Protein AF-0000000080883601 (afdb_homodimer)

Organism: NCBI:txid3140254

Secondary structure (DSSP, 8-state):
---GGGS----SSSSEEEEEETTTTEEEEEESSPP-HHHHHHTT--TT-SEEEEEEEE--SEETTEEEEEEEEEE-HHHHHHHHHHHHHHHHHHTTTTEEEEEEEEE-EEEETT-EEEEEEEEESSHHHHHHHHHHHHHHHHHHS-EEEEEEETTS-EEEEEETTS--B---SS-------------GGGG--/---GGGS----SSSSEEEEEETTTTEEEEEESSPP-HHHHHHTT--TT-SEEEEEEEE--SEETTEEEEEEEEEE-HHHHHHHHHHHHHHHHHHTTTTEEEEEEEEE-EEEETT-EEEEEEEEESSHHHHHHHHHHHHHHHHHHS-EEEEEEETTS-EEEEEETTS--B---SS-------------GGGG--

pLDDT: mean 83.23, std 23.27, range [25.58, 98.94]

Structure (mmCIF, N/CA/C/O backbone):
data_AF-0000000080883601-model_v1
#
loop_
_entity.id
_entity.type
_entity.pdbx_description
1 polymer 'Molybdopterin synthase catalytic subunit'
#
loop_
_atom_site.group_PDB
_atom_site.id
_atom_site.type_symbol
_atom_site.label_atom_id
_atom_site.label_alt_id
_atom_site.label_comp_id
_atom_site.label_asym_id
_atom_site.label_entity_id
_atom_site.label_seq_id
_atom_site.pdbx_PDB_ins_code
_atom_site.Cartn_x
_atom_site.Cartn_y
_atom_site.Cartn_z
_atom_site.occupancy
_atom_site.B_iso_or_equiv
_atom_site.auth_seq_id
_atom_site.auth_comp_id
_atom_site.auth_asym_id
_atom_site.auth_atom_id
_atom_site.pdbx_PDB_model_num
ATOM 1 N N . MET A 1 1 ? -7.945 -42.312 -8.359 1 25.77 1 MET A N 1
ATOM 2 C CA . MET A 1 1 ? -6.73 -42.125 -7.57 1 25.77 1 MET A CA 1
ATOM 3 C C . MET A 1 1 ? -5.91 -40.969 -8.094 1 25.77 1 MET A C 1
ATOM 5 O O . MET A 1 1 ? -5.504 -40.938 -9.25 1 25.77 1 MET A O 1
ATOM 9 N N . ALA A 1 2 ? -6.188 -39.719 -7.617 1 37.91 2 ALA A N 1
ATOM 10 C CA . ALA A 1 2 ? -5.414 -38.531 -7.996 1 37.91 2 ALA A CA 1
ATOM 11 C C . ALA A 1 2 ? -3.918 -38.812 -7.992 1 37.91 2 ALA A C 1
ATOM 13 O O . ALA A 1 2 ? -3.398 -39.406 -7.039 1 37.91 2 ALA A O 1
ATOM 14 N N . ASP A 1 3 ? -3.354 -39.062 -9.062 1 39.03 3 ASP A N 1
ATOM 15 C CA . ASP A 1 3 ? -1.935 -39.406 -9.086 1 39.03 3 ASP A CA 1
ATOM 16 C C . ASP A 1 3 ? -1.154 -38.594 -8.062 1 39.03 3 ASP A C 1
ATOM 18 O O . ASP A 1 3 ? -1.438 -37.406 -7.859 1 39.03 3 ASP A O 1
ATOM 22 N N . ALA A 1 4 ? -0.446 -39.156 -7.141 1 43 4 ALA A N 1
ATOM 23 C CA . ALA A 1 4 ? 0.54 -38.719 -6.148 1 43 4 ALA A CA 1
ATOM 24 C C . ALA A 1 4 ? 1.371 -37.562 -6.66 1 43 4 ALA A C 1
ATOM 26 O O . ALA A 1 4 ? 2.057 -36.906 -5.887 1 43 4 ALA A O 1
ATOM 27 N N . ALA A 1 5 ? 1.604 -37.5 -7.914 1 44.91 5 ALA A N 1
ATOM 28 C CA . ALA A 1 5 ? 2.504 -36.5 -8.523 1 44.91 5 ALA A CA 1
ATOM 29 C C . ALA A 1 5 ? 2 -35.094 -8.305 1 44.91 5 ALA A C 1
ATOM 31 O O . ALA A 1 5 ? 2.691 -34.125 -8.633 1 44.91 5 ALA A O 1
ATOM 32 N N . ASP A 1 6 ? 0.696 -34.844 -7.891 1 48.75 6 ASP A N 1
ATOM 33 C CA . ASP A 1 6 ? -0.017 -33.594 -7.895 1 48.75 6 ASP A CA 1
ATOM 34 C C . ASP A 1 6 ? 0.062 -32.906 -6.527 1 48.75 6 ASP A C 1
ATOM 36 O O . ASP A 1 6 ? -0.731 -32 -6.227 1 48.75 6 ASP A O 1
ATOM 40 N N . ALA A 1 7 ? 0.69 -33.625 -5.641 1 51.91 7 ALA A N 1
ATOM 41 C CA . ALA A 1 7 ? 0.672 -33.031 -4.297 1 51.91 7 ALA A CA 1
ATOM 42 C C . ALA A 1 7 ? 1.45 -31.719 -4.258 1 51.91 7 ALA A C 1
ATOM 44 O O . ALA A 1 7 ? 2.43 -31.547 -4.984 1 51.91 7 ALA A O 1
ATOM 45 N N . PRO A 1 8 ? 0.91 -30.781 -3.609 1 58.47 8 PRO A N 1
ATOM 46 C CA . PRO A 1 8 ? 1.667 -29.531 -3.424 1 58.47 8 PRO A CA 1
ATOM 47 C C . PRO A 1 8 ? 3.117 -29.781 -3.014 1 58.47 8 PRO A C 1
ATOM 49 O O . PRO A 1 8 ? 3.395 -30.719 -2.25 1 58.47 8 PRO A O 1
ATOM 52 N N . SER A 1 9 ? 4.09 -29.375 -3.883 1 63.19 9 SER A N 1
ATOM 53 C CA . SER A 1 9 ? 5.523 -29.609 -3.746 1 63.19 9 SER A CA 1
ATOM 54 C C . SER A 1 9 ? 6.039 -29.125 -2.396 1 63.19 9 SER A C 1
ATOM 56 O O . SER A 1 9 ? 5.559 -28.109 -1.867 1 63.19 9 SER A O 1
ATOM 58 N N . ASN A 1 10 ? 6.719 -29.859 -1.595 1 78.19 10 ASN A N 1
ATOM 59 C CA . ASN A 1 10 ? 7.512 -29.516 -0.42 1 78.19 10 ASN A CA 1
ATOM 60 C C . ASN A 1 10 ? 8.391 -28.297 -0.677 1 78.19 10 ASN A C 1
ATOM 62 O O . ASN A 1 10 ? 8.914 -28.125 -1.782 1 78.19 10 ASN A O 1
ATOM 66 N N . PRO A 1 11 ? 8.398 -27.484 0.337 1 86.94 11 PRO A N 1
ATOM 67 C CA . PRO A 1 11 ? 9.281 -26.328 0.17 1 86.94 11 PRO A CA 1
ATOM 68 C C . PRO A 1 11 ? 10.703 -26.719 -0.205 1 86.94 11 PRO A C 1
ATOM 70 O O . PRO A 1 11 ? 11.273 -27.641 0.379 1 86.94 11 PRO A O 1
ATOM 73 N N . ALA A 1 12 ? 11.234 -26.125 -1.218 1 90.62 12 ALA A N 1
ATOM 74 C CA . ALA A 1 12 ? 12.586 -26.375 -1.699 1 90.62 12 ALA A CA 1
ATOM 75 C C . ALA A 1 12 ? 13.625 -25.797 -0.741 1 90.62 12 ALA A C 1
ATOM 77 O O . ALA A 1 12 ? 14.797 -26.188 -0.775 1 90.62 12 ALA A O 1
ATOM 78 N N . PHE A 1 13 ? 13.336 -24.859 0.097 1 94.12 13 PHE A N 1
ATOM 79 C CA . PHE A 1 13 ? 14.195 -24.234 1.099 1 94.12 13 PHE A CA 1
ATOM 80 C C . PHE A 1 13 ? 13.375 -23.719 2.273 1 94.12 13 PHE A C 1
ATOM 82 O O . PHE A 1 13 ? 12.148 -23.641 2.195 1 94.12 13 PHE A O 1
ATOM 89 N N . GLU A 1 14 ? 14.062 -23.453 3.357 1 94.12 14 GLU A N 1
ATOM 90 C CA . GLU A 1 14 ? 13.422 -22.875 4.531 1 94.12 14 GLU A CA 1
ATOM 91 C C . GLU A 1 14 ? 13.742 -21.391 4.66 1 94.12 14 GLU A C 1
ATOM 93 O O . GLU A 1 14 ? 14.812 -20.938 4.25 1 94.12 14 GLU A O 1
ATOM 98 N N . GLY A 1 15 ? 12.734 -20.672 5.234 1 96.5 15 GLY A N 1
ATOM 99 C CA . GLY A 1 15 ? 12.961 -19.25 5.441 1 96.5 15 GLY A CA 1
ATOM 100 C C . GLY A 1 15 ? 12.844 -18.438 4.168 1 96.5 15 GLY A C 1
ATOM 101 O O . GLY A 1 15 ? 12 -18.719 3.316 1 96.5 15 GLY A O 1
ATOM 102 N N . ILE A 1 16 ? 13.602 -17.312 4.141 1 97.69 16 ILE A N 1
ATOM 103 C CA . ILE A 1 16 ? 13.539 -16.422 2.984 1 97.69 16 ILE A CA 1
ATOM 104 C C . ILE A 1 16 ? 14.883 -16.438 2.258 1 97.69 16 ILE A C 1
ATOM 106 O O . ILE A 1 16 ? 15.938 -16.328 2.889 1 97.69 16 ILE A O 1
ATOM 110 N N . ARG A 1 17 ? 14.867 -16.672 0.957 1 97.88 17 ARG A N 1
ATOM 111 C CA . ARG A 1 17 ? 16 -16.391 0.079 1 97.88 17 ARG A CA 1
ATOM 112 C C . ARG A 1 17 ? 15.906 -14.992 -0.507 1 97.88 17 ARG A C 1
ATOM 114 O O . ARG A 1 17 ? 14.875 -14.609 -1.067 1 97.88 17 ARG A O 1
ATOM 121 N N . SER A 1 18 ? 16.969 -14.242 -0.311 1 98.06 18 SER A N 1
ATOM 122 C CA . SER A 1 18 ? 16.828 -12.836 -0.68 1 98.06 18 SER A CA 1
ATOM 123 C C . SER A 1 18 ? 18.125 -12.297 -1.276 1 98.06 18 SER A C 1
ATOM 125 O O . SER A 1 18 ? 19.172 -12.922 -1.159 1 98.06 18 SER A O 1
ATOM 127 N N . VAL A 1 19 ? 17.984 -11.328 -2.018 1 97.12 19 VAL A N 1
ATOM 128 C CA . VAL A 1 19 ? 19.094 -10.508 -2.51 1 97.12 19 VAL A CA 1
ATOM 129 C C . VAL A 1 19 ? 18.906 -9.062 -2.033 1 97.12 19 VAL A C 1
ATOM 131 O O . VAL A 1 19 ? 17.844 -8.477 -2.211 1 97.12 19 VAL A O 1
ATOM 134 N N . GLU A 1 20 ? 19.859 -8.625 -1.374 1 95 20 GLU A N 1
ATOM 135 C CA . GLU A 1 20 ? 19.922 -7.234 -0.922 1 95 20 GLU A CA 1
ATOM 136 C C . GLU A 1 20 ? 21.312 -6.637 -1.126 1 95 20 GLU A C 1
ATOM 138 O O . GLU A 1 20 ? 22.312 -7.219 -0.696 1 95 20 GLU A O 1
ATOM 143 N N . LEU A 1 21 ? 21.359 -5.602 -1.902 1 86.06 21 LEU A N 1
ATOM 144 C CA . LEU A 1 21 ? 22.625 -4.875 -1.996 1 86.06 21 LEU A CA 1
ATOM 145 C C . LEU A 1 21 ? 22.688 -3.762 -0.957 1 86.06 21 LEU A C 1
ATOM 147 O O . LEU A 1 21 ? 21.891 -2.82 -0.998 1 86.06 21 LEU A O 1
ATOM 151 N N . PRO A 1 22 ? 23.531 -3.918 -0.043 1 87 22 PRO A N 1
ATOM 152 C CA . PRO A 1 22 ? 23.625 -2.908 1.015 1 87 22 PRO A CA 1
ATOM 153 C C . PRO A 1 22 ? 23.703 -1.485 0.466 1 87 22 PRO A C 1
ATOM 155 O O . PRO A 1 22 ? 24.484 -1.219 -0.459 1 87 22 PRO A O 1
ATOM 158 N N . GLY A 1 23 ? 22.891 -0.624 0.98 1 87.88 23 GLY A N 1
ATOM 159 C CA . GLY A 1 23 ? 22.922 0.783 0.612 1 87.88 23 GLY A CA 1
ATOM 160 C C . GLY A 1 23 ? 22.172 1.08 -0.672 1 87.88 23 GLY A C 1
ATOM 161 O O . GLY A 1 23 ? 22.016 2.242 -1.056 1 87.88 23 GLY A O 1
ATOM 162 N N . SER A 1 24 ? 21.656 0.055 -1.35 1 89.06 24 SER A N 1
ATOM 163 C CA . SER A 1 24 ? 21.016 0.251 -2.643 1 89.06 24 SER A CA 1
ATOM 164 C C . SER A 1 24 ? 19.547 0.642 -2.479 1 89.06 24 SER A C 1
ATOM 166 O O . SER A 1 24 ? 18.922 1.164 -3.408 1 89.06 24 SER A O 1
ATOM 168 N N . GLY A 1 25 ? 18.969 0.322 -1.321 1 96.38 25 GLY A N 1
ATOM 169 C CA . GLY A 1 25 ? 17.547 0.546 -1.123 1 96.38 25 GLY A CA 1
ATOM 170 C C . GLY A 1 25 ? 16.672 -0.48 -1.824 1 96.38 25 GLY A C 1
ATOM 171 O O . GLY A 1 25 ? 15.508 -0.218 -2.109 1 96.38 25 GLY A O 1
ATOM 172 N N . THR A 1 26 ? 17.344 -1.608 -2.23 1 98.44 26 THR A N 1
ATOM 173 C CA . THR A 1 26 ? 16.562 -2.629 -2.926 1 98.44 26 THR A CA 1
ATOM 174 C C . THR A 1 26 ? 16.578 -3.941 -2.146 1 98.44 26 THR A C 1
ATOM 176 O O . THR A 1 26 ? 17.594 -4.305 -1.548 1 98.44 26 THR A O 1
ATOM 179 N N . PHE A 1 27 ? 15.477 -4.586 -2.125 1 98.75 27 PHE A N 1
ATOM 180 C CA . PHE A 1 27 ? 15.336 -5.891 -1.493 1 98.75 27 PHE A CA 1
ATOM 181 C C . PHE A 1 27 ? 14.367 -6.77 -2.279 1 98.75 27 PHE A C 1
ATOM 183 O O . PHE A 1 27 ? 13.281 -6.324 -2.656 1 98.75 27 PHE A O 1
ATOM 190 N N . VAL A 1 28 ? 14.781 -8.016 -2.518 1 98.81 28 VAL A N 1
ATOM 191 C CA . VAL A 1 28 ? 13.867 -8.984 -3.104 1 98.81 28 VAL A CA 1
ATOM 192 C C . VAL A 1 28 ? 13.945 -10.305 -2.334 1 98.81 28 VAL A C 1
ATOM 194 O O . VAL A 1 28 ? 15 -10.656 -1.803 1 98.81 28 VAL A O 1
ATOM 197 N N . GLY A 1 29 ? 12.836 -10.977 -2.24 1 98.69 29 GLY A N 1
ATOM 198 C CA . GLY A 1 29 ? 12.828 -12.219 -1.49 1 98.69 29 GLY A CA 1
ATOM 199 C C . GLY A 1 29 ? 11.805 -13.211 -1.995 1 98.69 29 GLY A C 1
ATOM 200 O O . GLY A 1 29 ? 10.766 -12.82 -2.535 1 98.69 29 GLY A O 1
ATOM 201 N N . LEU A 1 30 ? 12.094 -14.461 -1.814 1 98.62 30 LEU A N 1
ATOM 202 C CA . LEU A 1 30 ? 11.203 -15.594 -2.025 1 98.62 30 LEU A CA 1
ATOM 203 C C . LEU A 1 30 ? 11.055 -16.422 -0.749 1 98.62 30 LEU A C 1
ATOM 205 O O . LEU A 1 30 ? 12.031 -16.625 -0.029 1 98.62 30 LEU A O 1
ATOM 209 N N . THR A 1 31 ? 9.891 -16.875 -0.483 1 98.56 31 THR A N 1
ATOM 210 C CA . THR A 1 31 ? 9.672 -17.672 0.719 1 98.56 31 THR A CA 1
ATOM 211 C C . THR A 1 31 ? 8.461 -18.578 0.547 1 98.56 31 THR A C 1
ATOM 213 O O . THR A 1 31 ? 7.574 -18.297 -0.267 1 98.56 31 THR A O 1
ATOM 216 N N . TYR A 1 32 ? 8.391 -19.656 1.283 1 98.06 32 TYR A N 1
ATOM 217 C CA . TYR A 1 32 ? 7.211 -20.5 1.353 1 98.06 32 TYR A CA 1
ATOM 218 C C . TYR A 1 32 ? 6.332 -20.125 2.539 1 98.06 32 TYR A C 1
ATOM 220 O O . TYR A 1 32 ? 5.207 -20.609 2.668 1 98.06 32 TYR A O 1
ATOM 228 N N . ASP A 1 33 ? 6.84 -19.219 3.312 1 98.19 33 ASP A N 1
ATOM 229 C CA . ASP A 1 33 ? 6.125 -18.797 4.516 1 98.19 33 ASP A CA 1
ATOM 230 C C . ASP A 1 33 ? 5.137 -17.672 4.211 1 98.19 33 ASP A C 1
ATOM 232 O O . ASP A 1 33 ? 5.191 -17.062 3.139 1 98.19 33 ASP A O 1
ATOM 236 N N . LYS A 1 34 ? 4.262 -17.484 5.18 1 98.44 34 LYS A N 1
ATOM 237 C CA . LYS A 1 34 ? 3.379 -16.312 5.074 1 98.44 34 LYS A CA 1
ATOM 238 C C . LYS A 1 34 ? 4.18 -15.023 4.973 1 98.44 34 LYS A C 1
ATOM 240 O O . LYS A 1 34 ? 5.191 -14.859 5.66 1 98.44 34 LYS A O 1
ATOM 245 N N . LEU A 1 35 ? 3.697 -14.164 4.176 1 98.69 35 LEU A N 1
ATOM 246 C CA . LEU A 1 35 ? 4.418 -12.914 3.971 1 98.69 35 LEU A CA 1
ATOM 247 C C . LEU A 1 35 ? 4.23 -11.977 5.16 1 98.69 35 LEU A C 1
ATOM 249 O O . LEU A 1 35 ? 3.145 -11.906 5.738 1 98.69 35 LEU A O 1
ATOM 253 N N . ASP A 1 36 ? 5.301 -11.312 5.457 1 98.38 36 ASP A N 1
ATOM 254 C CA . ASP A 1 36 ? 5.293 -10.328 6.535 1 98.38 36 ASP A CA 1
ATOM 255 C C . ASP A 1 36 ? 5.199 -8.914 5.98 1 98.38 36 ASP A C 1
ATOM 257 O O . ASP A 1 36 ? 6.215 -8.312 5.625 1 98.38 36 ASP A O 1
ATOM 261 N N . ILE A 1 37 ? 4.027 -8.352 6.055 1 98.56 37 ILE A N 1
ATOM 262 C CA . ILE A 1 37 ? 3.746 -7.051 5.449 1 98.56 37 ILE A CA 1
ATOM 263 C C . ILE A 1 37 ? 4.531 -5.965 6.18 1 98.56 37 ILE A C 1
ATOM 265 O O . ILE A 1 37 ? 5.176 -5.125 5.543 1 98.56 37 ILE A O 1
ATOM 269 N N . THR A 1 38 ? 4.52 -6.02 7.457 1 98.12 38 THR A N 1
ATOM 270 C CA . THR A 1 38 ? 5.188 -5.008 8.273 1 98.12 38 THR A CA 1
ATOM 271 C C . THR A 1 38 ? 6.691 -5.016 8.016 1 98.12 38 THR A C 1
ATOM 273 O O . THR A 1 38 ? 7.297 -3.959 7.82 1 98.12 38 THR A O 1
ATOM 276 N N . ALA A 1 39 ? 7.227 -6.184 7.977 1 98.06 39 ALA A N 1
ATOM 277 C CA . ALA A 1 39 ? 8.664 -6.297 7.727 1 98.06 39 ALA A CA 1
ATOM 278 C C . ALA A 1 39 ? 9.023 -5.734 6.355 1 98.06 39 ALA A C 1
ATOM 280 O O . ALA A 1 39 ? 10.062 -5.09 6.195 1 98.06 39 ALA A O 1
ATOM 281 N N . THR A 1 40 ? 8.188 -5.984 5.395 1 98.62 40 THR A N 1
ATOM 282 C CA . THR A 1 40 ? 8.445 -5.508 4.043 1 98.62 40 THR A CA 1
ATOM 283 C C . THR A 1 40 ? 8.352 -3.984 3.979 1 98.62 40 THR A C 1
ATOM 285 O O . THR A 1 40 ? 9.203 -3.332 3.363 1 98.62 40 THR A O 1
ATOM 288 N N . ILE A 1 41 ? 7.379 -3.404 4.629 1 98.75 41 ILE A N 1
ATOM 289 C CA . ILE A 1 41 ? 7.191 -1.958 4.66 1 98.75 41 ILE A CA 1
ATOM 290 C C . ILE A 1 41 ? 8.367 -1.302 5.387 1 98.75 41 ILE A C 1
ATOM 292 O O . ILE A 1 41 ? 8.891 -0.281 4.938 1 98.75 41 ILE A O 1
ATOM 296 N N . ASP A 1 42 ? 8.82 -1.896 6.465 1 97.94 42 ASP A N 1
ATOM 297 C CA . ASP A 1 42 ? 9.914 -1.336 7.262 1 97.94 42 ASP A CA 1
ATOM 298 C C . ASP A 1 42 ? 11.203 -1.262 6.449 1 97.94 42 ASP A C 1
ATOM 300 O O . ASP A 1 42 ? 12.031 -0.373 6.668 1 97.94 42 ASP A O 1
ATOM 304 N N . ARG A 1 43 ? 11.352 -2.123 5.48 1 97.5 43 ARG A N 1
ATOM 305 C CA . ARG A 1 43 ? 12.562 -2.168 4.664 1 97.5 43 ARG A CA 1
ATOM 306 C C . ARG A 1 43 ? 12.672 -0.928 3.783 1 97.5 43 ARG A C 1
ATOM 308 O O . ARG A 1 43 ? 13.766 -0.578 3.334 1 97.5 43 ARG A O 1
ATOM 315 N N . VAL A 1 44 ? 11.539 -0.257 3.592 1 98.62 44 VAL A N 1
ATOM 316 C CA . VAL A 1 44 ? 11.609 0.789 2.578 1 98.62 44 VAL A CA 1
ATOM 317 C C . VAL A 1 44 ? 11.461 2.158 3.236 1 98.62 44 VAL A C 1
ATOM 319 O O . VAL A 1 44 ? 11.406 3.182 2.549 1 98.62 44 VAL A O 1
ATOM 322 N N . ARG A 1 45 ? 11.398 2.203 4.484 1 98.19 45 ARG A N 1
ATOM 323 C CA . ARG A 1 45 ? 11.266 3.477 5.188 1 98.19 45 ARG A CA 1
ATOM 324 C C . ARG A 1 45 ? 12.484 4.359 4.953 1 98.19 45 ARG A C 1
ATOM 326 O O . ARG A 1 45 ? 13.609 3.861 4.852 1 98.19 45 ARG A O 1
ATOM 333 N N . SER A 1 46 ? 12.258 5.613 4.859 1 97.75 46 SER A N 1
ATOM 334 C CA . SER A 1 46 ? 13.289 6.629 4.684 1 97.75 46 SER A CA 1
ATOM 335 C C . SER A 1 46 ? 12.844 7.977 5.246 1 97.75 46 SER A C 1
ATOM 337 O O . SER A 1 46 ? 11.695 8.383 5.062 1 97.75 46 SER A O 1
ATOM 339 N N . PRO A 1 47 ? 13.703 8.672 5.891 1 96.94 47 PRO A N 1
ATOM 340 C CA . PRO A 1 47 ? 13.344 10.016 6.352 1 96.94 47 PRO A CA 1
ATOM 341 C C . PRO A 1 47 ? 13.07 10.977 5.199 1 96.94 47 PRO A C 1
ATOM 343 O O . PRO A 1 47 ? 12.492 12.047 5.414 1 96.94 47 PRO A O 1
ATOM 346 N N . LYS A 1 48 ? 13.477 10.602 4.027 1 96.75 48 LYS A N 1
ATOM 347 C CA . LYS A 1 48 ? 13.281 11.469 2.867 1 96.75 48 LYS A CA 1
ATOM 348 C C . LYS A 1 48 ? 11.938 11.203 2.205 1 96.75 48 LYS A C 1
ATOM 350 O O . LYS A 1 48 ? 11.516 11.953 1.321 1 96.75 48 LYS A O 1
ATOM 355 N N . ALA A 1 49 ? 11.297 10.156 2.639 1 97.94 49 ALA A N 1
ATOM 356 C CA . ALA A 1 49 ? 10.086 9.703 1.949 1 97.94 49 ALA A CA 1
ATOM 357 C C . ALA A 1 49 ? 8.844 10.391 2.512 1 97.94 49 ALA A C 1
ATOM 359 O O . ALA A 1 49 ? 8.648 10.43 3.729 1 97.94 49 ALA A O 1
ATOM 360 N N . GLY A 1 50 ? 8.031 10.883 1.608 1 97.69 50 GLY A N 1
ATOM 361 C CA . GLY A 1 50 ? 6.723 11.383 1.982 1 97.69 50 GLY A CA 1
ATOM 362 C C . GLY A 1 50 ? 5.598 10.406 1.689 1 97.69 50 GLY A C 1
ATOM 363 O O . GLY A 1 50 ? 4.449 10.641 2.078 1 97.69 50 GLY A O 1
ATOM 364 N N . ALA A 1 51 ? 6.012 9.328 0.991 1 98.69 51 ALA A N 1
ATOM 365 C CA . ALA A 1 51 ? 5.012 8.344 0.575 1 98.69 51 ALA A CA 1
ATOM 366 C C . ALA A 1 51 ? 5.59 6.93 0.6 1 98.69 51 ALA A C 1
ATOM 368 O O . ALA A 1 51 ? 6.734 6.715 0.198 1 98.69 51 ALA A O 1
ATOM 369 N N . VAL A 1 52 ? 4.836 6.031 1.107 1 98.94 52 VAL A N 1
ATOM 370 C CA . VAL A 1 52 ? 5.035 4.598 0.922 1 98.94 52 VAL A CA 1
ATOM 371 C C . VAL A 1 52 ? 3.83 3.998 0.204 1 98.94 52 VAL A C 1
ATOM 373 O O . VAL A 1 52 ? 2.686 4.211 0.615 1 98.94 52 VAL A O 1
ATOM 376 N N . VAL A 1 53 ? 4.078 3.318 -0.882 1 98.94 53 VAL A N 1
ATOM 377 C CA . VAL A 1 53 ? 3.037 2.623 -1.632 1 98.94 53 VAL A CA 1
ATOM 378 C C . VAL A 1 53 ? 3.26 1.114 -1.545 1 98.94 53 VAL A C 1
ATOM 380 O O . VAL A 1 53 ? 4.383 0.636 -1.713 1 98.94 53 VAL A O 1
ATOM 383 N N . VAL A 1 54 ? 2.148 0.408 -1.233 1 98.94 54 VAL A N 1
ATOM 384 C CA . VAL A 1 54 ? 2.227 -1.036 -1.045 1 98.94 54 VAL A CA 1
ATOM 385 C C . VAL A 1 54 ? 1.16 -1.727 -1.894 1 98.94 54 VAL A C 1
ATOM 387 O O . VAL A 1 54 ? 0.001 -1.306 -1.909 1 98.94 54 VAL A O 1
ATOM 390 N N . PHE A 1 55 ? 1.581 -2.676 -2.607 1 98.94 55 PHE A N 1
ATOM 391 C CA . PHE A 1 55 ? 0.676 -3.596 -3.287 1 98.94 55 PHE A CA 1
ATOM 392 C C . PHE A 1 55 ? 0.765 -4.988 -2.68 1 98.94 55 PHE A C 1
ATOM 394 O O . PHE A 1 55 ? 1.861 -5.504 -2.445 1 98.94 55 PHE A O 1
ATOM 401 N N . ILE A 1 56 ? -0.368 -5.582 -2.486 1 98.94 56 ILE A N 1
ATOM 402 C CA . ILE A 1 56 ? -0.462 -6.941 -1.972 1 98.94 56 ILE A CA 1
ATOM 403 C C . ILE A 1 56 ? -1.365 -7.777 -2.879 1 98.94 56 ILE A C 1
ATOM 405 O O . ILE A 1 56 ? -2.561 -7.496 -2.998 1 98.94 56 ILE A O 1
ATOM 409 N N . GLY A 1 57 ? -0.773 -8.766 -3.518 1 98.44 57 GLY A N 1
ATOM 410 C CA . GLY A 1 57 ? -1.579 -9.75 -4.223 1 98.44 57 GLY A CA 1
ATOM 411 C C . GLY A 1 57 ? -2.166 -10.805 -3.311 1 98.44 57 GLY A C 1
ATOM 412 O O . GLY A 1 57 ? -1.454 -11.391 -2.488 1 98.44 57 GLY A O 1
ATOM 413 N N . THR A 1 58 ? -3.441 -11.078 -3.477 1 98 58 THR A N 1
ATOM 414 C CA . THR A 1 58 ? -4.125 -12.023 -2.605 1 98 58 THR A CA 1
ATOM 415 C C . THR A 1 58 ? -4.867 -13.078 -3.426 1 98 58 THR A C 1
ATOM 417 O O . THR A 1 58 ? -5.289 -12.805 -4.551 1 98 58 THR A O 1
ATOM 420 N N . THR A 1 59 ? -4.992 -14.258 -2.906 1 96.94 59 THR A N 1
ATOM 421 C CA . THR A 1 59 ? -5.711 -15.328 -3.582 1 96.94 59 THR A CA 1
ATOM 422 C C . THR A 1 59 ? -7.219 -15.133 -3.461 1 96.94 59 THR A C 1
ATOM 424 O O . THR A 1 59 ? -7.762 -15.102 -2.354 1 96.94 59 THR A O 1
ATOM 427 N N . ARG A 1 60 ? -7.867 -15.086 -4.555 1 96.25 60 ARG A N 1
ATOM 428 C CA . ARG A 1 60 ? -9.32 -14.953 -4.59 1 96.25 60 ARG A CA 1
ATOM 429 C C . ARG A 1 60 ? -10 -16.312 -4.453 1 96.25 60 ARG A C 1
ATOM 431 O O . ARG A 1 60 ? -9.367 -17.344 -4.652 1 96.25 60 ARG A O 1
ATOM 438 N N . ASP A 1 61 ? -11.328 -16.156 -4.305 1 95.06 61 ASP A N 1
ATOM 439 C CA . ASP A 1 61 ? -12.07 -17.406 -4.109 1 95.06 61 ASP A CA 1
ATOM 440 C C . ASP A 1 61 ? -12.648 -17.906 -5.43 1 95.06 61 ASP A C 1
ATOM 442 O O . ASP A 1 61 ? -13.398 -18.891 -5.445 1 95.06 61 ASP A O 1
ATOM 446 N N . ASN A 1 62 ? -12.32 -17.188 -6.441 1 89.25 62 ASN A N 1
ATOM 447 C CA . ASN A 1 62 ? -12.82 -17.625 -7.742 1 89.25 62 ASN A CA 1
ATOM 448 C C . ASN A 1 62 ? -11.898 -17.188 -8.875 1 89.25 62 ASN A C 1
ATOM 450 O O . ASN A 1 62 ? -11.055 -16.312 -8.695 1 89.25 62 ASN A O 1
ATOM 454 N N . PHE A 1 63 ? -11.961 -17.859 -9.922 1 82.88 63 PHE A N 1
ATOM 455 C CA . PHE A 1 63 ? -11.312 -17.516 -11.18 1 82.88 63 PHE A CA 1
ATOM 456 C C . PHE A 1 63 ? -12.273 -17.688 -12.344 1 82.88 63 PHE A C 1
ATOM 458 O O . PHE A 1 63 ? -12.727 -18.797 -12.641 1 82.88 63 PHE A O 1
ATOM 465 N N . GLU A 1 64 ? -12.555 -16.5 -12.961 1 80.81 64 GLU A N 1
ATOM 466 C CA . GLU A 1 64 ? -13.492 -16.484 -14.078 1 80.81 64 GLU A CA 1
ATOM 467 C C . GLU A 1 64 ? -14.82 -17.141 -13.703 1 80.81 64 GLU A C 1
ATOM 469 O O . GLU A 1 64 ? -15.328 -18 -14.43 1 80.81 64 GLU A O 1
ATOM 474 N N . GLY A 1 65 ? -15.18 -16.797 -12.523 1 84.12 65 GLY A N 1
ATOM 475 C CA . GLY A 1 65 ? -16.5 -17.219 -12.094 1 84.12 65 GLY A CA 1
ATOM 476 C C . GLY A 1 65 ? -16.531 -18.625 -11.508 1 84.12 65 GLY A C 1
ATOM 477 O O . GLY A 1 65 ? -17.562 -19.078 -11.008 1 84.12 65 GLY A O 1
ATOM 478 N N . LYS A 1 66 ? -15.414 -19.312 -11.578 1 86.69 66 LYS A N 1
ATOM 479 C CA . LYS A 1 66 ? -15.32 -20.656 -11.016 1 86.69 66 LYS A CA 1
ATOM 480 C C . LYS A 1 66 ? -14.648 -20.641 -9.648 1 86.69 66 LYS A C 1
ATOM 482 O O . LYS A 1 66 ? -13.609 -20 -9.469 1 86.69 66 LYS A O 1
ATOM 487 N N . PRO A 1 67 ? -15.266 -21.344 -8.789 1 90.44 67 PRO A N 1
ATOM 488 C CA . PRO A 1 67 ? -14.672 -21.359 -7.453 1 90.44 67 PRO A CA 1
ATOM 489 C C . PRO A 1 67 ? -13.297 -22.031 -7.418 1 90.44 67 PRO A C 1
ATOM 491 O O . PRO A 1 67 ? -13.094 -23.062 -8.062 1 90.44 67 PRO A O 1
ATOM 494 N N . ILE A 1 68 ? -12.391 -21.391 -6.773 1 88.88 68 ILE A N 1
ATOM 495 C CA . ILE A 1 68 ? -11.031 -21.891 -6.613 1 88.88 68 ILE A CA 1
ATOM 496 C C . ILE A 1 68 ? -10.82 -22.344 -5.168 1 88.88 68 ILE A C 1
ATOM 498 O O . ILE A 1 68 ? -11.469 -21.828 -4.254 1 88.88 68 ILE A O 1
ATOM 502 N N . THR A 1 69 ? -9.969 -23.359 -5.039 1 88.12 69 THR A N 1
ATOM 503 C CA . THR A 1 69 ? -9.617 -23.781 -3.688 1 88.12 69 THR A CA 1
ATOM 504 C C . THR A 1 69 ? -8.328 -23.109 -3.227 1 88.12 69 THR A C 1
ATOM 506 O O . THR A 1 69 ? -8.203 -22.734 -2.059 1 88.12 69 THR A O 1
ATOM 509 N N . THR A 1 70 ? -7.395 -23.062 -4.141 1 90.94 70 THR A N 1
ATOM 510 C CA . THR A 1 70 ? -6.117 -22.438 -3.803 1 90.94 70 THR A CA 1
ATOM 511 C C . THR A 1 70 ? -5.324 -22.109 -5.062 1 90.94 70 THR A C 1
ATOM 513 O O . THR A 1 70 ? -5.68 -22.562 -6.156 1 90.94 70 THR A O 1
ATOM 516 N N . LEU A 1 71 ? -4.285 -21.281 -4.828 1 93 71 LEU A N 1
ATOM 517 C CA . LEU A 1 71 ? -3.242 -21.047 -5.824 1 93 71 LEU A CA 1
ATOM 518 C C . LEU A 1 71 ? -1.934 -21.703 -5.402 1 93 71 LEU A C 1
ATOM 520 O O . LEU A 1 71 ? -1.663 -21.844 -4.207 1 93 71 LEU A O 1
ATOM 524 N N . GLU A 1 72 ? -1.218 -22.109 -6.398 1 93.12 72 GLU A N 1
ATOM 525 C CA . GLU A 1 72 ? 0.138 -22.594 -6.164 1 93.12 72 GLU A CA 1
ATOM 526 C C . GLU A 1 72 ? 1.145 -21.875 -7.059 1 93.12 72 GLU A C 1
ATOM 528 O O . GLU A 1 72 ? 0.924 -21.734 -8.266 1 93.12 72 GLU A O 1
ATOM 533 N N . TYR A 1 73 ? 2.273 -21.5 -6.363 1 95.06 73 TYR A N 1
ATOM 534 C CA . TYR A 1 73 ? 3.33 -20.828 -7.117 1 95.06 73 TYR A CA 1
ATOM 535 C C . TYR A 1 73 ? 4.602 -21.672 -7.137 1 95.06 73 TYR A C 1
ATOM 537 O O . TYR A 1 73 ? 5.059 -22.141 -6.094 1 95.06 73 TYR A O 1
ATOM 545 N N . THR A 1 74 ? 5.164 -21.828 -8.352 1 93.19 74 THR A N 1
ATOM 546 C CA . THR A 1 74 ? 6.434 -22.51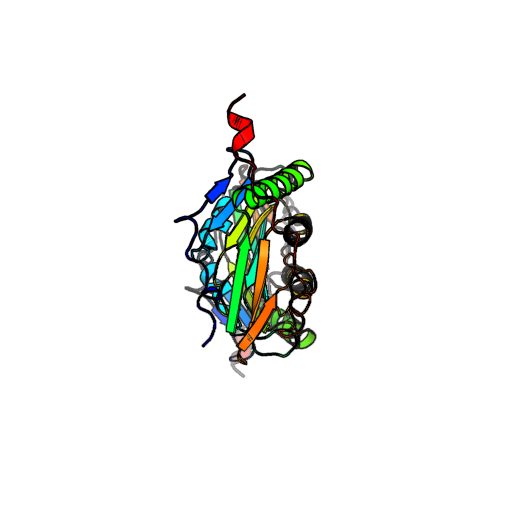6 -8.539 1 93.19 74 THR A CA 1
ATOM 547 C C . THR A 1 74 ? 7.422 -21.641 -9.297 1 93.19 74 THR A C 1
ATOM 549 O O . THR A 1 74 ? 7.035 -20.641 -9.898 1 93.19 74 THR A O 1
ATOM 552 N N . THR A 1 75 ? 8.711 -21.969 -9.07 1 93.56 75 THR A N 1
ATOM 553 C CA . THR A 1 75 ? 9.711 -21.125 -9.719 1 93.56 75 THR A CA 1
ATOM 554 C C . THR A 1 75 ? 11.047 -21.859 -9.82 1 93.56 75 THR A C 1
ATOM 556 O O . THR A 1 75 ? 11.195 -22.969 -9.297 1 93.56 75 THR A O 1
ATOM 559 N N . TYR A 1 76 ? 11.914 -21.281 -10.656 1 92.69 76 TYR A N 1
ATOM 560 C CA . TYR A 1 76 ? 13.352 -21.453 -10.523 1 92.69 76 TYR A CA 1
ATOM 561 C C . TYR A 1 76 ? 13.953 -20.375 -9.641 1 92.69 76 TYR A C 1
ATOM 563 O O . TYR A 1 76 ? 14.195 -19.25 -10.094 1 92.69 76 TYR A O 1
ATOM 571 N N . ASP A 1 77 ? 14.18 -20.719 -8.383 1 93.5 77 ASP A N 1
ATOM 572 C CA . ASP A 1 77 ? 14.383 -19.703 -7.352 1 93.5 77 ASP A CA 1
ATOM 573 C C . ASP A 1 77 ? 15.539 -18.766 -7.703 1 93.5 77 ASP A C 1
ATOM 575 O O . ASP A 1 77 ? 15.406 -17.547 -7.625 1 93.5 77 ASP A O 1
ATOM 579 N N . SER A 1 78 ? 16.703 -19.359 -8.141 1 95.62 78 SER A N 1
ATOM 580 C CA . SER A 1 78 ? 17.875 -18.531 -8.445 1 95.62 78 SER A CA 1
ATOM 581 C C . SER A 1 78 ? 17.594 -17.578 -9.602 1 95.62 78 SER A C 1
ATOM 583 O O . SER A 1 78 ? 17.953 -16.406 -9.555 1 95.62 78 SER A O 1
ATOM 585 N N . LEU A 1 79 ? 16.938 -18.094 -10.602 1 96.5 79 LEU A N 1
ATOM 586 C CA . LEU A 1 79 ? 16.625 -17.281 -11.773 1 96.5 79 LEU A CA 1
ATOM 587 C C . LEU A 1 79 ? 15.602 -16.219 -11.438 1 96.5 79 LEU A C 1
ATOM 589 O O . LEU A 1 79 ? 15.742 -15.062 -11.852 1 96.5 79 LEU A O 1
ATOM 593 N N . ALA A 1 80 ? 14.57 -16.562 -10.68 1 97.56 80 ALA A N 1
ATOM 594 C CA . ALA A 1 80 ? 13.539 -15.609 -10.281 1 97.56 80 ALA A CA 1
ATOM 595 C C . ALA A 1 80 ? 14.117 -14.484 -9.438 1 97.56 80 ALA A C 1
ATOM 597 O O . ALA A 1 80 ? 13.773 -13.312 -9.625 1 97.56 80 ALA A O 1
ATOM 598 N N . LEU A 1 81 ? 15.023 -14.844 -8.562 1 98.06 81 LEU A N 1
ATOM 599 C CA . LEU A 1 81 ? 15.648 -13.844 -7.703 1 98.06 81 LEU A CA 1
ATOM 600 C C . LEU A 1 81 ? 16.5 -12.883 -8.516 1 98.06 81 LEU A C 1
ATOM 602 O O . LEU A 1 81 ? 16.516 -11.68 -8.25 1 98.06 81 LEU A O 1
ATOM 606 N N . ARG A 1 82 ? 17.203 -13.453 -9.43 1 97.88 82 ARG A N 1
ATOM 607 C CA . ARG A 1 82 ? 18 -12.609 -10.305 1 97.88 82 ARG A CA 1
ATOM 608 C C . ARG A 1 82 ? 17.125 -11.648 -11.102 1 97.88 82 ARG A C 1
ATOM 610 O O . ARG A 1 82 ? 17.438 -10.461 -11.211 1 97.88 82 ARG A O 1
ATOM 617 N N . SER A 1 83 ? 16.016 -12.141 -11.648 1 98.31 83 SER A N 1
ATOM 618 C CA . SER A 1 83 ? 15.078 -11.312 -12.406 1 98.31 83 SER A CA 1
ATOM 619 C C . SER A 1 83 ? 14.461 -10.227 -11.523 1 98.31 83 SER A C 1
ATOM 621 O O . SER A 1 83 ? 14.391 -9.062 -11.922 1 98.31 83 SER A O 1
ATOM 623 N N . LEU A 1 84 ? 14.086 -10.586 -10.352 1 98.69 84 LEU A N 1
ATOM 624 C CA . LEU A 1 84 ? 13.547 -9.617 -9.406 1 98.69 84 LEU A CA 1
ATOM 625 C C . LEU A 1 84 ? 14.57 -8.539 -9.086 1 98.69 84 LEU A C 1
ATOM 627 O O . LEU A 1 84 ? 14.242 -7.348 -9.078 1 98.69 84 LEU A O 1
ATOM 631 N N . SER A 1 85 ? 15.773 -9 -8.859 1 98.44 85 SER A N 1
ATOM 632 C CA . SER A 1 85 ? 16.844 -8.062 -8.539 1 98.44 85 SER A CA 1
ATOM 633 C C . SER A 1 85 ? 17.094 -7.082 -9.68 1 98.44 85 SER A C 1
ATOM 635 O O . SER A 1 85 ? 17.25 -5.883 -9.445 1 98.44 85 SER A O 1
ATOM 637 N N . ASN A 1 86 ? 17.078 -7.602 -10.859 1 98.38 86 ASN A N 1
ATOM 638 C CA . ASN A 1 86 ? 17.266 -6.746 -12.023 1 98.38 86 ASN A CA 1
ATOM 639 C C . ASN A 1 86 ? 16.156 -5.707 -12.148 1 98.38 86 ASN A C 1
ATOM 641 O O . ASN A 1 86 ? 16.422 -4.547 -12.461 1 98.38 86 ASN A O 1
ATOM 645 N N . ILE A 1 87 ? 14.992 -6.078 -11.852 1 98.69 87 ILE A N 1
ATOM 646 C CA . ILE A 1 87 ? 13.836 -5.195 -11.969 1 98.69 87 ILE A CA 1
ATOM 647 C C . ILE A 1 87 ? 13.953 -4.062 -10.953 1 98.69 87 ILE A C 1
ATOM 649 O O . ILE A 1 87 ? 13.883 -2.885 -11.32 1 98.69 87 ILE A O 1
ATOM 653 N N . VAL A 1 88 ? 14.227 -4.398 -9.695 1 98.75 88 VAL A N 1
ATOM 654 C CA . VAL A 1 88 ? 14.188 -3.371 -8.664 1 98.75 88 VAL A CA 1
ATOM 655 C C . VAL A 1 88 ? 15.422 -2.473 -8.781 1 98.75 88 VAL A C 1
ATOM 657 O O . VAL A 1 88 ? 15.344 -1.27 -8.523 1 98.75 88 VAL A O 1
ATOM 660 N N . THR A 1 89 ? 16.531 -3.037 -9.234 1 98.19 89 THR A N 1
ATOM 661 C CA . THR A 1 89 ? 17.734 -2.234 -9.453 1 98.19 89 THR A CA 1
ATOM 662 C C . THR A 1 89 ? 17.516 -1.267 -10.617 1 98.19 89 THR A C 1
ATOM 664 O O . THR A 1 89 ? 17.938 -0.109 -10.547 1 98.19 89 THR A O 1
ATOM 667 N N . GLY A 1 90 ? 16.906 -1.772 -11.648 1 98.38 90 GLY A N 1
ATOM 668 C CA . GLY A 1 90 ? 16.594 -0.913 -12.773 1 98.38 90 GLY A CA 1
ATOM 669 C C . GLY A 1 90 ? 15.664 0.231 -12.414 1 98.38 90 GLY A C 1
ATOM 670 O O . GLY A 1 90 ? 15.906 1.378 -12.797 1 98.38 90 GLY A O 1
ATOM 671 N N . LEU A 1 91 ? 14.633 -0.054 -11.648 1 98.62 91 LEU A N 1
ATOM 672 C CA . LEU A 1 91 ? 13.688 0.967 -11.227 1 98.62 91 LEU A CA 1
ATOM 673 C C . LEU A 1 91 ? 14.352 1.99 -10.312 1 98.62 91 LEU A C 1
ATOM 675 O O . LEU A 1 91 ? 14.117 3.193 -10.445 1 98.62 91 LEU A O 1
ATOM 679 N N . ARG A 1 92 ? 15.188 1.489 -9.445 1 98.19 92 ARG A N 1
ATOM 680 C CA . ARG A 1 92 ? 15.906 2.385 -8.555 1 98.19 92 ARG A CA 1
ATOM 681 C C . ARG A 1 92 ? 16.828 3.322 -9.336 1 98.19 92 ARG A C 1
ATOM 683 O O . ARG A 1 92 ? 16.875 4.52 -9.055 1 98.19 92 ARG A O 1
ATOM 690 N N . SER A 1 93 ? 17.516 2.783 -10.281 1 97.44 93 SER A N 1
ATOM 691 C CA . SER A 1 93 ? 18.453 3.57 -11.086 1 97.44 93 SER A CA 1
ATOM 692 C C . SER A 1 93 ? 17.719 4.605 -11.93 1 97.44 93 SER A C 1
ATOM 694 O O . SER A 1 93 ? 18.141 5.758 -12.023 1 97.44 93 SER A O 1
ATOM 696 N N . ALA A 1 94 ? 16.594 4.254 -12.477 1 98.06 94 ALA A N 1
ATOM 697 C CA . ALA A 1 94 ? 15.828 5.117 -13.383 1 98.06 94 ALA A CA 1
ATOM 698 C C . ALA A 1 94 ? 15.109 6.219 -12.617 1 98.06 94 ALA A C 1
ATOM 700 O O . ALA A 1 94 ? 14.688 7.219 -13.203 1 98.06 94 ALA A O 1
ATOM 701 N N . ASN A 1 95 ? 14.953 5.984 -11.273 1 98.12 95 ASN A N 1
ATOM 702 C CA . ASN A 1 95 ? 14.195 6.926 -10.453 1 98.12 95 ASN A CA 1
ATOM 703 C C . ASN A 1 95 ? 14.977 7.348 -9.211 1 98.12 95 ASN A C 1
ATOM 705 O O . ASN A 1 95 ? 14.398 7.516 -8.141 1 98.12 95 ASN A O 1
ATOM 709 N N . ASN A 1 96 ? 16.219 7.516 -9.281 1 94.5 96 ASN A N 1
ATOM 710 C CA . ASN A 1 96 ? 17.125 7.641 -8.148 1 94.5 96 ASN A CA 1
ATOM 711 C C . ASN A 1 96 ? 16.875 8.93 -7.367 1 94.5 96 ASN A C 1
ATOM 713 O O . ASN A 1 96 ? 17.219 9.023 -6.191 1 94.5 96 ASN A O 1
ATOM 717 N N . THR A 1 97 ? 16.219 9.906 -7.914 1 94.56 97 THR A N 1
ATOM 718 C CA . THR A 1 97 ? 15.984 11.172 -7.223 1 94.56 97 THR A CA 1
ATOM 719 C C . THR A 1 97 ? 14.688 11.109 -6.41 1 94.56 97 THR A C 1
ATOM 721 O O . THR A 1 97 ? 14.5 11.898 -5.48 1 94.56 97 THR A O 1
ATOM 724 N N . SER A 1 98 ? 13.875 10.156 -6.77 1 96.56 98 SER A N 1
ATOM 725 C CA . SER A 1 98 ? 12.555 10.188 -6.141 1 96.56 98 SER A CA 1
ATOM 726 C C . SER A 1 98 ? 12.258 8.875 -5.418 1 96.56 98 SER A C 1
ATOM 728 O O . SER A 1 98 ? 11.484 8.852 -4.461 1 96.56 98 SER A O 1
ATOM 730 N N . LEU A 1 99 ? 12.836 7.773 -5.887 1 98.69 99 LEU A N 1
ATOM 731 C CA . LEU A 1 99 ? 12.641 6.461 -5.285 1 98.69 99 LEU A CA 1
ATOM 732 C C . LEU A 1 99 ? 13.742 6.156 -4.273 1 98.69 99 LEU A C 1
ATOM 734 O O . LEU A 1 99 ? 14.906 6.02 -4.641 1 98.69 99 LEU A O 1
ATOM 738 N N . HIS A 1 100 ? 13.383 6.023 -3.051 1 98.44 100 HIS A N 1
ATOM 739 C CA . HIS A 1 100 ? 14.383 5.883 -1.996 1 98.44 100 HIS A CA 1
ATOM 740 C C . HIS A 1 100 ? 14.656 4.418 -1.691 1 98.44 100 HIS A C 1
ATOM 742 O O . HIS A 1 100 ? 15.805 4.043 -1.415 1 98.44 100 HIS A O 1
ATOM 748 N N . ALA A 1 101 ? 13.625 3.621 -1.721 1 98.69 101 ALA A N 1
ATOM 749 C CA . ALA A 1 101 ? 13.773 2.188 -1.483 1 98.69 101 ALA A CA 1
ATOM 750 C C . ALA A 1 101 ? 12.609 1.406 -2.096 1 98.69 101 ALA A C 1
ATOM 752 O O . ALA A 1 101 ? 11.523 1.952 -2.291 1 98.69 101 ALA A O 1
ATOM 753 N N . ILE A 1 102 ? 12.852 0.143 -2.395 1 98.88 102 ILE A N 1
ATOM 754 C CA . ILE A 1 102 ? 11.852 -0.739 -2.984 1 98.88 102 ILE A CA 1
ATOM 755 C C . ILE A 1 102 ? 12.109 -2.18 -2.555 1 98.88 102 ILE A C 1
ATOM 757 O O . ILE A 1 102 ? 13.266 -2.619 -2.51 1 98.88 102 ILE A O 1
ATOM 761 N N . ALA A 1 103 ? 11.07 -2.875 -2.215 1 98.94 103 ALA A N 1
ATOM 762 C CA . ALA A 1 103 ? 11.133 -4.273 -1.794 1 98.94 103 ALA A CA 1
ATOM 763 C C . ALA A 1 103 ? 10.039 -5.098 -2.471 1 98.94 103 ALA A C 1
ATOM 765 O O . ALA A 1 103 ? 8.906 -4.637 -2.605 1 98.94 103 ALA A O 1
ATOM 766 N N . VAL A 1 104 ? 10.398 -6.262 -2.912 1 98.88 104 VAL A N 1
ATOM 767 C CA . VAL A 1 104 ? 9.461 -7.23 -3.471 1 98.88 104 VAL A CA 1
ATOM 768 C C . VAL A 1 104 ? 9.664 -8.594 -2.809 1 98.88 104 VAL A C 1
ATOM 770 O O . VAL A 1 104 ? 10.781 -9.125 -2.801 1 98.88 104 VAL A O 1
ATOM 773 N N . VAL A 1 105 ? 8.609 -9.141 -2.295 1 98.88 105 VAL A N 1
ATOM 774 C CA . VAL A 1 105 ? 8.648 -10.484 -1.73 1 98.88 105 VAL A CA 1
ATOM 775 C C . VAL A 1 105 ? 7.516 -11.32 -2.314 1 98.88 105 VAL A C 1
ATOM 777 O O . VAL A 1 105 ? 6.363 -10.883 -2.354 1 98.88 105 VAL A O 1
ATOM 780 N N . HIS A 1 106 ? 7.824 -12.453 -2.73 1 98.69 106 HIS A N 1
ATOM 781 C CA . HIS A 1 106 ? 6.848 -13.367 -3.32 1 98.69 106 HIS A CA 1
ATOM 782 C C . HIS A 1 106 ? 6.812 -14.695 -2.574 1 98.69 106 HIS A C 1
ATOM 784 O O . HIS A 1 106 ? 7.863 -15.273 -2.275 1 98.69 106 HIS A O 1
ATOM 790 N N . ARG A 1 107 ? 5.641 -15.094 -2.311 1 98.38 107 ARG A N 1
ATOM 791 C CA . ARG A 1 107 ? 5.41 -16.375 -1.653 1 98.38 107 ARG A CA 1
ATOM 792 C C . ARG A 1 107 ? 5.332 -17.516 -2.674 1 98.38 107 ARG A C 1
ATOM 794 O O . ARG A 1 107 ? 4.75 -17.344 -3.748 1 98.38 107 ARG A O 1
ATOM 801 N N . LEU A 1 108 ? 5.934 -18.641 -2.387 1 97.44 108 LEU A N 1
ATOM 802 C CA . LEU A 1 108 ? 5.914 -19.844 -3.221 1 97.44 108 LEU A CA 1
ATOM 803 C C . LEU A 1 108 ? 5.059 -20.938 -2.586 1 97.44 108 LEU A C 1
ATOM 805 O O . LEU A 1 108 ? 4.652 -20.812 -1.427 1 97.44 108 LEU A O 1
ATOM 809 N N . GLY A 1 109 ? 4.766 -21.953 -3.363 1 96.38 109 GLY A N 1
ATOM 810 C CA . GLY A 1 109 ? 3.93 -23.047 -2.881 1 96.38 109 GLY A CA 1
ATOM 811 C C . GLY A 1 109 ? 2.455 -22.688 -2.842 1 96.38 109 GLY A C 1
ATOM 812 O O . GLY A 1 109 ? 1.977 -21.906 -3.67 1 96.38 109 GLY A O 1
ATOM 813 N N . ILE A 1 110 ? 1.776 -23.328 -1.897 1 95.69 110 ILE A N 1
ATOM 814 C CA . ILE A 1 110 ? 0.333 -23.156 -1.771 1 95.69 110 ILE A CA 1
ATOM 815 C C . ILE A 1 110 ? 0.027 -21.859 -1.039 1 95.69 110 ILE A C 1
ATOM 817 O O . ILE A 1 110 ? 0.57 -21.609 0.038 1 95.69 110 ILE A O 1
ATOM 821 N N . VAL A 1 111 ? -0.835 -21.094 -1.668 1 97.06 111 VAL A N 1
ATOM 822 C CA . VAL A 1 111 ? -1.329 -19.859 -1.059 1 97.06 111 VAL A CA 1
ATOM 823 C C . VAL A 1 111 ? -2.854 -19.906 -0.978 1 97.06 111 VAL A C 1
ATOM 825 O O . VAL A 1 111 ? -3.541 -19.656 -1.971 1 97.06 111 VAL A O 1
ATOM 828 N N . PRO A 1 112 ? -3.371 -20.156 0.166 1 96.75 112 PRO A N 1
ATOM 829 C CA . PRO A 1 112 ? -4.82 -20.312 0.333 1 96.75 112 PRO A CA 1
ATOM 830 C C . PRO A 1 112 ? -5.586 -19.031 0.034 1 96.75 112 PRO A C 1
ATOM 832 O O . PRO A 1 112 ? -4.992 -17.953 -0.019 1 96.75 112 PRO A O 1
ATOM 835 N N . ILE A 1 113 ? -6.867 -19.141 -0.113 1 96.88 113 ILE A N 1
ATOM 836 C CA . ILE A 1 113 ? -7.777 -18.031 -0.326 1 96.88 113 ILE A CA 1
ATOM 837 C C . ILE A 1 113 ? -7.586 -16.984 0.775 1 96.88 113 ILE A C 1
ATOM 839 O O . ILE A 1 113 ? -7.496 -17.328 1.956 1 96.88 113 ILE A O 1
ATOM 843 N N . GLY A 1 114 ? -7.453 -15.781 0.361 1 97.38 114 GLY A N 1
ATOM 844 C CA . GLY A 1 114 ? -7.355 -14.688 1.312 1 97.38 114 GLY A CA 1
ATOM 845 C C . GLY A 1 114 ? -5.934 -14.406 1.751 1 97.38 114 GLY A C 1
ATOM 846 O O . GLY A 1 114 ? -5.68 -13.422 2.447 1 97.38 114 GLY A O 1
ATOM 847 N N . GLU A 1 115 ? -5.008 -15.242 1.356 1 98.06 115 GLU A N 1
ATOM 848 C CA . GLU A 1 115 ? -3.623 -15.055 1.779 1 98.06 115 GLU A CA 1
ATOM 849 C C . GLU A 1 115 ? -2.801 -14.383 0.685 1 98.06 115 GLU A C 1
ATOM 851 O O . GLU A 1 115 ? -3.223 -14.328 -0.472 1 98.06 115 GLU A O 1
ATOM 856 N N . ASP A 1 116 ? -1.649 -13.867 1.119 1 98.62 116 ASP A N 1
ATOM 857 C CA . ASP A 1 116 ? -0.865 -12.977 0.264 1 98.62 116 ASP A CA 1
ATOM 858 C C . ASP A 1 116 ? 0.178 -13.766 -0.528 1 98.62 116 ASP A C 1
ATOM 860 O O . ASP A 1 116 ? 0.888 -14.602 0.031 1 98.62 116 ASP A O 1
ATOM 864 N N . SER A 1 117 ? 0.256 -13.461 -1.784 1 98.31 117 SER A N 1
ATOM 865 C CA . SER A 1 117 ? 1.208 -14.141 -2.65 1 98.31 117 SER A CA 1
ATOM 866 C C . SER A 1 117 ? 2.395 -13.25 -2.988 1 98.31 117 SER A C 1
ATOM 868 O O . SER A 1 117 ? 3.488 -13.734 -3.279 1 98.31 117 SER A O 1
ATOM 870 N N . VAL A 1 118 ? 2.203 -11.938 -2.959 1 98.81 118 VAL A N 1
ATOM 871 C CA . VAL A 1 118 ? 3.277 -11.016 -3.309 1 98.81 118 VAL A CA 1
ATOM 872 C C . VAL A 1 118 ? 3.07 -9.68 -2.588 1 98.81 118 VAL A C 1
ATOM 874 O O . VAL A 1 118 ? 1.935 -9.234 -2.416 1 98.81 118 VAL A O 1
ATOM 877 N N . ILE A 1 119 ? 4.152 -9.078 -2.166 1 98.94 119 ILE A N 1
ATOM 878 C CA . ILE A 1 119 ? 4.168 -7.723 -1.63 1 98.94 119 ILE A CA 1
ATOM 879 C C . ILE A 1 119 ? 5.191 -6.879 -2.383 1 98.94 119 ILE A C 1
ATOM 881 O O . ILE A 1 119 ? 6.34 -7.293 -2.553 1 98.94 119 ILE A O 1
ATOM 885 N N . ILE A 1 120 ? 4.758 -5.793 -2.855 1 98.94 120 ILE A N 1
ATOM 886 C CA . ILE A 1 120 ? 5.629 -4.73 -3.352 1 98.94 120 ILE A CA 1
ATOM 887 C C . ILE A 1 120 ? 5.48 -3.492 -2.473 1 98.94 120 ILE A C 1
ATOM 889 O O . ILE A 1 120 ? 4.367 -3.012 -2.248 1 98.94 120 ILE A O 1
ATOM 893 N N . ALA A 1 121 ? 6.539 -3.061 -1.969 1 98.94 121 ALA A N 1
ATOM 894 C CA . ALA A 1 121 ? 6.562 -1.829 -1.186 1 98.94 121 ALA A CA 1
ATOM 895 C C . ALA A 1 121 ? 7.676 -0.897 -1.661 1 98.94 121 ALA A C 1
ATOM 897 O O . ALA A 1 121 ? 8.773 -1.35 -1.987 1 98.94 121 ALA A O 1
ATOM 898 N N . LEU A 1 122 ? 7.383 0.368 -1.683 1 98.94 122 LEU A N 1
ATOM 899 C CA . LEU A 1 122 ? 8.43 1.316 -2.027 1 98.94 122 LEU A CA 1
ATOM 900 C C . LEU A 1 122 ? 8.172 2.676 -1.389 1 98.94 122 LEU A C 1
ATOM 902 O O . LEU A 1 122 ? 7.047 2.967 -0.979 1 98.94 122 LEU A O 1
ATOM 906 N N . SER A 1 123 ? 9.203 3.457 -1.285 1 98.88 123 SER A N 1
ATOM 907 C CA . SER A 1 123 ? 9.125 4.797 -0.716 1 98.88 123 SER A CA 1
ATOM 908 C C . SER A 1 123 ? 9.648 5.848 -1.69 1 98.88 123 SER A C 1
ATOM 910 O O . SER A 1 123 ? 10.656 5.625 -2.365 1 98.88 123 SER A O 1
ATOM 912 N N . THR A 1 124 ? 8.914 6.906 -1.788 1 98.75 124 THR A N 1
ATOM 913 C CA . THR A 1 124 ? 9.266 8.008 -2.678 1 98.75 124 THR A CA 1
ATOM 914 C C . THR A 1 124 ? 9.109 9.352 -1.964 1 98.75 124 THR A C 1
ATOM 916 O O . THR A 1 124 ? 8.438 9.438 -0.934 1 98.75 124 THR A O 1
ATOM 919 N N . SER A 1 125 ? 9.75 10.32 -2.553 1 97.12 125 SER A N 1
ATOM 920 C CA . SER A 1 125 ? 9.633 11.672 -2.012 1 97.12 125 SER A CA 1
ATOM 921 C C . SER A 1 125 ? 8.195 12.172 -2.104 1 97.12 125 SER A C 1
ATOM 923 O O . SER A 1 125 ? 7.695 12.812 -1.174 1 97.12 125 SER A O 1
ATOM 925 N N . HIS A 1 126 ? 7.547 11.828 -3.186 1 95.69 126 HIS A N 1
ATOM 926 C CA . HIS A 1 126 ? 6.18 12.281 -3.408 1 95.69 126 HIS A CA 1
ATOM 927 C C . HIS A 1 126 ? 5.305 11.148 -3.945 1 95.69 126 HIS A C 1
ATOM 929 O O . HIS A 1 126 ? 5.816 10.156 -4.465 1 95.69 126 HIS A O 1
ATOM 935 N N . ARG A 1 127 ? 3.998 11.391 -3.822 1 96.56 127 ARG A N 1
ATOM 936 C CA . ARG A 1 127 ? 3.029 10.32 -4.035 1 96.56 127 ARG A CA 1
ATOM 937 C C . ARG A 1 127 ? 2.922 9.961 -5.512 1 96.56 127 ARG A C 1
ATOM 939 O O . ARG A 1 127 ? 2.75 8.789 -5.863 1 96.56 127 ARG A O 1
ATOM 946 N N . ALA A 1 128 ? 3.057 10.898 -6.406 1 96.44 128 ALA A N 1
ATOM 947 C CA . ALA A 1 128 ? 2.816 10.656 -7.828 1 96.44 128 ALA A CA 1
ATOM 948 C C . ALA A 1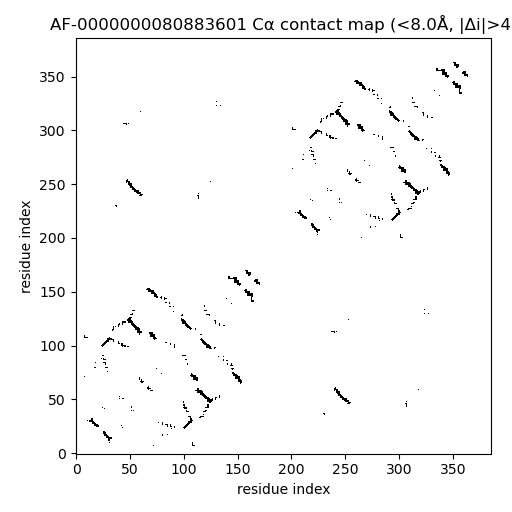 128 ? 3.789 9.617 -8.383 1 96.44 128 ALA A C 1
ATOM 950 O O . ALA A 1 128 ? 3.383 8.688 -9.078 1 96.44 128 ALA A O 1
ATOM 951 N N . GLU A 1 129 ? 5.059 9.75 -8.031 1 97.88 129 GLU A N 1
ATOM 952 C CA . GLU A 1 129 ? 6.062 8.789 -8.477 1 97.88 129 GLU A CA 1
ATOM 953 C C . GLU A 1 129 ? 5.816 7.414 -7.863 1 97.88 129 GLU A C 1
ATOM 955 O O . GLU A 1 129 ? 6.051 6.391 -8.508 1 97.88 129 GLU A O 1
ATOM 960 N N . GLY A 1 130 ? 5.355 7.418 -6.652 1 98.62 130 GLY A N 1
ATOM 961 C CA . GLY A 1 130 ? 5.109 6.16 -5.965 1 98.62 130 GLY A CA 1
ATOM 962 C C . GLY A 1 130 ? 4.078 5.289 -6.656 1 98.62 130 GLY A C 1
ATOM 963 O O . GLY A 1 130 ? 4.301 4.094 -6.855 1 98.62 130 GLY A O 1
ATOM 964 N N . TRP A 1 131 ? 2.971 5.93 -7.09 1 98.5 131 TRP A N 1
ATOM 965 C CA . TRP A 1 131 ? 1.93 5.211 -7.816 1 98.5 131 TRP A CA 1
ATOM 966 C C . TRP A 1 131 ? 2.484 4.602 -9.102 1 98.5 131 TRP A C 1
ATOM 968 O O . TRP A 1 131 ? 2.332 3.402 -9.344 1 98.5 131 TRP A O 1
ATOM 978 N N . ARG A 1 132 ? 3.119 5.379 -9.805 1 98.31 132 ARG A N 1
ATOM 979 C CA . ARG A 1 132 ? 3.609 4.984 -11.125 1 98.31 132 ARG A CA 1
ATOM 980 C C . ARG A 1 132 ? 4.625 3.854 -11.016 1 98.31 132 ARG A C 1
ATOM 982 O O . ARG A 1 132 ? 4.52 2.85 -11.727 1 98.31 132 ARG A O 1
ATOM 989 N N . ILE A 1 133 ? 5.559 3.994 -10.133 1 98.81 133 ILE A N 1
ATOM 990 C CA . ILE A 1 133 ? 6.66 3.043 -10.023 1 98.81 133 ILE A CA 1
ATOM 991 C C . ILE A 1 133 ? 6.145 1.716 -9.477 1 98.81 133 ILE A C 1
ATOM 993 O O . ILE A 1 133 ? 6.582 0.646 -9.906 1 98.81 133 ILE A O 1
ATOM 997 N N . ALA A 1 134 ? 5.203 1.767 -8.57 1 98.88 134 ALA A N 1
ATOM 998 C CA . ALA A 1 134 ? 4.641 0.541 -8.008 1 98.88 134 ALA A CA 1
ATOM 999 C C . ALA A 1 134 ? 3.896 -0.26 -9.07 1 98.88 134 ALA A C 1
ATOM 1001 O O . ALA A 1 134 ? 4.066 -1.478 -9.172 1 98.88 134 ALA A O 1
ATOM 1002 N N . GLU A 1 135 ? 3.109 0.446 -9.812 1 98.69 135 GLU A N 1
ATOM 1003 C CA . GLU A 1 135 ? 2.389 -0.221 -10.891 1 98.69 135 GLU A CA 1
ATOM 1004 C C . GLU A 1 135 ? 3.352 -0.802 -11.922 1 98.69 135 GLU A C 1
ATOM 1006 O O . GLU A 1 135 ? 3.197 -1.95 -12.344 1 98.69 135 GLU A O 1
ATOM 1011 N N . GLU A 1 136 ? 4.332 -0.023 -12.273 1 98.75 136 GLU A N 1
ATOM 1012 C CA . GLU A 1 136 ? 5.34 -0.496 -13.219 1 98.75 136 GLU A CA 1
ATOM 1013 C C . GLU A 1 136 ? 6.062 -1.728 -12.688 1 98.75 136 GLU A C 1
ATOM 1015 O O . GLU A 1 136 ? 6.277 -2.697 -13.414 1 98.75 136 GLU A O 1
ATOM 1020 N N . CYS A 1 137 ? 6.402 -1.712 -11.461 1 98.88 137 CYS A N 1
ATOM 1021 C CA . CYS A 1 137 ? 7.105 -2.828 -10.836 1 98.88 137 CYS A CA 1
ATOM 1022 C C . CYS A 1 137 ? 6.281 -4.109 -10.922 1 98.88 137 CYS A C 1
ATOM 1024 O O . CYS A 1 137 ? 6.793 -5.152 -11.328 1 98.88 137 CYS A O 1
ATOM 1026 N N . LEU A 1 138 ? 5.047 -3.969 -10.594 1 98.62 138 LEU A N 1
ATOM 1027 C CA . LEU A 1 138 ? 4.18 -5.145 -10.625 1 98.62 138 LEU A CA 1
ATOM 1028 C C . LEU A 1 138 ? 4.082 -5.715 -12.031 1 98.62 138 LEU A C 1
ATOM 1030 O O . LEU A 1 138 ? 4.164 -6.934 -12.219 1 98.62 138 LEU A O 1
ATOM 1034 N N . GLU A 1 139 ? 3.934 -4.836 -12.977 1 98.06 139 GLU A N 1
ATOM 1035 C CA . GLU A 1 139 ? 3.818 -5.293 -14.359 1 98.06 139 GLU A CA 1
ATOM 1036 C C . GLU A 1 139 ? 5.09 -6 -14.82 1 98.06 139 GLU A C 1
ATOM 1038 O O . GLU A 1 139 ? 5.027 -7.031 -15.492 1 98.06 139 GLU A O 1
ATOM 1043 N N . LEU A 1 140 ? 6.188 -5.449 -14.461 1 98.38 140 LEU A N 1
ATOM 1044 C CA . LEU A 1 140 ? 7.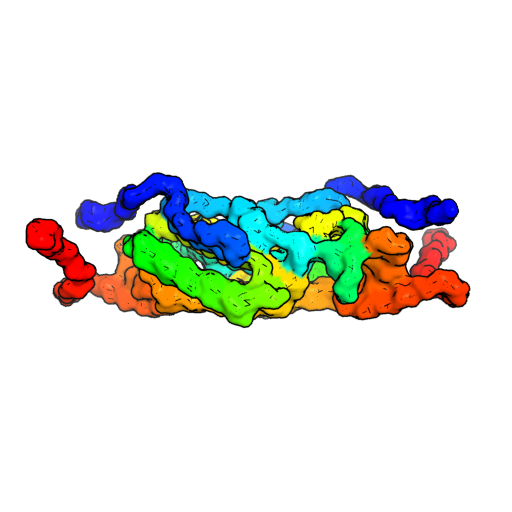457 -6.078 -14.812 1 98.38 140 LEU A CA 1
ATOM 1045 C C . LEU A 1 140 ? 7.594 -7.438 -14.133 1 98.38 140 LEU A C 1
ATOM 1047 O O . LEU A 1 140 ? 8.047 -8.398 -14.758 1 98.38 140 LEU A O 1
ATOM 1051 N N . VAL A 1 141 ? 7.207 -7.52 -12.859 1 98.25 141 VAL A N 1
ATOM 1052 C CA . VAL A 1 141 ? 7.305 -8.773 -12.117 1 98.25 141 VAL A CA 1
ATOM 1053 C C . VAL A 1 141 ? 6.434 -9.836 -12.789 1 98.25 141 VAL A C 1
ATOM 1055 O O . VAL A 1 141 ? 6.887 -10.953 -13.023 1 98.25 141 VAL A O 1
ATOM 1058 N N . LYS A 1 142 ? 5.246 -9.477 -13.148 1 96.19 142 LYS A N 1
ATOM 1059 C CA . LYS A 1 142 ? 4.312 -10.422 -13.75 1 96.19 142 LYS A CA 1
ATOM 1060 C C . LYS A 1 142 ? 4.785 -10.844 -15.141 1 96.19 142 LYS A C 1
ATOM 1062 O O . LYS A 1 142 ? 4.617 -12 -15.531 1 96.19 142 LYS A O 1
ATOM 1067 N N . ASP A 1 143 ? 5.461 -9.961 -15.797 1 95.56 143 ASP A N 1
ATOM 1068 C CA . ASP A 1 143 ? 5.82 -10.18 -17.188 1 95.56 143 ASP A CA 1
ATOM 1069 C C . ASP A 1 143 ? 7.16 -10.914 -17.312 1 95.56 143 ASP A C 1
ATOM 1071 O O . ASP A 1 143 ? 7.344 -11.742 -18.203 1 95.56 143 ASP A O 1
ATOM 1075 N N . LYS A 1 144 ? 8.055 -10.664 -16.391 1 96.75 144 LYS A N 1
ATOM 1076 C CA . LYS A 1 144 ? 9.445 -11.023 -16.672 1 96.75 144 LYS A CA 1
ATOM 1077 C C . LYS A 1 144 ? 9.945 -12.078 -15.68 1 96.75 144 LYS A C 1
ATOM 1079 O O . LYS A 1 144 ? 10.961 -12.734 -15.93 1 96.75 144 LYS A O 1
ATOM 1084 N N . VAL A 1 145 ? 9.359 -12.203 -14.539 1 97.75 145 VAL A N 1
ATOM 1085 C CA . VAL A 1 145 ? 9.93 -13.062 -13.508 1 97.75 145 VAL A CA 1
ATOM 1086 C C . VAL A 1 145 ? 9.438 -14.492 -13.711 1 97.75 145 VAL A C 1
ATOM 1088 O O . VAL A 1 145 ? 8.258 -14.727 -13.977 1 97.75 145 VAL A O 1
ATOM 1091 N N . GLU A 1 146 ? 10.25 -15.492 -13.547 1 95.56 146 GLU A N 1
ATOM 1092 C CA . GLU A 1 146 ? 9.977 -16.906 -13.773 1 95.56 146 GLU A CA 1
ATOM 1093 C C . GLU A 1 146 ? 9.219 -17.516 -12.594 1 95.56 146 GLU A C 1
ATOM 1095 O O . GLU A 1 146 ? 9.727 -18.422 -11.93 1 95.56 146 GLU A O 1
ATOM 1100 N N . ILE A 1 147 ? 8.094 -17.031 -12.336 1 94.5 147 ILE A N 1
ATOM 1101 C CA . ILE A 1 147 ? 7.172 -17.594 -11.352 1 94.5 147 ILE A CA 1
ATOM 1102 C C . ILE A 1 147 ? 5.867 -17.984 -12.039 1 94.5 147 ILE A C 1
ATOM 1104 O O . ILE A 1 147 ? 5.234 -17.156 -12.703 1 94.5 147 ILE A O 1
ATOM 1108 N N . TRP A 1 148 ? 5.469 -19.188 -11.836 1 91.56 148 TRP A N 1
ATOM 1109 C CA . TRP A 1 148 ? 4.27 -19.719 -12.477 1 91.56 148 TRP A CA 1
ATOM 1110 C C . TRP A 1 148 ? 3.164 -19.969 -11.461 1 91.56 148 TRP A C 1
ATOM 1112 O O . TRP A 1 148 ? 3.432 -20.406 -10.336 1 91.56 148 TRP A O 1
ATOM 1122 N N . LYS A 1 149 ? 1.999 -19.641 -11.914 1 90.75 149 LYS A N 1
ATOM 1123 C CA . LYS A 1 149 ? 0.814 -19.781 -11.07 1 90.75 149 LYS A CA 1
ATOM 1124 C C . LYS A 1 149 ? -0.071 -20.922 -11.562 1 90.75 149 LYS A C 1
ATOM 1126 O O . LYS A 1 149 ? -0.281 -21.078 -12.766 1 90.75 149 LYS A O 1
ATOM 1131 N N . ARG A 1 150 ? -0.514 -21.734 -10.625 1 88.5 150 ARG A N 1
ATOM 1132 C CA . ARG A 1 150 ? -1.483 -22.797 -10.891 1 88.5 150 ARG A CA 1
ATOM 1133 C C . ARG A 1 150 ? -2.746 -22.609 -10.055 1 88.5 150 ARG A C 1
ATOM 1135 O O . ARG A 1 150 ? -2.67 -22.328 -8.859 1 88.5 150 ARG A O 1
ATOM 1142 N N . GLU A 1 151 ? -3.861 -22.781 -10.719 1 87 151 GLU A N 1
ATOM 1143 C CA . GLU A 1 151 ? -5.156 -22.688 -10.055 1 87 151 GLU A CA 1
ATOM 1144 C C . GLU A 1 151 ? -5.746 -24.078 -9.797 1 87 151 GLU A C 1
ATOM 1146 O O . GLU A 1 151 ? -5.777 -24.906 -10.695 1 87 151 GLU A O 1
ATOM 1151 N N . TRP A 1 152 ? -6.176 -24.234 -8.594 1 84.62 152 TRP A N 1
ATOM 1152 C CA . TRP A 1 152 ? -6.875 -25.453 -8.227 1 84.62 152 TRP A CA 1
ATOM 1153 C C . TRP A 1 152 ? -8.367 -25.203 -8.039 1 84.62 152 TRP A C 1
ATOM 1155 O O . TRP A 1 152 ? -8.758 -24.344 -7.242 1 84.62 152 TRP A O 1
ATOM 1165 N N . PHE A 1 153 ? -9.148 -26.016 -8.781 1 84.81 153 PHE A N 1
ATOM 1166 C CA . PHE A 1 153 ? -10.586 -25.781 -8.766 1 84.81 153 PHE A CA 1
ATOM 1167 C C . PHE A 1 153 ? -11.289 -26.797 -7.867 1 84.81 153 PHE A C 1
ATOM 1169 O O . PHE A 1 153 ? -10.781 -27.906 -7.66 1 84.81 153 PHE A O 1
ATOM 1176 N N . VAL A 1 154 ? -12.414 -26.406 -7.312 1 82.06 154 VAL A N 1
ATOM 1177 C CA . VAL A 1 154 ? -13.188 -27.234 -6.387 1 82.06 154 VAL A CA 1
ATOM 1178 C C . VAL A 1 154 ? -13.625 -28.516 -7.086 1 82.06 154 VAL A C 1
ATOM 1180 O O . VAL A 1 154 ? -13.672 -29.578 -6.465 1 82.06 154 VAL A O 1
ATOM 1183 N N . ASP A 1 155 ? -13.844 -28.422 -8.328 1 81.31 155 ASP A N 1
ATOM 1184 C CA . ASP A 1 155 ? -14.328 -29.594 -9.055 1 81.31 155 ASP A CA 1
ATOM 1185 C C . ASP A 1 155 ? -13.164 -30.484 -9.477 1 81.31 155 ASP A C 1
ATOM 1187 O O . ASP A 1 155 ? -13.367 -31.469 -10.188 1 81.31 155 ASP A O 1
ATOM 1191 N N . GLY A 1 156 ? -12.023 -30.234 -8.977 1 72.31 156 GLY A N 1
ATOM 1192 C CA . GLY A 1 156 ? -10.875 -31.109 -9.203 1 72.31 156 GLY A CA 1
ATOM 1193 C C . GLY A 1 156 ? -10.039 -30.688 -10.391 1 72.31 156 GLY A C 1
ATOM 1194 O O . GLY A 1 156 ? -8.969 -31.266 -10.633 1 72.31 156 GLY A O 1
ATOM 1195 N N . GLY A 1 157 ? -10.398 -29.734 -11.164 1 68.75 157 GLY A N 1
ATOM 1196 C CA . GLY A 1 157 ? -9.609 -29.312 -12.305 1 68.75 157 GLY A CA 1
ATOM 1197 C C . GLY A 1 157 ? -8.492 -28.344 -11.938 1 68.75 157 GLY A C 1
ATOM 1198 O O . GLY A 1 157 ? -8.5 -27.766 -10.844 1 68.75 157 GLY A O 1
ATOM 1199 N N . VAL A 1 158 ? -7.34 -28.625 -12.68 1 67.44 158 VAL A N 1
ATOM 1200 C CA . VAL A 1 158 ? -6.203 -27.719 -12.516 1 67.44 158 VAL A CA 1
ATOM 1201 C C . VAL A 1 158 ? -6.02 -26.891 -13.781 1 67.44 158 VAL A C 1
ATOM 1203 O O . VAL A 1 158 ? -6.098 -27.422 -14.898 1 67.44 158 VAL A O 1
ATOM 1206 N N . TRP A 1 159 ? -5.996 -25.547 -13.578 1 68 159 TRP A N 1
ATOM 1207 C CA . TRP A 1 159 ? -5.668 -24.641 -14.68 1 68 159 TRP A CA 1
ATOM 1208 C C . TRP A 1 159 ? -4.34 -23.938 -14.43 1 68 159 TRP A C 1
ATOM 1210 O O . TRP A 1 159 ? -4.098 -23.438 -13.328 1 68 159 TRP A O 1
ATOM 1220 N N . ARG A 1 160 ? -3.412 -24.266 -15.281 1 64.25 160 ARG A N 1
ATOM 1221 C CA . ARG A 1 160 ? -2.096 -23.656 -15.148 1 64.25 160 ARG A CA 1
ATOM 1222 C C . ARG A 1 160 ? -1.989 -22.391 -15.992 1 64.25 160 ARG A C 1
ATOM 1224 O O . ARG A 1 160 ? -2.35 -22.391 -17.172 1 64.25 160 ARG A O 1
ATOM 1231 N N . ALA A 1 161 ? -1.979 -21.297 -15.297 1 60.59 161 ALA A N 1
ATOM 1232 C CA . ALA A 1 161 ? -1.641 -20.094 -16.047 1 60.59 161 ALA A CA 1
ATOM 1233 C C . ALA A 1 161 ? -0.13 -19.953 -16.234 1 60.59 161 ALA A C 1
ATOM 1235 O O . ALA A 1 161 ? 0.642 -20.438 -15.398 1 60.59 161 ALA A O 1
ATOM 1236 N N . ASN A 1 162 ? 0.314 -19.781 -17.547 1 60.69 162 ASN A N 1
ATOM 1237 C CA . ASN A 1 162 ? 1.727 -19.484 -17.766 1 60.69 162 ASN A CA 1
ATOM 1238 C C . ASN A 1 162 ? 2.246 -18.453 -16.766 1 60.69 162 ASN A C 1
ATOM 1240 O O . ASN A 1 162 ? 1.523 -18.047 -15.852 1 60.69 162 ASN A O 1
ATOM 1244 N N . ARG A 1 163 ? 3.154 -17.656 -17.094 1 56.62 163 ARG A N 1
ATOM 1245 C CA . ARG A 1 163 ? 3.775 -16.609 -16.281 1 56.62 163 ARG A CA 1
ATOM 1246 C C . ARG A 1 163 ? 2.721 -15.719 -15.641 1 56.62 163 ARG A C 1
ATOM 1248 O O . ARG A 1 163 ? 1.685 -15.438 -16.25 1 56.62 163 ARG A O 1
ATOM 1255 N N . ASP A 1 164 ? 2.723 -15.711 -14.383 1 54.78 164 ASP A N 1
ATOM 1256 C CA . ASP A 1 164 ? 1.782 -14.867 -13.656 1 54.78 164 ASP A CA 1
ATOM 1257 C C . ASP A 1 164 ? 1.287 -13.711 -14.531 1 54.78 164 ASP A C 1
ATOM 1259 O O . ASP A 1 164 ? 2.078 -12.875 -14.977 1 54.78 164 ASP A O 1
ATOM 1263 N N . GLY A 1 165 ? 0.002 -13.68 -14.961 1 53.78 165 GLY A N 1
ATOM 1264 C CA . GLY A 1 165 ? -0.619 -12.68 -15.805 1 53.78 165 GLY A CA 1
ATOM 1265 C C . GLY A 1 165 ? -0.979 -13.195 -17.188 1 53.78 165 GLY A C 1
ATOM 1266 O O . GLY A 1 165 ? -1.668 -12.523 -17.953 1 53.78 165 GLY A O 1
ATOM 1267 N N . ALA A 1 166 ? -0.289 -14.227 -17.672 1 50.47 166 ALA A N 1
ATOM 1268 C CA . ALA A 1 166 ? -0.651 -14.719 -19 1 50.47 166 ALA A CA 1
ATOM 1269 C C . ALA A 1 166 ? -1.757 -15.766 -18.906 1 50.47 166 ALA A C 1
ATOM 1271 O O . ALA A 1 166 ? -1.896 -16.453 -17.891 1 50.47 166 ALA A O 1
ATOM 1272 N N . LYS A 1 167 ? -2.758 -15.57 -19.766 1 48.25 167 LYS A N 1
ATOM 1273 C CA . LYS A 1 167 ? -3.863 -16.516 -19.844 1 48.25 167 LYS A CA 1
ATOM 1274 C C . LYS A 1 167 ? -3.348 -17.953 -19.938 1 48.25 167 LYS A C 1
ATOM 1276 O O . LYS A 1 167 ? -2.488 -18.266 -20.766 1 48.25 167 LYS A O 1
ATOM 1281 N N . GLY A 1 168 ? -3.6 -18.641 -18.906 1 49.19 168 GLY A N 1
ATOM 1282 C CA . GLY A 1 168 ? -3.205 -20.047 -18.859 1 49.19 168 GLY A CA 1
ATOM 1283 C C . GLY A 1 168 ? -3.945 -20.906 -19.859 1 49.19 168 GLY A C 1
ATOM 1284 O O . GLY A 1 168 ? -5.043 -20.562 -20.297 1 49.19 168 GLY A O 1
ATOM 1285 N N . GLU A 1 169 ? -3.258 -21.703 -20.672 1 50.19 169 GLU A N 1
ATOM 1286 C CA . GLU A 1 169 ? -3.887 -22.719 -21.516 1 50.19 169 GLU A CA 1
ATOM 1287 C C . GLU A 1 169 ? -4.328 -23.922 -20.688 1 50.19 169 GLU A C 1
ATOM 1289 O O . GLU A 1 169 ? -3.707 -24.25 -19.672 1 50.19 169 GLU A O 1
ATOM 1294 N N . ILE A 1 170 ? -5.598 -24.297 -20.906 1 48.91 170 ILE A N 1
ATOM 1295 C CA . ILE A 1 170 ? -6.246 -25.453 -20.281 1 48.91 170 ILE A CA 1
ATOM 1296 C C . ILE A 1 170 ? -5.438 -26.719 -20.578 1 48.91 170 ILE A C 1
ATOM 1298 O O . ILE A 1 170 ? -5.168 -27.047 -21.734 1 48.91 170 ILE A O 1
ATOM 1302 N N . ALA A 1 171 ? -4.691 -27.312 -19.688 1 46.97 171 ALA A N 1
ATOM 1303 C CA . ALA A 1 171 ? -4.195 -28.656 -19.906 1 46.97 171 ALA A CA 1
ATOM 1304 C C . ALA A 1 171 ? -5.344 -29.656 -20.016 1 46.97 171 ALA A C 1
ATOM 1306 O O . ALA A 1 171 ? -6.066 -29.891 -19.031 1 46.97 171 ALA A O 1
ATOM 1307 N N . ASP A 1 172 ? -6.066 -29.719 -21.047 1 41.16 172 ASP A N 1
ATOM 1308 C CA . ASP A 1 172 ? -7.043 -30.781 -21.25 1 41.16 172 ASP A CA 1
ATOM 1309 C C . ASP A 1 172 ? -6.48 -32.125 -20.797 1 41.16 172 ASP A C 1
ATOM 1311 O O . ASP A 1 172 ? -5.297 -32.406 -21.016 1 41.16 172 ASP A O 1
ATOM 1315 N N . SER A 1 173 ? -7.105 -32.875 -19.891 1 40.84 173 SER A N 1
ATOM 1316 C CA . SER A 1 173 ? -6.742 -34.25 -19.578 1 40.84 173 SER A CA 1
ATOM 1317 C C . SER A 1 173 ? -6.371 -35.031 -20.828 1 40.84 173 SER A C 1
ATOM 1319 O O . SER A 1 173 ? -5.805 -36.125 -20.75 1 40.84 173 SER A O 1
ATOM 1321 N N . GLY A 1 174 ? -7.289 -35.125 -21.922 1 36.53 174 GLY A N 1
ATOM 1322 C CA . GLY A 1 174 ? -7.129 -36.188 -22.891 1 36.53 174 GLY A CA 1
ATOM 1323 C C . GLY A 1 174 ? -5.809 -36.125 -23.625 1 36.53 174 GLY A C 1
ATOM 1324 O O . GLY A 1 174 ? -5.18 -37.156 -23.875 1 36.53 174 GLY A O 1
ATOM 1325 N N . HIS A 1 175 ? -5.59 -35.281 -24.719 1 35.19 175 HIS A N 1
ATOM 1326 C CA . HIS A 1 175 ? -4.445 -35.5 -25.594 1 35.19 175 HIS A CA 1
ATOM 1327 C C . HIS A 1 175 ? -3.158 -35 -24.953 1 35.19 175 HIS A C 1
ATOM 1329 O O . HIS A 1 175 ? -2.98 -33.781 -24.766 1 35.19 175 HIS A O 1
ATOM 1335 N N . GLN A 1 176 ? -2.512 -35.812 -24.094 1 32.75 176 GLN A N 1
ATOM 1336 C CA . GLN A 1 176 ? -1.162 -35.75 -23.531 1 32.75 176 GLN A CA 1
ATOM 1337 C C . GLN A 1 176 ? -0.172 -35.219 -24.562 1 32.75 176 GLN A C 1
ATOM 1339 O O . GLN A 1 176 ? 0.231 -35.938 -25.484 1 32.75 176 GLN A O 1
ATOM 1344 N N . LYS A 1 177 ? -0.436 -34.156 -25.25 1 34.31 177 LYS A N 1
ATOM 1345 C CA . LYS A 1 177 ? 0.751 -33.812 -26.047 1 34.31 177 LYS A CA 1
ATOM 1346 C C . LYS A 1 177 ? 1.985 -33.719 -25.156 1 34.31 177 LYS A C 1
ATOM 1348 O O . LYS A 1 177 ? 1.906 -33.188 -24.031 1 34.31 177 LYS A O 1
ATOM 1353 N N . SER A 1 178 ? 3.111 -34.531 -25.391 1 31.77 178 SER A N 1
ATOM 1354 C CA . SER A 1 178 ? 4.457 -34.594 -24.828 1 31.77 178 SER A CA 1
ATOM 1355 C C . SER A 1 178 ? 5.02 -33.188 -24.641 1 31.77 178 SER A C 1
ATOM 1357 O O . SER A 1 178 ? 5.195 -32.438 -25.609 1 31.77 178 SER A O 1
ATOM 1359 N N . ALA A 1 179 ? 4.508 -32.531 -23.797 1 34.44 179 ALA A N 1
ATOM 1360 C CA . ALA A 1 179 ? 5.184 -31.281 -23.484 1 34.44 179 ALA A CA 1
ATOM 1361 C C . ALA A 1 179 ? 6.695 -31.484 -23.375 1 34.44 179 ALA A C 1
ATOM 1363 O O . ALA A 1 179 ? 7.184 -32.094 -22.422 1 34.44 179 ALA A O 1
ATOM 1364 N N . ASP A 1 180 ? 7.414 -31.672 -24.484 1 31.08 180 ASP A N 1
ATOM 1365 C CA . ASP A 1 180 ? 8.844 -31.859 -24.703 1 31.08 180 ASP A CA 1
ATOM 1366 C C . ASP A 1 180 ? 9.656 -30.828 -23.922 1 31.08 180 ASP A C 1
ATOM 1368 O O . ASP A 1 180 ? 10.836 -31.047 -23.641 1 31.08 180 ASP A O 1
ATOM 1372 N N . SER A 1 181 ? 9.172 -29.594 -23.922 1 31.73 181 SER A N 1
ATOM 1373 C CA . SER A 1 181 ? 10.336 -28.766 -23.641 1 31.73 181 SER A CA 1
ATOM 1374 C C . SER A 1 181 ? 10.648 -28.766 -22.141 1 31.73 181 SER A C 1
ATOM 1376 O O . SER A 1 181 ? 10.109 -27.938 -21.391 1 31.73 181 SER A O 1
ATOM 1378 N N . ALA A 1 182 ? 10.703 -29.844 -21.453 1 35.09 182 ALA A N 1
ATOM 1379 C CA . ALA A 1 182 ? 11.383 -29.891 -20.156 1 35.09 182 ALA A CA 1
ATOM 1380 C C . ALA A 1 182 ? 12.656 -29.047 -20.172 1 35.09 182 ALA A C 1
ATOM 1382 O O . ALA A 1 182 ? 13.367 -29.016 -21.188 1 35.09 182 ALA A O 1
ATOM 1383 N N . PRO A 1 183 ? 12.852 -28.172 -19.25 1 36.69 183 PRO A N 1
ATOM 1384 C CA . PRO A 1 183 ? 14.156 -27.5 -19.297 1 36.69 183 PRO A CA 1
ATOM 1385 C C . PRO A 1 183 ? 15.305 -28.484 -19.547 1 36.69 183 PRO A C 1
ATOM 1387 O O . PRO A 1 183 ? 15.211 -29.656 -19.172 1 36.69 183 PRO A O 1
ATOM 1390 N N . PRO A 1 184 ? 16.125 -28.328 -20.594 1 33.22 184 PRO A N 1
ATOM 1391 C CA . PRO A 1 184 ? 17.219 -29.266 -20.906 1 33.22 184 PRO A CA 1
ATOM 1392 C C . PRO A 1 184 ? 17.984 -29.688 -19.656 1 33.22 184 PRO A C 1
ATOM 1394 O O . PRO A 1 184 ? 18.125 -28.906 -18.703 1 33.22 184 PRO A O 1
ATOM 1397 N N . GLU A 1 185 ? 17.828 -30.922 -19.219 1 33.44 185 GLU A N 1
ATOM 1398 C CA . GLU A 1 185 ? 18.688 -31.5 -18.203 1 33.44 185 GLU A CA 1
ATOM 1399 C C . GLU A 1 185 ? 20.141 -31.047 -18.375 1 33.44 185 GLU A C 1
ATOM 1401 O O . GLU A 1 185 ? 20.656 -31.031 -19.484 1 33.44 185 GLU A O 1
ATOM 1406 N N . GLU A 1 186 ? 20.641 -30.234 -17.422 1 35.66 186 GLU A N 1
ATOM 1407 C CA . GLU A 1 186 ? 22.062 -29.891 -17.391 1 35.66 186 GLU A CA 1
ATOM 1408 C C . GLU A 1 186 ? 22.938 -31.125 -17.625 1 35.66 186 GLU A C 1
ATOM 1410 O O . GLU A 1 186 ? 22.703 -32.188 -17.016 1 35.66 186 GLU A O 1
ATOM 1415 N N . ASP A 1 187 ? 23.484 -31.344 -18.812 1 33.72 187 ASP A N 1
ATOM 1416 C CA . ASP A 1 187 ? 24.5 -32.344 -19.125 1 33.72 187 ASP A CA 1
ATOM 1417 C C . ASP A 1 187 ? 25.656 -32.281 -18.141 1 33.72 187 ASP A C 1
ATOM 1419 O O . ASP A 1 187 ? 26.328 -31.25 -18.016 1 33.72 187 ASP A O 1
ATOM 1423 N N . PRO A 1 188 ? 25.719 -33.094 -17.078 1 33.91 188 PRO A N 1
ATOM 1424 C CA . PRO A 1 188 ? 26.828 -33.094 -16.125 1 33.91 188 PRO A CA 1
ATOM 1425 C C . PRO A 1 188 ? 28.188 -33.219 -16.812 1 33.91 188 PRO A C 1
ATOM 1427 O O . PRO A 1 188 ? 29.234 -33.219 -16.141 1 33.91 188 PRO A O 1
ATOM 1430 N N . GLU A 1 189 ? 28.266 -33.719 -18.047 1 33.12 189 GLU A N 1
ATOM 1431 C CA . GLU A 1 189 ? 29.609 -34.125 -18.484 1 33.12 189 GLU A CA 1
ATOM 1432 C C . GLU A 1 189 ? 30.531 -32.906 -18.625 1 33.12 189 GLU A C 1
ATOM 1434 O O . GLU A 1 189 ? 31.734 -33.062 -18.859 1 33.12 189 GLU A O 1
ATOM 1439 N N . GLN A 1 190 ? 29.938 -31.703 -18.797 1 33.25 190 GLN A N 1
ATOM 1440 C CA . GLN A 1 190 ? 30.984 -30.797 -19.266 1 33.25 190 GLN A CA 1
ATOM 1441 C C . GLN A 1 190 ? 31.875 -30.344 -18.125 1 33.25 190 GLN A C 1
ATOM 1443 O O . GLN A 1 190 ? 32.406 -29.234 -18.141 1 33.25 190 GLN A O 1
ATOM 1448 N N . ALA A 1 191 ? 31.609 -30.859 -16.906 1 33.56 191 ALA A N 1
ATOM 1449 C CA . ALA A 1 191 ? 32.562 -30.344 -15.914 1 33.56 191 ALA A CA 1
ATOM 1450 C C . ALA A 1 191 ? 33.969 -30.938 -16.141 1 33.56 191 ALA A C 1
ATOM 1452 O O . ALA A 1 191 ? 34.938 -30.5 -15.516 1 33.56 191 ALA A O 1
ATOM 1453 N N . ASP A 1 192 ? 34.031 -32.125 -16.703 1 27.8 192 ASP A N 1
ATOM 1454 C CA . ASP A 1 192 ? 35.344 -32.75 -16.5 1 27.8 192 ASP A CA 1
ATOM 1455 C C . ASP A 1 192 ? 36.375 -32.156 -17.453 1 27.8 192 ASP A C 1
ATOM 1457 O O . ASP A 1 192 ? 37.562 -32.344 -17.266 1 27.8 192 ASP A O 1
ATOM 1461 N N . ARG A 1 193 ? 36.094 -31.594 -18.594 1 25.58 193 ARG A N 1
ATOM 1462 C CA . ARG A 1 193 ? 37.344 -31.266 -19.234 1 25.58 193 ARG A CA 1
ATOM 1463 C C . ARG A 1 193 ? 37.875 -29.906 -18.766 1 25.58 193 ARG A C 1
ATOM 1465 O O . ARG A 1 193 ? 37.094 -29 -18.516 1 25.58 193 ARG A O 1
ATOM 1472 N N . MET B 1 1 ? 11.039 34.312 23.828 1 26.2 1 MET B N 1
ATOM 1473 C CA . MET B 1 1 ? 10.141 33.406 24.562 1 26.2 1 MET B CA 1
ATOM 1474 C C . MET B 1 1 ? 9.008 32.938 23.656 1 26.2 1 MET B C 1
ATOM 1476 O O . MET B 1 1 ? 8.258 33.75 23.109 1 26.2 1 MET B O 1
ATOM 1480 N N . ALA B 1 2 ? 9.258 31.812 22.922 1 39.19 2 ALA B N 1
ATOM 1481 C CA . ALA B 1 2 ? 8.211 31.234 22.078 1 39.19 2 ALA B CA 1
ATOM 1482 C C . ALA B 1 2 ? 6.863 31.234 22.781 1 39.19 2 ALA B C 1
ATOM 1484 O O . ALA B 1 2 ? 6.77 30.828 23.953 1 39.19 2 ALA B O 1
ATOM 1485 N N . ASP B 1 3 ? 6.016 32.062 22.516 1 40.28 3 ASP B N 1
ATOM 1486 C CA . ASP B 1 3 ? 4.738 32.125 23.219 1 40.28 3 ASP B CA 1
ATOM 1487 C C . ASP B 1 3 ? 4.176 30.734 23.469 1 40.28 3 ASP B C 1
ATOM 1489 O O . ASP B 1 3 ? 4.316 29.844 22.625 1 40.28 3 ASP B O 1
ATOM 1493 N N . ALA B 1 4 ? 3.844 30.359 24.656 1 43.78 4 ALA B N 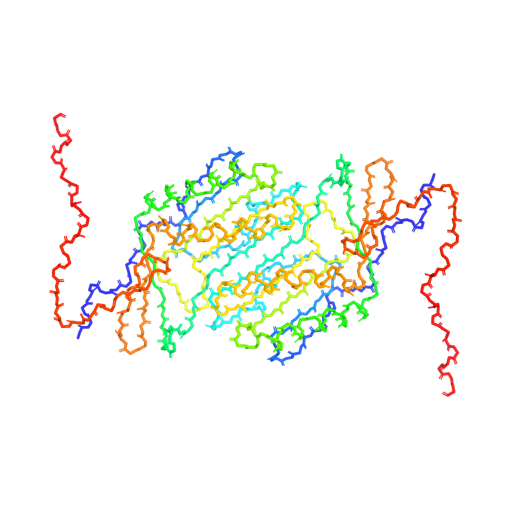1
ATOM 1494 C CA . ALA B 1 4 ? 3.125 29.234 25.234 1 43.78 4 ALA B CA 1
ATOM 1495 C C . ALA B 1 4 ? 2.025 28.734 24.297 1 43.78 4 ALA B C 1
ATOM 1497 O O . ALA B 1 4 ? 1.507 27.625 24.469 1 43.78 4 ALA B O 1
ATOM 1498 N N . ALA B 1 5 ? 1.433 29.578 23.562 1 45.34 5 ALA B N 1
ATOM 1499 C CA . ALA B 1 5 ? 0.271 29.266 22.734 1 45.34 5 ALA B CA 1
ATOM 1500 C C . ALA B 1 5 ? 0.624 28.25 21.656 1 45.34 5 ALA B C 1
ATOM 1502 O O . ALA B 1 5 ? -0.254 27.781 20.922 1 45.34 5 ALA B O 1
ATOM 1503 N N . ASP B 1 6 ? 1.945 27.953 21.391 1 49.62 6 ASP B N 1
ATOM 1504 C CA . ASP B 1 6 ? 2.457 27.234 20.234 1 49.62 6 ASP B CA 1
ATOM 1505 C C . ASP B 1 6 ? 2.682 25.75 20.578 1 49.62 6 ASP B C 1
ATOM 1507 O O . ASP B 1 6 ? 3.408 25.062 19.859 1 49.62 6 ASP B O 1
ATOM 1511 N N . ALA B 1 7 ? 2.432 25.453 21.812 1 52.28 7 ALA B N 1
ATOM 1512 C CA . ALA B 1 7 ? 2.754 24.078 22.188 1 52.28 7 ALA B CA 1
ATOM 1513 C C . ALA B 1 7 ? 1.854 23.094 21.438 1 52.28 7 ALA B C 1
ATOM 1515 O O . ALA B 1 7 ? 0.691 23.391 21.172 1 52.28 7 ALA B O 1
ATOM 1516 N N . PRO B 1 8 ? 2.432 22.078 20.953 1 58.62 8 PRO B N 1
ATOM 1517 C CA . PRO B 1 8 ? 1.595 21.031 20.344 1 58.62 8 PRO B CA 1
ATOM 1518 C C . PRO B 1 8 ? 0.37 20.703 21.188 1 58.62 8 PRO B C 1
ATOM 1520 O O . PRO B 1 8 ? 0.45 20.688 22.422 1 58.62 8 PRO B O 1
ATOM 1523 N N . SER B 1 9 ? -0.853 20.922 20.641 1 63.31 9 SER B N 1
ATOM 1524 C CA . SER B 1 9 ? -2.139 20.797 21.312 1 63.31 9 SER B CA 1
ATOM 1525 C C . SER B 1 9 ? -2.312 19.391 21.891 1 63.31 9 SER B C 1
ATOM 1527 O O . SER B 1 9 ? -1.801 18.422 21.344 1 63.31 9 SER B O 1
ATOM 1529 N N . ASN B 1 10 ? -2.648 19.172 23.109 1 78.44 10 ASN B N 1
ATOM 1530 C CA . ASN B 1 10 ? -3.115 17.969 23.781 1 78.44 10 ASN B CA 1
ATOM 1531 C C . ASN B 1 10 ? -4.184 17.25 22.953 1 78.44 10 ASN B C 1
ATOM 1533 O O . ASN B 1 10 ? -5 17.906 22.297 1 78.44 10 ASN B O 1
ATOM 1537 N N . PRO B 1 11 ? -4.023 15.961 22.938 1 87.31 11 PRO B N 1
ATOM 1538 C CA . PRO B 1 11 ? -5.059 15.219 22.203 1 87.31 11 PRO B CA 1
ATOM 1539 C C . PRO B 1 11 ? -6.469 15.562 22.672 1 87.31 11 PRO B C 1
ATOM 1541 O O . PRO B 1 11 ? -6.723 15.656 23.875 1 87.31 11 PRO B O 1
ATOM 1544 N N . ALA B 1 12 ? -7.328 15.867 21.781 1 90.75 12 ALA B N 1
ATOM 1545 C CA . ALA B 1 12 ? -8.719 16.219 22.062 1 90.75 12 ALA B CA 1
ATOM 1546 C C . ALA B 1 12 ? -9.516 14.984 22.5 1 90.75 12 ALA B C 1
ATOM 1548 O O . ALA B 1 12 ? -10.586 15.109 23.094 1 90.75 12 ALA B O 1
ATOM 1549 N N . PHE B 1 13 ? -9.125 13.781 22.188 1 94.12 13 PHE B N 1
ATOM 1550 C CA . PHE B 1 13 ? -9.75 12.523 22.578 1 94.12 13 PHE B CA 1
ATOM 1551 C C . PHE B 1 13 ? -8.711 11.406 22.656 1 94.12 13 PHE B C 1
ATOM 1553 O O . PHE B 1 13 ? -7.574 11.578 22.203 1 94.12 13 PHE B O 1
ATOM 1560 N N . GLU B 1 14 ? -9.102 10.328 23.297 1 94.19 14 GLU B N 1
ATOM 1561 C CA . GLU B 1 14 ? -8.234 9.156 23.391 1 94.19 14 GLU B CA 1
ATOM 1562 C C . GLU B 1 14 ? -8.703 8.055 22.438 1 94.19 14 GLU B C 1
ATOM 1564 O O . GLU B 1 14 ? -9.891 7.934 22.156 1 94.19 14 GLU B O 1
ATOM 1569 N N . GLY B 1 15 ? -7.664 7.281 21.969 1 96.56 15 GLY B N 1
ATOM 1570 C CA . GLY B 1 15 ? -8.008 6.176 21.094 1 96.56 15 GLY B CA 1
ATOM 1571 C C . GLY B 1 15 ? -8.359 6.621 19.688 1 96.56 15 GLY B C 1
ATOM 1572 O O . GLY B 1 15 ? -7.754 7.555 19.156 1 96.56 15 GLY B O 1
ATOM 1573 N N . ILE B 1 16 ? -9.242 5.812 19.031 1 97.69 16 ILE B N 1
ATOM 1574 C CA . ILE B 1 16 ? -9.625 6.113 17.656 1 97.69 16 ILE B CA 1
ATOM 1575 C C . ILE B 1 16 ? -11.109 6.488 17.609 1 97.69 16 ILE B C 1
ATOM 1577 O O . ILE B 1 16 ? -11.945 5.809 18.203 1 97.69 16 ILE B O 1
ATOM 1581 N N . ARG B 1 17 ? -11.414 7.637 17 1 97.88 17 ARG B N 1
ATOM 1582 C CA . ARG B 1 17 ? -12.766 7.969 16.594 1 97.88 17 ARG B CA 1
ATOM 1583 C C . ARG B 1 17 ? -13.031 7.508 15.156 1 97.88 17 ARG B C 1
ATOM 1585 O O . ARG B 1 17 ? -12.25 7.812 14.25 1 97.88 17 ARG B O 1
ATOM 1592 N N . SER B 1 18 ? -14.086 6.738 15.008 1 98.06 18 SER B N 1
ATOM 1593 C CA . SER B 1 18 ? -14.242 6.121 13.695 1 98.06 18 SER B CA 1
ATOM 1594 C C . SER B 1 18 ? -15.711 6.051 13.289 1 98.06 18 SER B C 1
ATOM 1596 O O . SER B 1 18 ? -16.609 6.23 14.125 1 98.06 18 SER B O 1
ATOM 1598 N N . VAL B 1 19 ? -15.914 6.004 12.078 1 97.06 19 VAL B N 1
ATOM 1599 C CA . VAL B 1 19 ? -17.203 5.695 11.477 1 97.06 19 VAL B CA 1
ATOM 1600 C C . VAL B 1 19 ? -17.094 4.43 10.625 1 97.06 19 VAL B C 1
ATOM 1602 O O . VAL B 1 19 ? -16.203 4.32 9.781 1 97.06 19 VAL B O 1
ATOM 1605 N N . GLU B 1 20 ? -17.875 3.52 10.953 1 95.06 20 GLU B N 1
ATOM 1606 C CA . GLU B 1 20 ? -17.984 2.277 10.188 1 95.06 20 GLU B CA 1
ATOM 1607 C C . GLU B 1 20 ? -19.438 1.864 10.008 1 95.06 20 GLU B C 1
ATOM 1609 O O . GLU B 1 20 ? -20.203 1.786 10.977 1 95.06 20 GLU B O 1
ATOM 1614 N N . LEU B 1 21 ? -19.844 1.767 8.781 1 86.12 21 LEU B N 1
ATOM 1615 C CA . LEU B 1 21 ? -21.172 1.206 8.531 1 86.12 21 LEU B CA 1
ATOM 1616 C C . LEU B 1 21 ? -21.094 -0.304 8.328 1 86.12 21 LEU B C 1
ATOM 1618 O O . LEU B 1 21 ? -20.469 -0.778 7.375 1 86.12 21 LEU B O 1
ATOM 1622 N N . PRO B 1 22 ? -21.625 -1.001 9.234 1 87.06 22 PRO B N 1
ATOM 1623 C CA . PRO B 1 22 ? -21.547 -2.461 9.133 1 87.06 22 PRO B CA 1
ATOM 1624 C C . PRO B 1 22 ? -21.969 -2.979 7.758 1 87.06 22 PRO B C 1
ATOM 1626 O O . PRO B 1 22 ? -23 -2.553 7.223 1 87.06 22 PRO B O 1
ATOM 1629 N N . GLY B 1 23 ? -21.156 -3.814 7.191 1 88 23 GLY B N 1
ATOM 1630 C CA . GLY B 1 23 ? -21.484 -4.449 5.926 1 88 23 GLY B CA 1
ATOM 1631 C C . GLY B 1 23 ? -21.172 -3.58 4.723 1 88 23 GLY B C 1
ATOM 1632 O O . GLY B 1 23 ? -21.297 -4.023 3.58 1 88 23 GLY B O 1
ATOM 1633 N N . SER B 1 24 ? -20.734 -2.338 4.938 1 89.06 24 SER B N 1
ATOM 1634 C CA . SER B 1 24 ? -20.5 -1.405 3.836 1 89.06 24 SER B CA 1
ATOM 1635 C C . SER B 1 24 ? -19.109 -1.59 3.23 1 89.06 24 SER B C 1
ATOM 1637 O O . SER B 1 24 ? -18.859 -1.142 2.111 1 89.06 24 SER B O 1
ATOM 1639 N N . GLY B 1 25 ? -18.203 -2.182 3.996 1 96.44 25 GLY B N 1
ATOM 1640 C CA . GLY B 1 25 ? -16.828 -2.289 3.547 1 96.44 25 GLY B CA 1
ATOM 1641 C C . GLY B 1 25 ? -16.062 -0.987 3.662 1 96.44 25 GLY B C 1
ATOM 1642 O O . GLY B 1 25 ? -15.055 -0.786 2.971 1 96.44 25 GLY B O 1
ATOM 1643 N N . THR B 1 26 ? -16.656 -0.033 4.457 1 98.44 26 THR B N 1
ATOM 1644 C CA . THR B 1 26 ? -15.977 1.252 4.594 1 98.44 26 THR B CA 1
ATOM 1645 C C . THR B 1 26 ? -15.594 1.509 6.051 1 98.44 26 THR B C 1
ATOM 1647 O O . THR B 1 26 ? -16.344 1.155 6.965 1 98.44 26 THR B O 1
ATOM 1650 N N . PHE B 1 27 ? -14.461 2.047 6.246 1 98.75 27 PHE B N 1
ATOM 1651 C CA . PHE B 1 27 ? -13.969 2.436 7.566 1 98.75 27 PHE B CA 1
ATOM 1652 C C . PHE B 1 27 ? -13.156 3.721 7.484 1 98.75 27 PHE B C 1
ATOM 1654 O O . PHE B 1 27 ? -12.289 3.857 6.617 1 98.75 27 PHE B O 1
ATOM 1661 N N . VAL B 1 28 ? -13.453 4.652 8.398 1 98.81 28 VAL B N 1
ATOM 1662 C CA . VAL B 1 28 ? -12.617 5.84 8.516 1 98.81 28 VAL B CA 1
ATOM 1663 C C . VAL B 1 28 ? -12.305 6.102 9.992 1 98.81 28 VAL B C 1
ATOM 1665 O O . VAL B 1 28 ? -13.109 5.789 10.867 1 98.81 28 VAL B O 1
ATOM 1668 N N . GLY B 1 29 ? -11.133 6.617 10.242 1 98.69 29 GLY B N 1
ATOM 1669 C CA . GLY B 1 29 ? -10.75 6.855 11.625 1 98.69 29 GLY B CA 1
ATOM 1670 C C . GLY B 1 29 ? -9.789 8.016 11.781 1 98.69 29 GLY B C 1
ATOM 1671 O O . GLY B 1 29 ? -9 8.305 10.875 1 98.69 29 GLY B O 1
ATOM 1672 N N . LEU B 1 30 ? -9.844 8.648 12.906 1 98.62 30 LEU B N 1
ATOM 1673 C CA . LEU B 1 30 ? -8.906 9.656 13.383 1 98.62 30 LEU B CA 1
ATOM 1674 C C . LEU B 1 30 ? -8.305 9.242 14.719 1 98.62 30 LEU B C 1
ATOM 1676 O O . LEU B 1 30 ? -9 8.711 15.586 1 98.62 30 LEU B O 1
ATOM 1680 N N . THR B 1 31 ? -7.062 9.492 14.891 1 98.56 31 THR B N 1
ATOM 1681 C CA . THR B 1 31 ? -6.41 9.133 16.141 1 98.56 31 THR B CA 1
ATOM 1682 C C . THR B 1 31 ? -5.184 10.008 16.391 1 98.56 31 THR B C 1
ATOM 1684 O O . THR B 1 31 ? -4.609 10.555 15.445 1 98.56 31 THR B O 1
ATOM 1687 N N . TYR B 1 32 ? -4.777 10.164 17.625 1 98.06 32 TYR B N 1
ATOM 1688 C CA . TYR B 1 32 ? -3.521 10.82 17.969 1 98.06 32 TYR B CA 1
ATOM 1689 C C . TYR B 1 32 ? -2.406 9.797 18.156 1 98.06 32 TYR B C 1
ATOM 1691 O O . TYR B 1 32 ? -1.235 10.156 18.281 1 98.06 32 TYR B O 1
ATOM 1699 N N . ASP B 1 33 ? -2.793 8.555 18.062 1 98.19 33 ASP B N 1
ATOM 1700 C CA . ASP B 1 33 ? -1.836 7.473 18.281 1 98.19 33 ASP B CA 1
ATOM 1701 C C . ASP B 1 33 ? -1.133 7.102 16.969 1 98.19 33 ASP B C 1
ATOM 1703 O O . ASP B 1 33 ? -1.563 7.504 15.891 1 98.19 33 ASP B O 1
ATOM 1707 N N . LYS B 1 34 ? -0.057 6.359 17.172 1 98.44 34 LYS B N 1
ATOM 1708 C CA . LYS B 1 34 ? 0.602 5.801 15.992 1 98.44 34 LYS B CA 1
ATOM 1709 C C . LYS B 1 34 ? -0.36 4.938 15.18 1 98.44 34 LYS B C 1
ATOM 1711 O O . LYS B 1 34 ? -1.15 4.18 15.75 1 98.44 34 LYS B O 1
ATOM 1716 N N . LEU B 1 35 ? -0.231 5.043 13.914 1 98.69 35 LEU B N 1
ATOM 1717 C CA . LEU B 1 35 ? -1.139 4.293 13.055 1 98.69 35 LEU B CA 1
ATOM 1718 C C . LEU B 1 35 ? -0.755 2.82 13.016 1 98.69 35 LEU B C 1
ATOM 1720 O O . LEU B 1 35 ? 0.431 2.482 13.008 1 98.69 35 LEU B O 1
ATOM 1724 N N . ASP B 1 36 ? -1.779 2.027 12.977 1 98.44 36 ASP B N 1
ATOM 1725 C CA . ASP B 1 36 ? -1.602 0.582 12.883 1 98.44 36 ASP B CA 1
ATOM 1726 C C . ASP B 1 36 ? -1.851 0.094 11.453 1 98.44 36 ASP B C 1
ATOM 1728 O O . ASP B 1 36 ? -2.994 -0.164 11.07 1 98.44 36 ASP B O 1
ATOM 1732 N N . ILE B 1 37 ? -0.785 -0.16 10.75 1 98.56 37 ILE B N 1
ATOM 1733 C CA . ILE B 1 37 ? -0.856 -0.509 9.336 1 98.56 37 ILE B CA 1
ATOM 1734 C C . ILE B 1 37 ? -1.541 -1.864 9.172 1 98.56 37 ILE B C 1
ATOM 1736 O O . ILE B 1 37 ? -2.441 -2.018 8.344 1 98.56 37 ILE B O 1
ATOM 1740 N N . THR B 1 38 ? -1.171 -2.785 9.969 1 98.19 38 THR B N 1
ATOM 1741 C CA . THR B 1 38 ? -1.708 -4.137 9.883 1 98.19 38 THR B CA 1
ATOM 1742 C C . THR B 1 38 ? -3.209 -4.145 10.148 1 98.19 38 THR B C 1
ATOM 1744 O O . THR B 1 38 ? -3.979 -4.754 9.406 1 98.19 38 THR B O 1
ATOM 1747 N N . ALA B 1 39 ? -3.576 -3.43 11.164 1 98.06 39 ALA B N 1
ATOM 1748 C CA . ALA B 1 39 ? -4.996 -3.361 11.492 1 98.06 39 ALA B CA 1
ATOM 1749 C C . ALA B 1 39 ? -5.797 -2.74 10.352 1 98.06 39 ALA B C 1
ATOM 1751 O O . ALA B 1 39 ? -6.914 -3.178 10.055 1 98.06 39 ALA B O 1
ATOM 1752 N N . THR B 1 40 ? -5.234 -1.749 9.734 1 98.62 40 THR B N 1
ATOM 1753 C CA . THR B 1 40 ? -5.922 -1.073 8.641 1 98.62 40 THR B CA 1
ATOM 1754 C C . THR B 1 40 ? -6.055 -1.997 7.43 1 98.62 40 THR B C 1
ATOM 1756 O O . THR B 1 40 ? -7.117 -2.066 6.809 1 98.62 40 THR B O 1
ATOM 1759 N N . ILE B 1 41 ? -5.023 -2.732 7.113 1 98.75 41 ILE B N 1
ATOM 1760 C CA . ILE B 1 41 ? -5.027 -3.668 5.992 1 98.75 41 ILE B CA 1
ATOM 1761 C C . ILE B 1 41 ? -6.023 -4.793 6.262 1 98.75 41 ILE B C 1
ATOM 1763 O O . ILE B 1 41 ? -6.785 -5.184 5.371 1 98.75 41 ILE B O 1
ATOM 1767 N N . ASP B 1 42 ? -6.07 -5.277 7.477 1 97.94 42 ASP B N 1
ATOM 1768 C CA . ASP B 1 42 ? -6.957 -6.379 7.836 1 97.94 42 ASP B CA 1
ATOM 1769 C C . ASP B 1 42 ? -8.422 -5.988 7.656 1 97.94 42 ASP B C 1
ATOM 1771 O O . ASP B 1 42 ? -9.258 -6.836 7.34 1 97.94 42 ASP B O 1
ATOM 1775 N N . ARG B 1 43 ? -8.727 -4.723 7.77 1 97.56 43 ARG B N 1
ATOM 1776 C CA . ARG B 1 43 ? -10.102 -4.234 7.656 1 97.56 43 ARG B CA 1
ATOM 1777 C C . ARG B 1 43 ? -10.617 -4.387 6.23 1 97.56 43 ARG B C 1
ATOM 1779 O O . ARG B 1 43 ? -11.828 -4.422 6.004 1 97.56 43 ARG B O 1
ATOM 1786 N N . VAL B 1 44 ? -9.688 -4.523 5.293 1 98.62 44 VAL B N 1
ATOM 1787 C CA . VAL B 1 44 ? -10.172 -4.441 3.922 1 98.62 44 VAL B CA 1
ATOM 1788 C C . VAL B 1 44 ? -10.031 -5.801 3.238 1 98.62 44 VAL B C 1
ATOM 1790 O O . VAL B 1 44 ? -10.305 -5.934 2.045 1 98.62 44 VAL B O 1
ATOM 1793 N N . ARG B 1 45 ? -9.617 -6.762 3.928 1 98.19 45 ARG B N 1
ATOM 1794 C CA . ARG B 1 45 ? -9.469 -8.094 3.35 1 98.19 45 ARG B CA 1
ATOM 1795 C C . ARG B 1 45 ? -10.812 -8.648 2.889 1 98.19 45 ARG B C 1
ATOM 1797 O O . ARG B 1 45 ? -11.844 -8.391 3.52 1 98.19 45 ARG B O 1
ATOM 1804 N N . SER B 1 46 ? -10.781 -9.352 1.826 1 97.75 46 SER B N 1
ATOM 1805 C CA . SER B 1 46 ? -11.953 -10.016 1.247 1 97.75 46 SER B CA 1
ATOM 1806 C C . SER B 1 46 ? -11.547 -11.25 0.446 1 97.75 46 SER B C 1
ATOM 1808 O O . SER B 1 46 ? -10.555 -11.227 -0.284 1 97.75 46 SER B O 1
ATOM 1810 N N . PRO B 1 47 ? -12.281 -12.289 0.545 1 96.94 47 PRO B N 1
ATOM 1811 C CA . PRO B 1 47 ? -11.992 -13.461 -0.287 1 96.94 47 PRO B CA 1
ATOM 1812 C C . PRO B 1 47 ? -12.172 -13.18 -1.778 1 96.94 47 PRO B C 1
ATOM 1814 O O . PRO B 1 47 ? -11.703 -13.961 -2.615 1 96.94 47 PRO B O 1
ATOM 1817 N N . LYS B 1 48 ? -12.844 -12.109 -2.082 1 96.75 48 LYS B N 1
ATOM 1818 C CA . LYS B 1 48 ? -13.094 -11.773 -3.479 1 96.75 48 LYS B CA 1
ATOM 1819 C C . LYS B 1 48 ? -11.961 -10.93 -4.051 1 96.75 48 LYS B C 1
ATOM 1821 O O . LYS B 1 48 ? -11.906 -10.695 -5.258 1 96.75 48 LYS B O 1
ATOM 1826 N N . ALA B 1 49 ? -11.086 -10.5 -3.188 1 97.94 49 ALA B N 1
ATOM 1827 C CA . ALA B 1 49 ? -10.07 -9.539 -3.594 1 97.94 49 ALA B CA 1
ATOM 1828 C C . ALA B 1 49 ? -8.828 -10.234 -4.121 1 97.94 49 ALA B C 1
ATOM 1830 O O . ALA B 1 49 ? -8.297 -11.148 -3.48 1 97.94 49 ALA B O 1
ATOM 1831 N N . GLY B 1 50 ? -8.375 -9.758 -5.258 1 97.69 50 GLY B N 1
ATOM 1832 C CA . GLY B 1 50 ? -7.086 -10.195 -5.781 1 97.69 50 GLY B CA 1
ATOM 1833 C C . GLY B 1 50 ? -5.973 -9.195 -5.535 1 97.69 50 GLY B C 1
ATOM 1834 O O . GLY B 1 50 ? -4.801 -9.492 -5.797 1 97.69 50 GLY B O 1
ATOM 1835 N N . ALA B 1 51 ? -6.414 -8.031 -5.02 1 98.69 51 ALA B N 1
ATOM 1836 C CA . ALA B 1 51 ? -5.453 -6.949 -4.805 1 98.69 51 ALA B CA 1
ATOM 1837 C C . ALA B 1 51 ? -5.809 -6.137 -3.564 1 98.69 51 ALA B C 1
ATOM 1839 O O . ALA B 1 51 ? -6.98 -5.848 -3.32 1 98.69 51 ALA B O 1
ATOM 1840 N N . VAL B 1 52 ? -4.832 -5.848 -2.797 1 98.94 52 VAL B N 1
ATOM 1841 C CA . VAL B 1 52 ? -4.887 -4.809 -1.771 1 98.94 52 VAL B CA 1
ATOM 1842 C C . VAL B 1 52 ? -3.861 -3.721 -2.084 1 98.94 52 VAL B C 1
ATOM 1844 O O . VAL B 1 52 ? -2.688 -4.016 -2.32 1 98.94 52 VAL B O 1
ATOM 1847 N N . VAL B 1 53 ? -4.305 -2.502 -2.146 1 98.94 53 VAL B N 1
ATOM 1848 C CA . VAL B 1 53 ? -3.436 -1.351 -2.363 1 98.94 53 VAL B CA 1
ATOM 1849 C C . VAL B 1 53 ? -3.422 -0.471 -1.115 1 98.94 53 VAL B C 1
ATOM 1851 O O . VAL B 1 53 ? -4.473 -0.183 -0.54 1 98.94 53 VAL B O 1
ATOM 1854 N N . VAL B 1 54 ? -2.184 -0.095 -0.718 1 98.94 54 VAL B N 1
ATOM 1855 C CA . VAL B 1 54 ? -2.014 0.685 0.504 1 98.94 54 VAL B CA 1
ATOM 1856 C C . VAL B 1 54 ? -1.147 1.909 0.219 1 98.94 54 VAL B C 1
ATOM 1858 O O . VAL B 1 54 ? -0.106 1.803 -0.433 1 98.94 54 VAL B O 1
ATOM 1861 N N . PHE B 1 55 ? -1.624 3 0.634 1 98.94 55 PHE B N 1
ATOM 1862 C CA . PHE B 1 55 ? -0.831 4.223 0.667 1 98.94 55 PHE B CA 1
ATOM 1863 C C . PHE B 1 55 ? -0.562 4.656 2.104 1 98.94 55 PHE B C 1
ATOM 1865 O O . PHE B 1 55 ? -1.473 4.664 2.936 1 98.94 55 PHE B O 1
ATOM 1872 N N . ILE B 1 56 ? 0.649 5.047 2.346 1 98.94 56 ILE B N 1
ATOM 1873 C CA . ILE B 1 56 ? 1.061 5.555 3.65 1 98.94 56 ILE B CA 1
ATOM 1874 C C . ILE B 1 56 ? 1.776 6.891 3.484 1 98.94 56 ILE B C 1
ATOM 1876 O O . ILE B 1 56 ? 2.844 6.957 2.869 1 98.94 56 ILE B O 1
ATOM 1880 N N . GLY B 1 57 ? 1.164 7.938 4.012 1 98.44 57 GLY B N 1
ATOM 1881 C CA . GLY B 1 57 ? 1.867 9.211 4.109 1 98.44 57 GLY B CA 1
ATOM 1882 C C . GLY B 1 57 ? 2.818 9.273 5.289 1 98.44 57 GLY B C 1
ATOM 1883 O O . GLY B 1 57 ? 2.443 8.938 6.414 1 98.44 57 GLY B O 1
ATOM 1884 N N . THR B 1 58 ? 4.023 9.742 5.039 1 98 58 THR B N 1
ATOM 1885 C CA . THR B 1 58 ? 5.043 9.781 6.086 1 98 58 THR B CA 1
ATOM 1886 C C . THR B 1 58 ? 5.66 11.172 6.176 1 98 58 THR B C 1
ATOM 1888 O O . THR B 1 58 ? 5.723 11.898 5.184 1 98 58 THR B O 1
ATOM 1891 N N . THR B 1 59 ? 6.07 11.562 7.348 1 97 59 THR B N 1
ATOM 1892 C CA . THR B 1 59 ? 6.707 12.859 7.551 1 97 59 THR B CA 1
ATOM 1893 C C . THR B 1 59 ? 8.148 12.836 7.051 1 97 59 THR B C 1
ATOM 1895 O O . THR B 1 59 ? 8.969 12.062 7.539 1 97 59 THR B O 1
ATOM 1898 N N . ARG B 1 60 ? 8.445 13.719 6.176 1 96.38 60 ARG B N 1
ATOM 1899 C CA . ARG B 1 60 ? 9.805 13.852 5.648 1 96.38 60 ARG B CA 1
ATOM 1900 C C . ARG B 1 60 ? 10.664 14.711 6.562 1 96.38 60 ARG B C 1
ATOM 1902 O O . ARG B 1 60 ? 10.141 15.445 7.406 1 96.38 60 ARG B O 1
ATOM 1909 N N . ASP B 1 61 ? 11.961 14.695 6.164 1 95.19 61 ASP B N 1
ATOM 1910 C CA . ASP B 1 61 ? 12.891 15.445 7.008 1 95.19 61 ASP B CA 1
ATOM 1911 C C . ASP B 1 61 ? 13.133 16.844 6.441 1 95.19 61 ASP B C 1
ATOM 1913 O O . ASP B 1 61 ? 13.977 17.578 6.953 1 95.19 61 ASP B O 1
ATOM 1917 N N . ASN B 1 62 ? 12.438 17.078 5.375 1 89.5 62 ASN B N 1
ATOM 1918 C CA . ASN B 1 62 ? 12.609 18.406 4.793 1 89.5 62 ASN B CA 1
ATOM 1919 C C . ASN B 1 62 ? 11.359 18.859 4.059 1 89.5 62 ASN B C 1
ATOM 1921 O O . ASN B 1 62 ? 10.492 18.047 3.74 1 89.5 62 ASN B O 1
ATOM 1925 N N . PHE B 1 63 ? 11.219 20.094 3.922 1 83.38 63 PHE B N 1
ATOM 1926 C CA . PHE B 1 63 ? 10.203 20.734 3.1 1 83.38 63 PHE B CA 1
ATOM 1927 C C . PHE B 1 63 ? 10.82 21.844 2.252 1 83.38 63 PHE B C 1
ATOM 1929 O O . PHE B 1 63 ? 11.312 22.844 2.785 1 83.38 63 PHE B O 1
ATOM 1936 N N . GLU B 1 64 ? 10.758 21.578 0.922 1 81 64 GLU B N 1
ATOM 1937 C CA . GLU B 1 64 ? 11.336 22.531 -0.019 1 81 64 GLU B CA 1
ATOM 1938 C C . GLU B 1 64 ? 12.789 22.828 0.32 1 81 64 GLU B C 1
ATOM 1940 O O . GLU B 1 64 ? 13.188 24 0.386 1 81 64 GLU B O 1
ATOM 1945 N N . GLY B 1 65 ? 13.43 21.781 0.655 1 84.44 65 GLY B N 1
ATOM 1946 C CA . GLY B 1 65 ? 14.859 21.891 0.859 1 84.44 65 GLY B CA 1
ATOM 1947 C C . GLY B 1 65 ? 15.234 22.359 2.256 1 84.44 65 GLY B C 1
ATOM 1948 O O . GLY B 1 65 ? 16.406 22.406 2.607 1 84.44 65 GLY B O 1
ATOM 1949 N N . LYS B 1 66 ? 14.242 22.719 3.047 1 86.81 66 LYS B N 1
ATOM 1950 C CA . LYS B 1 66 ? 14.492 23.156 4.418 1 86.81 66 LYS B CA 1
ATOM 1951 C C . LYS B 1 66 ? 14.227 22.031 5.41 1 86.81 66 LYS B C 1
ATOM 1953 O O . LYS B 1 66 ? 13.203 21.344 5.324 1 86.81 66 LYS B O 1
ATOM 1958 N N . PRO B 1 67 ? 15.141 21.922 6.281 1 90.62 67 PRO B N 1
ATOM 1959 C CA . PRO B 1 67 ? 14.945 20.844 7.254 1 90.62 67 PRO B CA 1
ATOM 1960 C C . PRO B 1 67 ? 13.742 21.078 8.164 1 90.62 67 PRO B C 1
ATOM 1962 O O . PRO B 1 67 ? 13.508 22.203 8.609 1 90.62 67 PRO B O 1
ATOM 1965 N N . ILE B 1 68 ? 12.961 20.062 8.312 1 89.38 68 ILE B N 1
ATOM 1966 C CA . ILE B 1 68 ? 11.797 20.125 9.188 1 89.38 68 ILE B CA 1
ATOM 1967 C C . ILE B 1 68 ? 12.055 19.281 10.438 1 89.38 68 ILE B C 1
ATOM 1969 O O . ILE B 1 68 ? 12.852 18.344 10.414 1 89.38 68 ILE B O 1
ATOM 1973 N N . THR B 1 69 ? 11.406 19.719 11.531 1 88.12 69 THR B N 1
ATOM 1974 C CA . THR B 1 69 ? 11.508 18.922 12.75 1 88.12 69 THR B CA 1
ATOM 1975 C C . THR B 1 69 ? 10.32 17.969 12.875 1 88.12 69 THR B C 1
ATOM 1977 O O . THR B 1 69 ? 10.469 16.844 13.344 1 88.12 69 THR B O 1
ATOM 1980 N N . THR B 1 70 ? 9.172 18.5 12.539 1 90.81 70 THR B N 1
ATOM 1981 C CA . THR B 1 70 ? 7.969 17.672 12.633 1 90.81 70 THR B CA 1
ATOM 1982 C C . THR B 1 70 ? 6.824 18.312 11.852 1 90.81 70 THR B C 1
ATOM 1984 O O . THR B 1 70 ? 6.918 19.469 11.43 1 90.81 70 THR B O 1
ATOM 1987 N N . LEU B 1 71 ? 5.785 17.453 11.648 1 93 71 LEU B N 1
ATOM 1988 C CA . LEU B 1 71 ? 4.488 17.922 11.172 1 93 71 LEU B CA 1
ATOM 1989 C C . LEU B 1 71 ? 3.445 17.859 12.289 1 93 71 LEU B C 1
ATOM 1991 O O . LEU B 1 71 ? 3.539 17.016 13.18 1 93 71 LEU B O 1
ATOM 1995 N N . GLU B 1 72 ? 2.539 18.781 12.195 1 93.12 72 GLU B N 1
ATOM 1996 C CA . GLU B 1 72 ? 1.377 18.734 13.078 1 93.12 72 GLU B CA 1
ATOM 1997 C C . GLU B 1 72 ? 0.077 18.812 12.281 1 93.12 72 GLU B C 1
ATOM 1999 O O . GLU B 1 72 ? -0.07 19.656 11.398 1 93.12 72 GLU B O 1
ATOM 2004 N N . TYR B 1 73 ? -0.846 17.891 12.719 1 95.06 73 TYR B N 1
ATOM 2005 C CA . TYR B 1 73 ? -2.15 17.891 12.07 1 95.06 73 TYR B CA 1
ATOM 2006 C C . TYR B 1 73 ? -3.252 18.281 13.047 1 95.06 73 TYR B C 1
ATOM 2008 O O . TYR B 1 73 ? -3.332 17.75 14.148 1 95.06 73 TYR B O 1
ATOM 2016 N N . THR B 1 74 ? -4.102 19.234 12.594 1 93.12 74 THR B N 1
ATOM 2017 C CA . THR B 1 74 ? -5.27 19.656 13.359 1 93.12 74 THR B CA 1
ATOM 2018 C C . THR B 1 74 ? -6.539 19.516 12.523 1 93.12 74 THR B C 1
ATOM 2020 O O . THR B 1 74 ? -6.473 19.375 11.297 1 93.12 74 THR B O 1
ATOM 2023 N N . THR B 1 75 ? -7.656 19.391 13.266 1 93.5 75 THR B N 1
ATOM 2024 C CA . THR B 1 75 ? -8.906 19.203 12.531 1 93.5 75 THR B CA 1
ATOM 2025 C C . THR B 1 75 ? -10.102 19.578 13.398 1 93.5 75 THR B C 1
ATOM 2027 O O . THR B 1 75 ? -9.953 19.875 14.578 1 93.5 75 THR B O 1
ATOM 2030 N N . TYR B 1 76 ? -11.234 19.734 12.695 1 92.5 76 TYR B N 1
ATOM 2031 C CA . TYR B 1 76 ? -12.539 19.562 13.312 1 92.5 76 TYR B CA 1
ATOM 2032 C C . TYR B 1 76 ? -13.016 18.109 13.195 1 92.5 76 TYR B C 1
ATOM 2034 O O . TYR B 1 76 ? -13.516 17.703 12.141 1 92.5 76 TYR B O 1
ATOM 2042 N N . ASP B 1 77 ? -12.844 17.359 14.258 1 93.38 77 ASP B N 1
ATOM 2043 C CA . ASP B 1 77 ? -12.875 15.898 14.172 1 93.38 77 ASP B CA 1
ATOM 2044 C C . ASP B 1 77 ? -14.203 15.414 13.586 1 93.38 77 ASP B C 1
ATOM 2046 O O . ASP B 1 77 ? -14.219 14.586 12.68 1 93.38 77 ASP B O 1
ATOM 2050 N N . SER B 1 78 ? -15.352 15.969 14.102 1 95.56 78 SER B N 1
ATOM 2051 C CA . SER B 1 78 ? -16.656 15.516 13.625 1 95.56 78 SER B CA 1
ATOM 2052 C C . SER B 1 78 ? -16.828 15.805 12.141 1 95.56 78 SER B C 1
ATOM 2054 O O . SER B 1 78 ? -17.328 14.961 11.391 1 95.56 78 SER B O 1
ATOM 2056 N N . LEU B 1 79 ? -16.422 16.984 11.75 1 96.44 79 LEU B N 1
ATOM 2057 C CA . LEU B 1 79 ? -16.578 17.375 10.352 1 96.44 79 LEU B CA 1
ATOM 2058 C C . LEU B 1 79 ? -15.633 16.562 9.461 1 96.44 79 LEU B C 1
ATOM 2060 O O . LEU B 1 79 ? -16.031 16.109 8.391 1 96.44 79 LEU B O 1
ATOM 2064 N N . ALA B 1 80 ? -14.398 16.344 9.891 1 97.56 80 ALA B N 1
ATOM 2065 C CA . ALA B 1 80 ? -13.422 15.57 9.125 1 97.56 80 ALA B CA 1
ATOM 2066 C C . ALA B 1 80 ? -13.891 14.133 8.953 1 97.56 80 ALA B C 1
ATOM 2068 O O . ALA B 1 80 ? -13.773 13.555 7.863 1 97.56 80 ALA B O 1
ATOM 2069 N N . LEU B 1 81 ? -14.461 13.59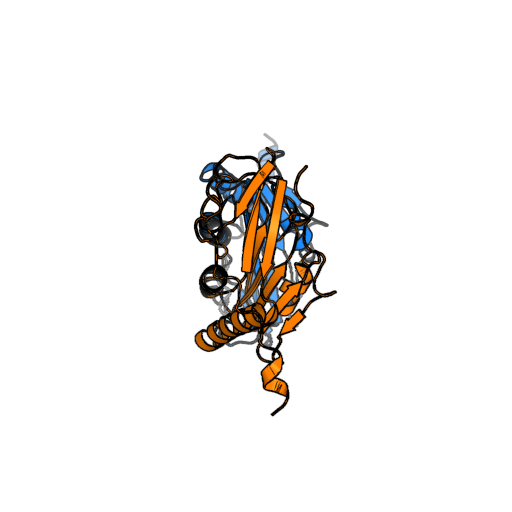4 10 1 98.06 81 LEU B N 1
ATOM 2070 C CA . LEU B 1 81 ? -14.945 12.219 9.938 1 98.06 81 LEU B CA 1
ATOM 2071 C C . LEU B 1 81 ? -16.109 12.094 8.969 1 98.06 81 LEU B C 1
ATOM 2073 O O . LEU B 1 81 ? -16.219 11.117 8.227 1 98.06 81 LEU B O 1
ATOM 2077 N N . ARG B 1 82 ? -16.953 13.055 9.039 1 97.88 82 ARG B N 1
ATOM 2078 C CA . ARG B 1 82 ? -18.078 13.055 8.109 1 97.88 82 ARG B CA 1
ATOM 2079 C C . ARG B 1 82 ? -17.594 13.148 6.664 1 97.88 82 ARG B C 1
ATOM 2081 O O . ARG B 1 82 ? -18.078 12.422 5.793 1 97.88 82 ARG B O 1
ATOM 2088 N N . SER B 1 83 ? -16.609 14.023 6.387 1 98.31 83 SER B N 1
ATOM 2089 C CA . SER B 1 83 ? -16.047 14.18 5.047 1 98.31 83 SER B CA 1
ATOM 2090 C C . SER B 1 83 ? -15.367 12.898 4.586 1 98.31 83 SER B C 1
ATOM 2092 O O . SER B 1 83 ? -15.555 12.461 3.453 1 98.31 83 SER B O 1
ATOM 2094 N N . LEU B 1 84 ? -14.633 12.297 5.461 1 98.69 84 LEU B N 1
ATOM 2095 C CA . LEU B 1 84 ? -13.977 11.031 5.145 1 98.69 84 LEU B CA 1
ATOM 2096 C C . LEU B 1 84 ? -15.008 9.961 4.809 1 98.69 84 LEU B C 1
ATOM 2098 O O . LEU B 1 84 ? -14.852 9.227 3.828 1 98.69 84 LEU B O 1
ATOM 2102 N N . SER B 1 85 ? -16.031 9.938 5.629 1 98.44 85 SER B N 1
ATOM 2103 C CA . SER B 1 85 ? -17.078 8.945 5.422 1 98.44 85 SER B CA 1
ATOM 2104 C C . SER B 1 85 ? -17.766 9.141 4.07 1 98.44 85 SER B C 1
ATOM 2106 O O . SER B 1 85 ? -18.016 8.164 3.352 1 98.44 85 SER B O 1
ATOM 2108 N N . ASN B 1 86 ? -18.016 10.359 3.748 1 98.44 86 ASN B N 1
ATOM 2109 C CA . ASN B 1 86 ? -18.641 10.664 2.463 1 98.44 86 ASN B CA 1
ATOM 2110 C C . ASN B 1 86 ? -17.75 10.227 1.298 1 98.44 86 ASN B C 1
ATOM 2112 O O . ASN B 1 86 ? -18.25 9.672 0.314 1 98.44 86 ASN B O 1
ATOM 2116 N N . ILE B 1 87 ? -16.516 10.398 1.426 1 98.69 87 ILE B N 1
ATOM 2117 C CA . ILE B 1 87 ? -15.562 10.062 0.366 1 98.69 87 ILE B CA 1
ATOM 2118 C C . ILE B 1 87 ? -15.539 8.555 0.154 1 98.69 87 ILE B C 1
ATOM 2120 O O . ILE B 1 87 ? -15.734 8.07 -0.965 1 98.69 87 ILE B O 1
ATOM 2124 N N . VAL B 1 88 ? -15.398 7.789 1.234 1 98.75 88 VAL B N 1
ATOM 2125 C CA . VAL B 1 88 ? -15.211 6.352 1.07 1 98.75 88 VAL B CA 1
ATOM 2126 C C . VAL B 1 88 ? -16.531 5.703 0.668 1 98.75 88 VAL B C 1
ATOM 2128 O O . VAL B 1 88 ? -16.547 4.738 -0.104 1 98.75 88 VAL B O 1
ATOM 2131 N N . THR B 1 89 ? -17.641 6.254 1.143 1 98.19 89 THR B N 1
ATOM 2132 C CA . THR B 1 89 ? -18.953 5.746 0.739 1 98.19 89 THR B CA 1
ATOM 2133 C C . THR B 1 89 ? -19.203 6.023 -0.741 1 98.19 89 THR B C 1
ATOM 2135 O O . THR B 1 89 ? -19.734 5.168 -1.455 1 98.19 89 THR B O 1
ATOM 2138 N N . GLY B 1 90 ? -18.859 7.203 -1.147 1 98.38 90 GLY B N 1
ATOM 2139 C CA . GLY B 1 90 ? -18.984 7.539 -2.557 1 98.38 90 GLY B CA 1
ATOM 2140 C C . GLY B 1 90 ? -18.156 6.648 -3.461 1 98.38 90 GLY B C 1
ATOM 2141 O O . GLY B 1 90 ? -18.641 6.164 -4.484 1 98.38 90 GLY B O 1
ATOM 2142 N N . LEU B 1 91 ? -16.922 6.398 -3.084 1 98.62 91 LEU B N 1
ATOM 2143 C CA . LEU B 1 91 ? -16.031 5.547 -3.867 1 98.62 91 LEU B CA 1
ATOM 2144 C C . LEU B 1 91 ? -16.547 4.113 -3.904 1 98.62 91 LEU B C 1
ATOM 2146 O O . LEU B 1 91 ? -16.516 3.465 -4.953 1 98.62 91 LEU B O 1
ATOM 2150 N N . ARG B 1 92 ? -17.016 3.67 -2.775 1 98.19 92 ARG B N 1
ATOM 2151 C CA . ARG B 1 92 ? -17.578 2.322 -2.711 1 98.19 92 ARG B CA 1
ATOM 2152 C C . ARG B 1 92 ? -18.781 2.184 -3.62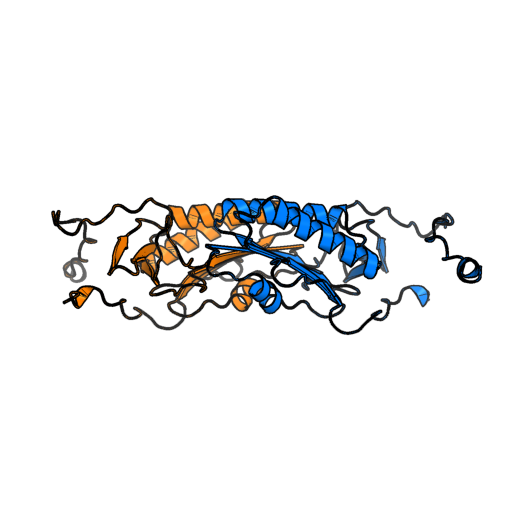5 1 98.19 92 ARG B C 1
ATOM 2154 O O . ARG B 1 92 ? -18.922 1.189 -4.344 1 98.19 92 ARG B O 1
ATOM 2161 N N . SER B 1 93 ? -19.656 3.154 -3.586 1 97.44 93 SER B N 1
ATOM 2162 C CA . SER B 1 93 ? -20.859 3.123 -4.395 1 97.44 93 SER B CA 1
ATOM 2163 C C . SER B 1 93 ? -20.531 3.188 -5.883 1 97.44 93 SER B C 1
ATOM 2165 O O . SER B 1 93 ? -21.125 2.453 -6.684 1 97.44 93 SER B O 1
ATOM 2167 N N . ALA B 1 94 ? -19.578 3.979 -6.273 1 98.12 94 ALA B N 1
ATOM 2168 C CA . ALA B 1 94 ? -19.234 4.195 -7.672 1 98.12 94 ALA B CA 1
ATOM 2169 C C . ALA B 1 94 ? -18.469 2.998 -8.242 1 98.12 94 ALA B C 1
ATOM 2171 O O . ALA B 1 94 ? -18.375 2.846 -9.461 1 98.12 94 ALA B O 1
ATOM 2172 N N . ASN B 1 95 ? -17.906 2.172 -7.312 1 98.12 95 ASN B N 1
ATOM 2173 C CA . ASN B 1 95 ? -17.078 1.05 -7.746 1 98.12 95 ASN B CA 1
ATOM 2174 C C . ASN B 1 95 ? -17.531 -0.259 -7.105 1 98.12 95 ASN B C 1
ATOM 2176 O O . ASN B 1 95 ? -16.703 -1.1 -6.75 1 98.12 95 ASN B O 1
ATOM 2180 N N . ASN B 1 96 ? -18.75 -0.479 -6.918 1 94.5 96 ASN B N 1
ATOM 2181 C CA . ASN B 1 96 ? -19.312 -1.536 -6.086 1 94.5 96 ASN B CA 1
ATOM 2182 C C . ASN B 1 96 ? -19.031 -2.92 -6.66 1 94.5 96 ASN B C 1
ATOM 2184 O O . ASN B 1 96 ? -19.047 -3.916 -5.938 1 94.5 96 ASN B O 1
ATOM 2188 N N . THR B 1 97 ? -18.688 -3.051 -7.898 1 94.56 97 THR B N 1
ATOM 2189 C CA . THR B 1 97 ? -18.438 -4.355 -8.5 1 94.56 97 THR B CA 1
ATOM 2190 C C . THR B 1 97 ? -16.969 -4.754 -8.336 1 94.56 97 THR B C 1
ATOM 2192 O O . THR B 1 97 ? -16.641 -5.938 -8.43 1 94.56 97 THR B O 1
ATOM 2195 N N . SER B 1 98 ? -16.172 -3.764 -8.062 1 96.56 98 SER B N 1
ATOM 2196 C CA . SER B 1 98 ? -14.75 -4.078 -8.078 1 96.56 98 SER B CA 1
ATOM 2197 C C . SER B 1 98 ? -14.102 -3.742 -6.746 1 96.56 98 SER B C 1
ATOM 2199 O O . SER B 1 98 ? -13.094 -4.352 -6.367 1 96.56 98 SER B O 1
ATOM 2201 N N . LEU B 1 99 ? -14.625 -2.754 -6.039 1 98.69 99 LEU B N 1
ATOM 2202 C CA . LEU B 1 99 ? -14.102 -2.334 -4.746 1 98.69 99 LEU B CA 1
ATOM 2203 C C . LEU B 1 99 ? -14.82 -3.045 -3.605 1 98.69 99 LEU B C 1
ATOM 2205 O O . LEU B 1 99 ? -16.016 -2.828 -3.393 1 98.69 99 LEU B O 1
ATOM 2209 N N . HIS B 1 100 ? -14.125 -3.826 -2.881 1 98.44 100 HIS B N 1
ATOM 2210 C CA . HIS B 1 100 ? -14.758 -4.66 -1.867 1 98.44 100 HIS B CA 1
ATOM 2211 C C . HIS B 1 100 ? -14.75 -3.98 -0.503 1 98.44 100 HIS B C 1
ATOM 2213 O O . HIS B 1 100 ? -15.711 -4.094 0.262 1 98.44 100 HIS B O 1
ATOM 2219 N N . ALA B 1 101 ? -13.672 -3.309 -0.203 1 98.75 101 ALA B N 1
ATOM 2220 C CA . ALA B 1 101 ? -13.555 -2.582 1.059 1 98.75 101 ALA B CA 1
ATOM 2221 C C . ALA B 1 101 ? -12.523 -1.464 0.957 1 98.75 101 ALA B C 1
ATOM 2223 O O . ALA B 1 101 ? -11.609 -1.525 0.125 1 98.75 101 ALA B O 1
ATOM 2224 N N . ILE B 1 102 ? -12.656 -0.454 1.791 1 98.88 102 ILE B N 1
ATOM 2225 C CA . ILE B 1 102 ? -11.758 0.692 1.82 1 98.88 102 ILE B CA 1
ATOM 2226 C C . ILE B 1 102 ? -11.695 1.268 3.234 1 98.88 102 ILE B C 1
ATOM 2228 O O . ILE B 1 102 ? -12.719 1.363 3.914 1 98.88 102 ILE B O 1
ATOM 2232 N N . ALA B 1 103 ? -10.516 1.598 3.666 1 98.94 103 ALA B N 1
ATOM 2233 C CA . ALA B 1 103 ? -10.273 2.174 4.984 1 98.94 103 ALA B CA 1
ATOM 2234 C C . ALA B 1 103 ? -9.312 3.357 4.898 1 98.94 103 ALA B C 1
ATOM 2236 O O . ALA B 1 103 ? -8.328 3.312 4.152 1 98.94 103 ALA B O 1
ATOM 2237 N N . VAL B 1 104 ? -9.617 4.395 5.609 1 98.88 104 VAL B N 1
ATOM 2238 C CA . VAL B 1 104 ? -8.758 5.562 5.742 1 98.88 104 VAL B CA 1
ATOM 2239 C C . VAL B 1 104 ? -8.586 5.918 7.219 1 98.88 104 VAL B C 1
ATOM 2241 O O . VAL B 1 104 ? -9.578 6.109 7.934 1 98.88 104 VAL B O 1
ATOM 2244 N N . VAL B 1 105 ? -7.371 6.027 7.652 1 98.88 105 VAL B N 1
ATOM 2245 C CA . VAL B 1 105 ? -7.074 6.469 9.016 1 98.88 105 VAL B CA 1
ATOM 2246 C C . VAL B 1 105 ? -6.047 7.594 8.977 1 98.88 105 VAL B C 1
ATOM 2248 O O . VAL B 1 105 ? -5.02 7.488 8.305 1 98.88 105 VAL B O 1
ATOM 2251 N N . HIS B 1 106 ? -6.309 8.602 9.656 1 98.69 106 HIS B N 1
ATOM 2252 C CA . HIS B 1 106 ? -5.422 9.758 9.719 1 98.69 106 HIS B CA 1
ATOM 2253 C C . HIS B 1 106 ? -5.008 10.062 11.156 1 98.69 106 HIS B C 1
ATOM 2255 O O . HIS B 1 106 ? -5.848 10.078 12.055 1 98.69 106 HIS B O 1
ATOM 2261 N N . ARG B 1 107 ? -3.76 10.266 11.289 1 98.38 107 ARG B N 1
ATOM 2262 C CA . ARG B 1 107 ? -3.189 10.633 12.586 1 98.38 107 ARG B CA 1
ATOM 2263 C C . ARG B 1 107 ? -3.25 12.141 12.805 1 98.38 107 ARG B C 1
ATOM 2265 O O . ARG B 1 107 ? -3.025 12.922 11.867 1 98.38 107 ARG B O 1
ATOM 2272 N N . LEU B 1 108 ? -3.586 12.586 13.992 1 97.44 108 LEU B N 1
ATOM 2273 C CA . LEU B 1 108 ? -3.645 13.992 14.383 1 97.44 108 LEU B CA 1
ATOM 2274 C C . LEU B 1 108 ? -2.512 14.336 15.344 1 97.44 108 LEU B C 1
ATOM 2276 O O . LEU B 1 108 ? -1.819 13.445 15.836 1 97.44 108 LEU B O 1
ATOM 2280 N N . GLY B 1 109 ? -2.326 15.625 15.57 1 96.38 109 GLY B N 1
ATOM 2281 C CA . GLY B 1 109 ? -1.255 16.078 16.438 1 96.38 109 GLY B CA 1
ATOM 2282 C C . GLY B 1 109 ? 0.114 16.016 15.789 1 96.38 109 GLY B C 1
ATOM 2283 O O . GLY B 1 109 ? 0.239 16.203 14.578 1 96.38 109 GLY B O 1
ATOM 2284 N N . ILE B 1 110 ? 1.106 15.805 16.641 1 95.75 110 ILE B N 1
ATOM 2285 C CA . ILE B 1 110 ? 2.494 15.789 16.188 1 95.75 110 ILE B CA 1
ATOM 2286 C C . ILE B 1 110 ? 2.818 14.43 15.57 1 95.75 110 ILE B C 1
ATOM 2288 O O . ILE B 1 110 ? 2.574 13.383 16.188 1 95.75 110 ILE B O 1
ATOM 2292 N N . VAL B 1 111 ? 3.359 14.523 14.375 1 97.12 111 VAL B N 1
ATOM 2293 C CA . VAL B 1 111 ? 3.836 13.336 13.68 1 97.12 111 VAL B CA 1
ATOM 2294 C C . VAL B 1 111 ? 5.316 13.5 13.336 1 97.12 111 VAL B C 1
ATOM 2296 O O . VAL B 1 111 ? 5.66 14.172 12.359 1 97.12 111 VAL B O 1
ATOM 2299 N N . PRO B 1 112 ? 6.16 12.859 14.062 1 96.81 112 PRO B N 1
ATOM 2300 C CA . PRO B 1 112 ? 7.605 13.023 13.875 1 96.81 112 PRO B CA 1
ATOM 2301 C C . PRO B 1 112 ? 8.086 12.516 12.523 1 96.81 112 PRO B C 1
ATOM 2303 O O . PRO B 1 112 ? 7.367 11.773 11.844 1 96.81 112 PRO B O 1
ATOM 2306 N N . ILE B 1 113 ? 9.273 12.883 12.156 1 96.94 113 ILE B N 1
ATOM 2307 C CA . ILE B 1 113 ? 9.938 12.438 10.938 1 96.94 113 ILE B CA 1
ATOM 2308 C C . ILE B 1 113 ? 9.93 10.906 10.867 1 96.94 113 ILE B C 1
ATOM 2310 O O . ILE B 1 113 ? 10.211 10.234 11.859 1 96.94 113 ILE B O 1
ATOM 2314 N N . GLY B 1 114 ? 9.531 10.43 9.75 1 97.5 114 GLY B N 1
ATOM 2315 C CA . GLY B 1 114 ? 9.562 9 9.531 1 97.5 114 GLY B CA 1
ATOM 2316 C C . GLY B 1 114 ? 8.289 8.297 9.969 1 97.5 114 GLY B C 1
ATOM 2317 O O . GLY B 1 114 ? 8.117 7.105 9.711 1 97.5 114 GLY B O 1
ATOM 2318 N N . GLU B 1 115 ? 7.41 9.008 10.625 1 98.12 115 GLU B N 1
ATOM 2319 C CA . GLU B 1 115 ? 6.188 8.383 11.117 1 98.12 115 GLU B CA 1
ATOM 2320 C C . GLU B 1 115 ? 5.012 8.656 10.188 1 98.12 115 GLU B C 1
ATOM 2322 O O . GLU B 1 115 ? 5.082 9.547 9.336 1 98.12 115 GLU B O 1
ATOM 2327 N N . ASP B 1 116 ? 3.961 7.844 10.375 1 98.62 116 ASP B N 1
ATOM 2328 C CA . ASP B 1 116 ? 2.861 7.809 9.414 1 98.62 116 ASP B CA 1
ATOM 2329 C C . ASP B 1 116 ? 1.748 8.773 9.82 1 98.62 116 ASP B C 1
ATOM 2331 O O . ASP B 1 116 ? 1.333 8.797 10.984 1 98.62 116 ASP B O 1
ATOM 2335 N N . SER B 1 117 ? 1.286 9.516 8.859 1 98.38 117 SER B N 1
ATOM 2336 C CA . SER B 1 117 ? 0.229 10.492 9.125 1 98.38 117 SER B CA 1
ATOM 2337 C C . SER B 1 117 ? -1.111 10.016 8.578 1 98.38 117 SER B C 1
ATOM 2339 O O . SER B 1 117 ? -2.168 10.398 9.078 1 98.38 117 SER B O 1
ATOM 2341 N N . VAL B 1 118 ? -1.09 9.172 7.559 1 98.81 118 VAL B N 1
ATOM 2342 C CA . VAL B 1 118 ? -2.33 8.695 6.953 1 98.81 118 VAL B CA 1
ATOM 2343 C C . VAL B 1 118 ? -2.107 7.324 6.324 1 98.81 118 VAL B C 1
ATOM 2345 O O . VAL B 1 118 ? -1.04 7.059 5.766 1 98.81 118 VAL B O 1
ATOM 2348 N N . ILE B 1 119 ? -3.102 6.473 6.434 1 98.94 119 ILE B N 1
ATOM 2349 C CA . ILE B 1 119 ? -3.143 5.191 5.738 1 98.94 119 ILE B CA 1
ATOM 2350 C C . ILE B 1 119 ? -4.441 5.078 4.941 1 98.94 119 ILE B C 1
ATOM 2352 O O . ILE B 1 119 ? -5.527 5.32 5.473 1 98.94 119 ILE B O 1
ATOM 2356 N N . ILE B 1 120 ? -4.301 4.793 3.729 1 98.94 120 ILE B N 1
ATOM 2357 C CA . ILE B 1 120 ? -5.406 4.367 2.875 1 98.94 120 ILE B CA 1
ATOM 2358 C C . ILE B 1 120 ? -5.184 2.926 2.424 1 98.94 120 ILE B C 1
ATOM 2360 O O . ILE B 1 120 ? -4.125 2.596 1.883 1 98.94 120 ILE B O 1
ATOM 2364 N N . ALA B 1 121 ? -6.105 2.123 2.691 1 98.94 121 ALA B N 1
ATOM 2365 C CA . ALA B 1 121 ? -6.074 0.735 2.238 1 98.94 121 ALA B CA 1
ATOM 2366 C C . ALA B 1 121 ? -7.387 0.348 1.562 1 98.94 121 ALA B C 1
ATOM 2368 O O . ALA B 1 121 ? -8.461 0.745 2.014 1 98.94 121 ALA B O 1
ATOM 2369 N N . LEU B 1 122 ? -7.285 -0.423 0.521 1 98.94 122 LEU B N 1
ATOM 2370 C CA . LEU B 1 122 ? -8.508 -0.913 -0.108 1 98.94 122 LEU B CA 1
ATOM 2371 C C . LEU B 1 122 ? -8.258 -2.236 -0.823 1 98.94 122 LEU B C 1
ATOM 2373 O O . LEU B 1 122 ? -7.113 -2.586 -1.11 1 98.94 122 LEU B O 1
ATOM 2377 N N . SER B 1 123 ? -9.32 -2.951 -1.066 1 98.88 123 SER B N 1
ATOM 2378 C CA . SER B 1 123 ? -9.258 -4.234 -1.76 1 98.88 123 SER B CA 1
ATOM 2379 C C . SER B 1 123 ? -10.172 -4.246 -2.982 1 98.88 123 SER B C 1
ATOM 2381 O O . SER B 1 123 ? -11.289 -3.725 -2.934 1 98.88 123 SER B O 1
ATOM 2383 N N . THR B 1 124 ? -9.633 -4.762 -4.043 1 98.75 124 THR B N 1
ATOM 2384 C CA . THR B 1 124 ? -10.367 -4.848 -5.305 1 98.75 124 THR B CA 1
ATOM 2385 C C . THR B 1 124 ? -10.195 -6.23 -5.93 1 98.75 124 THR B C 1
ATOM 2387 O O . THR B 1 124 ? -9.281 -6.973 -5.57 1 98.75 124 THR B O 1
ATOM 2390 N N . SER B 1 125 ? -11.094 -6.5 -6.824 1 97.19 125 SER B N 1
ATOM 2391 C CA . SER B 1 125 ? -11.008 -7.758 -7.555 1 97.19 125 SER B CA 1
ATOM 2392 C C . SER B 1 125 ? -9.734 -7.828 -8.391 1 97.19 125 SER B C 1
ATOM 2394 O O . SER B 1 125 ? -9.078 -8.875 -8.453 1 97.19 125 SER B O 1
ATOM 2396 N N . HIS B 1 126 ? -9.383 -6.695 -8.961 1 95.75 126 HIS B N 1
ATOM 2397 C CA . HIS B 1 126 ? -8.203 -6.645 -9.82 1 95.75 126 HIS B CA 1
ATOM 2398 C C . HIS B 1 126 ? -7.367 -5.398 -9.531 1 95.75 126 HIS B C 1
ATOM 2400 O O . HIS B 1 126 ? -7.867 -4.434 -8.953 1 95.75 126 HIS B O 1
ATOM 2406 N N . ARG B 1 127 ? -6.117 -5.477 -10 1 96.69 127 ARG B N 1
ATOM 2407 C CA . ARG B 1 127 ? -5.113 -4.5 -9.586 1 96.69 127 ARG B CA 1
ATOM 2408 C C . ARG B 1 127 ? -5.375 -3.141 -10.227 1 96.69 127 ARG B C 1
ATOM 2410 O O . ARG B 1 127 ? -5.156 -2.102 -9.602 1 96.69 127 ARG B O 1
ATOM 2417 N N . ALA B 1 128 ? -5.871 -3.088 -11.43 1 96.56 128 ALA B N 1
ATOM 2418 C CA . ALA B 1 128 ? -6.008 -1.83 -12.164 1 96.56 128 ALA B CA 1
ATOM 2419 C C . ALA B 1 128 ? -6.953 -0.876 -11.438 1 96.56 128 ALA B C 1
ATOM 2421 O O . ALA B 1 128 ? -6.641 0.304 -11.266 1 96.56 128 ALA B O 1
ATOM 2422 N N . GLU B 1 129 ? -8.086 -1.397 -10.984 1 97.94 129 GLU B N 1
ATOM 2423 C CA . GLU B 1 129 ? -9.039 -0.578 -10.242 1 97.94 129 GLU B CA 1
ATOM 2424 C C . GLU B 1 129 ? -8.453 -0.119 -8.906 1 97.94 129 GLU B C 1
ATOM 2426 O O . GLU B 1 129 ? -8.719 0.997 -8.453 1 97.94 129 GLU B O 1
ATOM 2431 N N . GLY B 1 130 ? -7.672 -0.962 -8.32 1 98.62 130 GLY B N 1
ATOM 2432 C CA . GLY B 1 130 ? -7.078 -0.639 -7.035 1 98.62 130 GLY B CA 1
ATOM 2433 C C . GLY B 1 130 ? -6.176 0.58 -7.082 1 98.62 130 GLY B C 1
ATOM 2434 O O . GLY B 1 130 ? -6.285 1.472 -6.238 1 98.62 130 GLY B O 1
ATOM 2435 N N . TRP B 1 131 ? -5.324 0.645 -8.133 1 98.5 131 TRP B N 1
ATOM 2436 C CA . TRP B 1 131 ? -4.445 1.793 -8.32 1 98.5 131 TRP B CA 1
ATOM 2437 C C . TRP B 1 131 ? -5.25 3.078 -8.469 1 98.5 131 TRP B C 1
ATOM 2439 O O . TRP B 1 131 ? -5.016 4.055 -7.754 1 98.5 131 TRP B O 1
ATOM 2449 N N . ARG B 1 132 ? -6.16 3.014 -9.289 1 98.31 132 ARG B N 1
ATOM 2450 C CA . ARG B 1 132 ? -6.945 4.191 -9.648 1 98.31 132 ARG B CA 1
ATOM 2451 C C . ARG B 1 132 ? -7.73 4.707 -8.445 1 98.31 132 ARG B C 1
ATOM 2453 O O . ARG B 1 132 ? -7.699 5.902 -8.141 1 98.31 132 ARG B O 1
ATOM 2460 N N . ILE B 1 133 ? -8.391 3.834 -7.762 1 98.81 133 ILE B N 1
ATOM 2461 C CA . ILE B 1 133 ? -9.281 4.223 -6.676 1 98.81 133 ILE B CA 1
ATOM 2462 C C . ILE B 1 133 ? -8.469 4.734 -5.492 1 98.81 133 ILE B C 1
ATOM 2464 O O . ILE B 1 133 ? -8.859 5.688 -4.82 1 98.81 133 ILE B O 1
ATOM 2468 N N . ALA B 1 134 ? -7.316 4.141 -5.258 1 98.88 134 ALA B N 1
ATOM 2469 C CA . ALA B 1 134 ? -6.465 4.586 -4.16 1 98.88 134 ALA B CA 1
ATOM 2470 C C . ALA B 1 134 ? -5.949 6 -4.398 1 98.88 134 ALA B C 1
ATOM 2472 O O . ALA B 1 134 ? -5.98 6.84 -3.496 1 98.88 134 ALA B O 1
ATOM 2473 N N . GLU B 1 135 ? -5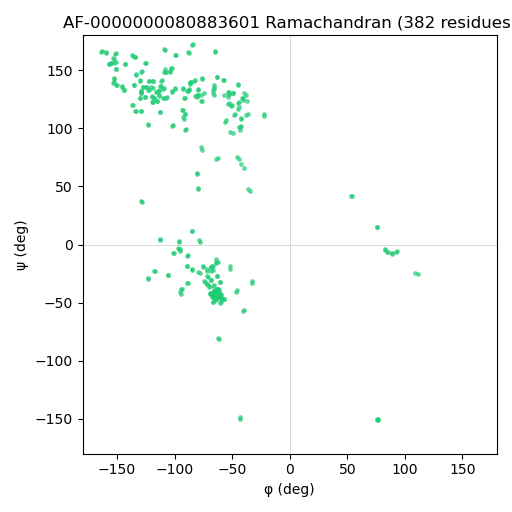.504 6.207 -5.586 1 98.69 135 GLU B N 1
ATOM 2474 C CA . GLU B 1 135 ? -5.031 7.547 -5.93 1 98.69 135 GLU B CA 1
ATOM 2475 C C . GLU B 1 135 ? -6.156 8.57 -5.844 1 98.69 135 GLU B C 1
ATOM 2477 O O . GLU B 1 135 ? -5.98 9.648 -5.277 1 98.69 135 GLU B O 1
ATOM 2482 N N . GLU B 1 136 ? -7.297 8.203 -6.359 1 98.75 136 GLU B N 1
ATOM 2483 C CA . GLU B 1 136 ? -8.453 9.086 -6.289 1 98.75 136 GLU B CA 1
ATOM 2484 C C . GLU B 1 136 ? -8.836 9.383 -4.84 1 98.75 136 GLU B C 1
ATOM 2486 O O . GLU B 1 136 ? -9.109 10.531 -4.488 1 98.75 136 GLU B O 1
ATOM 2491 N N . CYS B 1 137 ? -8.812 8.398 -4.027 1 98.88 137 CYS B N 1
ATOM 2492 C CA . CYS B 1 137 ? -9.156 8.562 -2.619 1 98.88 137 CYS B CA 1
ATOM 2493 C C . CYS B 1 137 ? -8.227 9.562 -1.94 1 98.88 137 CYS B C 1
ATOM 2495 O O . CYS B 1 137 ? -8.688 10.477 -1.248 1 98.88 137 CYS B O 1
ATOM 2497 N N . LEU B 1 138 ? -6.98 9.398 -2.193 1 98.62 138 LEU B N 1
ATOM 2498 C CA . LEU B 1 138 ? -6.008 10.289 -1.569 1 98.62 138 LEU B CA 1
ATOM 2499 C C . LEU B 1 138 ? -6.23 11.734 -2.008 1 98.62 138 LEU B C 1
ATOM 2501 O O . LEU B 1 138 ? -6.199 12.648 -1.182 1 98.62 138 LEU B O 1
ATOM 2505 N N . GLU B 1 139 ? -6.473 11.898 -3.275 1 98.06 139 GLU B N 1
ATOM 2506 C CA . GLU B 1 139 ? -6.691 13.25 -3.789 1 98.06 139 GLU B CA 1
ATOM 2507 C C . GLU B 1 139 ? -7.934 13.883 -3.172 1 98.06 139 GLU B C 1
ATOM 2509 O O . GLU B 1 139 ? -7.922 15.062 -2.812 1 98.06 139 GLU B O 1
ATOM 2514 N N . LEU B 1 140 ? -8.945 13.117 -3.07 1 98.38 140 LEU B N 1
ATOM 2515 C CA . LEU B 1 140 ? -10.172 13.617 -2.451 1 98.38 140 LEU B CA 1
ATOM 2516 C C . LEU B 1 140 ? -9.938 13.961 -0.986 1 98.38 140 LEU B C 1
ATOM 2518 O O . LEU B 1 140 ? -10.414 14.992 -0.504 1 98.38 140 LEU B O 1
ATOM 2522 N N . VAL B 1 141 ? -9.195 13.109 -0.281 1 98.19 141 VAL B N 1
ATOM 2523 C CA . VAL B 1 141 ? -8.922 13.352 1.131 1 98.19 141 VAL B CA 1
ATOM 2524 C C . VAL B 1 141 ? -8.133 14.648 1.292 1 98.19 141 VAL B C 1
ATOM 2526 O O . VAL B 1 141 ? -8.484 15.492 2.121 1 98.19 141 VAL B O 1
ATOM 2529 N N . LYS B 1 142 ? -7.156 14.844 0.477 1 96.25 142 LYS B N 1
ATOM 2530 C CA . LYS B 1 142 ? -6.316 16.031 0.564 1 96.25 142 LYS B CA 1
ATOM 2531 C C . LYS B 1 142 ? -7.098 17.297 0.19 1 96.25 142 LYS B C 1
ATOM 2533 O O . LYS B 1 142 ? -6.895 18.359 0.781 1 96.25 142 LYS B O 1
ATOM 2538 N N . ASP B 1 143 ? -8.031 17.125 -0.67 1 95.56 143 ASP B N 1
ATOM 2539 C CA . ASP B 1 143 ? -8.734 18.266 -1.239 1 95.56 143 ASP B CA 1
ATOM 2540 C C . ASP B 1 143 ? -9.945 18.656 -0.388 1 95.56 143 ASP B C 1
ATOM 2542 O O . ASP B 1 143 ? -10.258 19.828 -0.245 1 95.56 143 ASP B O 1
ATOM 2546 N N . LYS B 1 144 ? -10.57 17.688 0.224 1 96.69 144 LYS B N 1
ATOM 2547 C CA . LYS B 1 144 ? -11.922 17.938 0.715 1 96.69 144 LYS B CA 1
ATOM 2548 C C . LYS B 1 144 ? -11.984 17.812 2.234 1 96.69 144 LYS B C 1
ATOM 2550 O O . LYS B 1 144 ? -12.93 18.297 2.861 1 96.69 144 LYS B O 1
ATOM 2555 N N . VAL B 1 145 ? -11.094 17.109 2.846 1 97.75 145 VAL B N 1
ATOM 2556 C CA . VAL B 1 145 ? -11.234 16.812 4.27 1 97.75 145 VAL B CA 1
ATOM 2557 C C . VAL B 1 145 ? -10.641 17.953 5.094 1 97.75 145 VAL B C 1
ATOM 2559 O O . VAL B 1 145 ? -9.562 18.469 4.773 1 97.75 145 VAL B O 1
ATOM 2562 N N . GLU B 1 146 ? -11.234 18.359 6.16 1 95.56 146 GLU B N 1
ATOM 2563 C CA . GLU B 1 146 ? -10.859 19.484 7.016 1 95.56 146 GLU B CA 1
ATOM 2564 C C . GLU B 1 146 ? -9.727 19.094 7.969 1 95.56 146 GLU B C 1
ATOM 2566 O O . GLU B 1 146 ? -9.898 19.109 9.188 1 95.56 146 GLU B O 1
ATOM 2571 N N . ILE B 1 147 ? -8.641 18.734 7.441 1 94.44 147 ILE B N 1
ATOM 2572 C CA . ILE B 1 147 ? -7.414 18.469 8.18 1 94.44 147 ILE B CA 1
ATOM 2573 C C . ILE B 1 147 ? -6.312 19.422 7.707 1 94.44 147 ILE B C 1
ATOM 2575 O O . ILE B 1 147 ? -6.012 19.484 6.512 1 94.44 147 ILE B O 1
ATOM 2579 N N . TRP B 1 148 ? -5.711 20.109 8.625 1 91.56 148 TRP B N 1
ATOM 2580 C CA . TRP B 1 148 ? -4.684 21.094 8.305 1 91.56 148 TRP B CA 1
ATOM 2581 C C . TRP B 1 148 ? -3.312 20.625 8.781 1 91.56 148 TRP B C 1
ATOM 2583 O O . TRP B 1 148 ? -3.195 20.031 9.852 1 91.56 148 TRP B O 1
ATOM 2593 N N . LYS B 1 149 ? -2.379 20.922 7.945 1 90.75 149 LYS B N 1
ATOM 2594 C CA . LYS B 1 149 ? -0.998 20.531 8.227 1 90.75 149 LYS B CA 1
ATOM 2595 C C . LYS B 1 149 ? -0.141 21.75 8.539 1 90.75 149 LYS B C 1
ATOM 2597 O O . LYS B 1 149 ? -0.254 22.797 7.879 1 90.75 149 LYS B O 1
ATOM 2602 N N . ARG B 1 150 ? 0.649 21.641 9.594 1 88.5 150 ARG B N 1
ATOM 2603 C CA . ARG B 1 150 ? 1.639 22.641 9.961 1 88.5 150 ARG B CA 1
ATOM 2604 C C . ARG B 1 150 ? 3.047 22.062 9.953 1 88.5 150 ARG B C 1
ATOM 2606 O O . ARG B 1 150 ? 3.27 20.969 10.484 1 88.5 150 ARG B O 1
ATOM 2613 N N . GLU B 1 151 ? 3.936 22.812 9.375 1 87.12 151 GLU B N 1
ATOM 2614 C CA . GLU B 1 151 ? 5.344 22.422 9.344 1 87.12 151 GLU B CA 1
ATOM 2615 C C . GLU B 1 151 ? 6.156 23.203 10.375 1 87.12 151 GLU B C 1
ATOM 2617 O O . GLU B 1 151 ? 6.047 24.422 10.469 1 87.12 151 GLU B O 1
ATOM 2622 N N . TRP B 1 152 ? 6.922 22.453 11.102 1 84.69 152 TRP B N 1
ATOM 2623 C CA . TRP B 1 152 ? 7.852 23.062 12.047 1 84.69 152 TRP B CA 1
ATOM 2624 C C . TRP B 1 152 ? 9.289 22.953 11.547 1 84.69 152 TRP B C 1
ATOM 2626 O O . TRP B 1 152 ? 9.773 21.859 11.258 1 84.69 152 TRP B O 1
ATOM 2636 N N . PHE B 1 153 ? 9.938 24.125 11.516 1 84.88 153 PHE B N 1
ATOM 2637 C CA . PHE B 1 153 ? 11.281 24.172 10.945 1 84.88 153 PHE B CA 1
ATOM 2638 C C . PHE B 1 153 ? 12.328 24.234 12.055 1 84.88 153 PHE B C 1
ATOM 2640 O O . PHE B 1 153 ? 12.047 24.719 13.148 1 84.88 153 PHE B O 1
ATOM 2647 N N . VAL B 1 154 ? 13.508 23.719 11.766 1 82.12 154 VAL B N 1
ATOM 2648 C CA . VAL B 1 154 ? 14.609 23.656 12.719 1 82.12 154 VAL B CA 1
ATOM 2649 C C . VAL B 1 154 ? 15 25.062 13.156 1 82.12 154 VAL B C 1
ATOM 2651 O O . VAL B 1 154 ? 15.359 25.281 14.312 1 82.12 154 VAL B O 1
ATOM 2654 N N . ASP B 1 155 ? 14.859 25.969 12.281 1 81.31 155 ASP B N 1
ATOM 2655 C CA . ASP B 1 155 ? 15.273 27.328 12.602 1 81.31 155 ASP B CA 1
ATOM 2656 C C . ASP B 1 155 ? 14.164 28.078 13.344 1 81.31 155 ASP B C 1
ATOM 2658 O O . ASP B 1 155 ? 14.281 29.266 13.594 1 81.31 155 ASP B O 1
ATOM 2662 N N . GLY B 1 156 ? 13.18 27.391 13.773 1 72.38 156 GLY B N 1
ATOM 2663 C CA . GLY B 1 156 ? 12.141 27.969 14.609 1 72.38 156 GLY B CA 1
ATOM 2664 C C . GLY B 1 156 ? 10.953 28.484 13.82 1 72.38 156 GLY B C 1
ATOM 2665 O O . GLY B 1 156 ? 9.945 28.891 14.398 1 72.38 156 GLY B O 1
ATOM 2666 N N . GLY B 1 157 ? 10.969 28.5 12.539 1 68.75 157 GLY B N 1
ATOM 2667 C CA . GLY B 1 157 ? 9.844 28.984 11.75 1 68.75 157 GLY B CA 1
ATOM 2668 C C . GLY B 1 157 ? 8.758 27.938 11.562 1 68.75 157 GLY B C 1
ATOM 2669 O O . GLY B 1 157 ? 8.984 26.75 11.797 1 68.75 157 GLY B O 1
ATOM 2670 N N . VAL B 1 158 ? 7.496 28.531 11.625 1 67.12 158 VAL B N 1
ATOM 2671 C CA . VAL B 1 158 ? 6.344 27.688 11.359 1 67.12 158 VAL B CA 1
ATOM 2672 C C . VAL B 1 158 ? 5.707 28.078 10.031 1 67.12 158 VAL B C 1
ATOM 2674 O O . VAL B 1 158 ? 5.543 29.25 9.734 1 67.12 158 VAL B O 1
ATOM 2677 N N . TRP B 1 159 ? 5.559 27.062 9.148 1 67.69 159 TRP B N 1
ATOM 2678 C CA . TRP B 1 159 ? 4.816 27.25 7.906 1 67.69 159 TRP B CA 1
ATOM 2679 C C . TRP B 1 159 ? 3.531 26.438 7.902 1 67.69 159 TRP B C 1
ATOM 2681 O O . TRP B 1 159 ? 3.545 25.25 8.234 1 67.69 159 TRP B O 1
ATOM 2691 N N . ARG B 1 160 ? 2.455 27.156 7.895 1 64.31 160 ARG B N 1
ATOM 2692 C CA . ARG B 1 160 ? 1.16 26.484 7.887 1 64.31 160 ARG B CA 1
ATOM 2693 C C . ARG B 1 160 ? 0.65 26.297 6.461 1 64.31 160 ARG B C 1
ATOM 2695 O O . ARG B 1 160 ? 0.664 27.25 5.664 1 64.31 160 ARG B O 1
ATOM 2702 N N . ALA B 1 161 ? 0.658 25.047 6.051 1 60.69 161 ALA B N 1
ATOM 2703 C CA . ALA B 1 161 ? -0.032 24.797 4.789 1 60.69 161 ALA B CA 1
ATOM 2704 C C . ALA B 1 161 ? -1.536 24.656 5.004 1 60.69 161 ALA B C 1
ATOM 2706 O O . ALA B 1 161 ? -1.979 24.234 6.078 1 60.69 161 ALA B O 1
ATOM 2707 N N . ASN B 1 162 ? -2.338 25.469 4.195 1 60.19 162 ASN B N 1
ATOM 2708 C CA . ASN B 1 162 ? -3.779 25.234 4.223 1 60.19 162 ASN B CA 1
ATOM 2709 C C . ASN B 1 162 ? -4.109 23.75 4.188 1 60.19 162 ASN B C 1
ATOM 2711 O O . ASN B 1 162 ? -3.211 22.906 4.262 1 60.19 162 ASN B O 1
ATOM 2715 N N . ARG B 1 163 ? -5.191 23.359 3.656 1 56.69 163 ARG B N 1
ATOM 2716 C CA . ARG B 1 163 ? -5.684 22 3.537 1 56.69 163 ARG B CA 1
ATOM 2717 C C . ARG B 1 163 ? -4.613 21.078 2.959 1 56.69 163 ARG B C 1
ATOM 2719 O O . ARG B 1 163 ? -3.83 21.484 2.104 1 56.69 163 ARG B O 1
ATOM 2726 N N . ASP B 1 164 ? -4.293 20.141 3.697 1 54.56 164 ASP B N 1
ATOM 2727 C CA . ASP B 1 164 ? -3.297 19.172 3.236 1 54.56 164 ASP B CA 1
ATOM 2728 C C . ASP B 1 164 ? -3.215 19.156 1.712 1 54.56 164 ASP B C 1
ATOM 2730 O O . ASP B 1 164 ? -4.195 18.844 1.035 1 54.56 164 ASP B O 1
ATOM 2734 N N . GLY B 1 165 ? -2.125 19.594 1.107 1 53.59 165 GLY B N 1
ATOM 2735 C CA . GLY B 1 165 ? -1.894 19.672 -0.326 1 53.59 165 GLY B CA 1
ATOM 2736 C C . GLY B 1 165 ? -1.893 21.078 -0.861 1 53.59 165 GLY B C 1
ATOM 2737 O O . GLY B 1 165 ? -1.544 21.312 -2.02 1 53.59 165 GLY B O 1
ATOM 2738 N N . ALA B 1 166 ? -2.568 22.031 -0.177 1 51.41 166 ALA B N 1
ATOM 2739 C CA . ALA B 1 166 ? -2.557 23.391 -0.701 1 51.41 166 ALA B CA 1
ATOM 2740 C C . ALA B 1 166 ? -1.346 24.172 -0.189 1 51.41 166 ALA B C 1
ATOM 2742 O O . ALA B 1 166 ? -0.806 23.859 0.875 1 51.41 166 ALA B O 1
ATOM 2743 N N . LYS B 1 167 ? -0.694 24.859 -1.122 1 48.22 167 LYS B N 1
ATOM 2744 C CA . LYS B 1 167 ? 0.455 25.703 -0.788 1 48.22 167 LYS B CA 1
ATOM 2745 C C . LYS B 1 167 ? 0.148 26.594 0.404 1 48.22 167 LYS B C 1
ATOM 2747 O O . LYS B 1 167 ? -0.88 27.281 0.426 1 48.22 167 LYS B O 1
ATOM 2752 N N . GLY B 1 168 ? 0.832 26.297 1.438 1 49.09 168 GLY B N 1
ATOM 2753 C CA . GLY B 1 168 ? 0.677 27.109 2.643 1 49.09 168 GLY B CA 1
ATOM 2754 C C . GLY B 1 168 ? 1.181 28.531 2.484 1 49.09 168 GLY B C 1
ATOM 2755 O O . GLY B 1 168 ? 2.018 28.797 1.622 1 49.09 168 GLY B O 1
ATOM 2756 N N . GLU B 1 169 ? 0.402 29.547 2.844 1 50.12 169 GLU B N 1
ATOM 2757 C CA . GLU B 1 169 ? 0.886 30.922 2.93 1 50.12 169 GLU B CA 1
ATOM 2758 C C . GLU B 1 169 ? 1.706 31.141 4.199 1 50.12 169 GLU B C 1
ATOM 2760 O O . GLU B 1 169 ? 1.449 30.5 5.227 1 50.12 169 GLU B O 1
ATOM 2765 N N . ILE B 1 170 ? 2.918 31.703 3.984 1 49.28 170 ILE B N 1
ATOM 2766 C CA . ILE B 1 170 ? 3.852 32.062 5.043 1 49.28 170 ILE B CA 1
ATOM 2767 C C . ILE B 1 170 ? 3.164 33 6.043 1 49.28 170 ILE B C 1
ATOM 2769 O O . ILE B 1 170 ? 2.635 34.031 5.664 1 49.28 170 ILE B O 1
ATOM 2773 N N . ALA B 1 171 ? 2.793 32.625 7.238 1 47.09 171 ALA B N 1
ATOM 2774 C CA . ALA B 1 171 ? 2.428 33.594 8.25 1 47.09 171 ALA B CA 1
ATOM 2775 C C . ALA B 1 171 ? 3.621 34.469 8.617 1 47.09 171 ALA B C 1
ATOM 2777 O O . ALA B 1 171 ? 4.609 34 9.172 1 47.09 171 ALA B O 1
ATOM 2778 N N . ASP B 1 172 ? 4.035 35.375 7.828 1 41.31 172 ASP B N 1
ATOM 2779 C CA . ASP B 1 172 ? 5.043 36.344 8.234 1 41.31 172 ASP B CA 1
ATOM 2780 C C . ASP B 1 172 ? 4.801 36.844 9.664 1 41.31 172 ASP B C 1
ATOM 2782 O O . ASP B 1 172 ? 3.656 37 10.086 1 41.31 172 ASP B O 1
ATOM 2786 N N . SER B 1 173 ? 5.77 36.781 10.594 1 41.09 173 SER B N 1
ATOM 2787 C CA . SER B 1 173 ? 5.695 37.375 11.922 1 41.09 173 SER B CA 1
ATOM 2788 C C . SER B 1 173 ? 5.055 38.75 11.859 1 41.09 173 SER B C 1
ATOM 2790 O O . SER B 1 173 ? 4.652 39.312 12.891 1 41.09 173 SER B O 1
ATOM 2792 N N . GLY B 1 174 ? 5.605 39.781 11.023 1 36.53 174 GLY B N 1
ATOM 2793 C CA . GLY B 1 174 ? 5.289 41.156 11.273 1 36.53 174 GLY B CA 1
ATOM 2794 C C . GLY B 1 174 ? 3.809 41.469 11.125 1 36.53 174 GLY B C 1
ATOM 2795 O O . GLY B 1 174 ? 3.252 42.25 11.906 1 36.53 174 GLY B O 1
ATOM 2796 N N . HIS B 1 175 ? 3.195 41.688 9.898 1 35.06 175 HIS B N 1
ATOM 2797 C CA . HIS B 1 175 ? 1.873 42.281 9.828 1 35.06 175 HIS B CA 1
ATOM 2798 C C . HIS B 1 175 ? 0.783 41.281 10.188 1 35.06 175 HIS B C 1
ATOM 2800 O O . HIS B 1 175 ? 0.536 40.312 9.445 1 35.06 175 HIS B O 1
ATOM 2806 N N . GLN B 1 176 ? 0.541 41.062 11.492 1 32.88 176 GLN B N 1
ATOM 2807 C CA . GLN B 1 176 ? -0.583 40.406 12.141 1 32.88 176 GLN B CA 1
ATOM 2808 C C . GLN B 1 176 ? -1.887 40.656 11.391 1 32.88 176 GLN B C 1
ATOM 2810 O O . GLN B 1 176 ? -2.467 41.75 11.516 1 32.88 176 GLN B O 1
ATOM 2815 N N . LYS B 1 177 ? -1.94 40.531 10.117 1 34.5 177 LYS B N 1
ATOM 2816 C CA . LYS B 1 177 ? -3.334 40.719 9.727 1 34.5 177 LYS B CA 1
ATOM 2817 C C . LYS B 1 177 ? -4.25 39.781 10.5 1 34.5 177 LYS B C 1
ATOM 2819 O O . LYS B 1 177 ? -3.896 38.625 10.742 1 34.5 177 LYS B O 1
ATOM 2824 N N . SER B 1 178 ? -5.289 40.312 11.312 1 31.53 178 SER B N 1
ATOM 2825 C CA . SER B 1 178 ? -6.391 39.688 12.039 1 31.53 178 SER B CA 1
ATOM 2826 C C . SER B 1 178 ? -7.012 38.562 11.242 1 31.53 178 SER B C 1
ATOM 2828 O O . SER B 1 178 ? -7.594 38.781 10.18 1 31.53 178 SER B O 1
ATOM 2830 N N . ALA B 1 179 ? -6.301 37.625 11.055 1 34.5 179 ALA B N 1
ATOM 2831 C CA . ALA B 1 179 ? -7.008 36.5 10.477 1 34.5 179 ALA B CA 1
ATOM 2832 C C . ALA B 1 179 ? -8.328 36.25 11.195 1 34.5 179 ALA B C 1
ATOM 2834 O O . ALA B 1 179 ? -8.344 35.812 12.344 1 34.5 179 ALA B O 1
ATOM 2835 N N . ASP B 1 180 ? -9.367 37.062 10.977 1 30.97 180 ASP B N 1
ATOM 2836 C CA . ASP B 1 180 ? -10.742 37.062 11.469 1 30.97 180 ASP B CA 1
ATOM 2837 C C . ASP B 1 180 ? -11.367 35.688 11.398 1 30.97 180 ASP B C 1
ATOM 2839 O O . ASP B 1 180 ? -12.367 35.406 12.07 1 30.97 180 ASP B O 1
ATOM 2843 N N . SER B 1 181 ? -11.07 34.969 10.312 1 31.95 181 SER B N 1
ATOM 2844 C CA . SER B 1 181 ? -12.172 34 10.25 1 31.95 181 SER B CA 1
ATOM 2845 C C . SER B 1 181 ? -11.953 32.844 11.219 1 31.95 181 SER B C 1
ATOM 2847 O O . SER B 1 181 ? -11.336 31.844 10.875 1 31.95 181 SER B O 1
ATOM 2849 N N . ALA B 1 182 ? -11.625 33.062 12.445 1 35.44 182 ALA B N 1
ATOM 2850 C CA . ALA B 1 182 ? -11.82 32.031 13.469 1 35.44 182 ALA B CA 1
ATOM 2851 C C . ALA B 1 182 ? -13.133 31.297 13.25 1 35.44 182 ALA B C 1
ATOM 2853 O O . ALA B 1 182 ? -14.133 31.891 12.859 1 35.44 182 ALA B O 1
ATOM 2854 N N . PRO B 1 183 ? -13.125 30 13.25 1 37.41 183 PRO B N 1
ATOM 2855 C CA . PRO B 1 183 ? -14.453 29.391 13.164 1 37.41 183 PRO B CA 1
ATOM 2856 C C . PRO B 1 183 ? -15.469 30.047 14.102 1 37.41 183 PRO B C 1
ATOM 2858 O O . PRO B 1 183 ? -15.086 30.578 15.148 1 37.41 183 PRO B O 1
ATOM 2861 N N . PRO B 1 184 ? -16.609 30.594 13.625 1 33.47 184 PRO B N 1
ATOM 2862 C CA . PRO B 1 184 ? -17.594 31.266 14.492 1 33.47 184 PRO B CA 1
ATOM 2863 C C . PRO B 1 184 ? -17.844 30.516 15.797 1 33.47 184 PRO B C 1
ATOM 2865 O O . PRO B 1 184 ? -17.781 29.281 15.82 1 33.47 184 PRO B O 1
ATOM 2868 N N . GLU B 1 185 ? -17.375 31.031 16.906 1 33.94 185 GLU B N 1
ATOM 2869 C CA . GLU B 1 185 ? -17.766 30.547 18.219 1 33.94 185 GLU B CA 1
ATOM 2870 C C . GLU B 1 185 ? -19.234 30.141 18.25 1 33.94 185 GLU B C 1
ATOM 2872 O O . GLU B 1 185 ? -20.094 30.844 17.719 1 33.94 185 GLU B O 1
ATOM 2877 N N . GLU B 1 186 ? -19.516 28.844 18.406 1 36.09 186 GLU B N 1
ATOM 2878 C CA . GLU B 1 186 ? -20.875 28.375 18.656 1 36.09 186 GLU B CA 1
ATOM 2879 C C . GLU B 1 186 ? -21.594 29.25 19.672 1 36.09 186 GLU B C 1
ATOM 2881 O O . GLU B 1 186 ? -21.047 29.562 20.719 1 36.09 186 GLU B O 1
ATOM 2886 N N . ASP B 1 187 ? -22.469 30.156 19.266 1 34 187 ASP B N 1
ATOM 2887 C CA . ASP B 1 187 ? -23.375 30.906 20.125 1 34 187 ASP B CA 1
ATOM 2888 C C . ASP B 1 187 ? -24.172 29.953 21.031 1 34 187 ASP B C 1
ATOM 2890 O O . ASP B 1 187 ? -24.891 29.094 20.547 1 34 187 ASP B O 1
ATOM 2894 N N . PRO B 1 188 ? -23.797 29.703 22.281 1 34.25 188 PRO B N 1
ATOM 2895 C CA . PRO B 1 188 ? -24.531 28.844 23.219 1 34.25 188 PRO B CA 1
ATOM 2896 C C . PRO B 1 188 ? -26 29.219 23.328 1 34.25 188 PRO B C 1
ATOM 2898 O O . PRO B 1 188 ? -26.75 28.562 24.047 1 34.25 188 PRO B O 1
ATOM 2901 N N . GLU B 1 189 ? -26.422 30.406 22.922 1 33.47 189 GLU B N 1
ATOM 2902 C CA . GLU B 1 189 ? -27.766 30.797 23.359 1 33.47 189 GLU B CA 1
ATOM 2903 C C . GLU B 1 189 ? -28.828 29.938 22.703 1 33.47 189 GLU B C 1
ATOM 2905 O O . GLU B 1 189 ? -30.016 30.047 23.031 1 33.47 189 GLU B O 1
ATOM 2910 N N . GLN B 1 190 ? -28.516 29.328 21.547 1 33.38 190 GLN B N 1
ATOM 2911 C CA . GLN B 1 190 ? -29.781 28.891 20.938 1 33.38 190 GLN B CA 1
ATOM 2912 C C . GLN B 1 190 ? -30.297 27.609 21.594 1 33.38 190 GLN B C 1
ATOM 2914 O O . GLN B 1 190 ? -30.938 26.797 20.938 1 33.38 190 GLN B O 1
ATOM 2919 N N . ALA B 1 191 ? -29.594 27.141 22.641 1 33.44 191 ALA B N 1
ATOM 2920 C CA . ALA B 1 191 ? -30.219 25.938 23.188 1 33.44 191 ALA B CA 1
ATOM 2921 C C . ALA B 1 191 ? -31.516 26.266 23.922 1 33.44 191 ALA B C 1
ATOM 2923 O O . ALA B 1 191 ? -32.281 25.375 24.297 1 33.44 191 ALA B O 1
ATOM 2924 N N . ASP B 1 192 ? -31.641 27.453 24.438 1 27.5 192 ASP B N 1
ATOM 2925 C CA . ASP B 1 192 ? -32.719 27.5 25.422 1 27.5 192 ASP B CA 1
ATOM 2926 C C . ASP B 1 192 ? -34.062 27.609 24.719 1 27.5 192 ASP B C 1
ATOM 2928 O O . ASP B 1 192 ? -35.125 27.406 25.359 1 27.5 192 ASP B O 1
ATOM 2932 N N . ARG B 1 193 ? -34.281 28.078 23.531 1 25.64 193 ARG B N 1
ATOM 2933 C CA . ARG B 1 193 ? -35.719 28.109 23.297 1 25.64 193 ARG B CA 1
ATOM 2934 C C . ARG B 1 193 ? -36.188 26.766 22.766 1 25.64 193 ARG B C 1
ATOM 2936 O O . ARG B 1 193 ? -35.5 26.094 22.016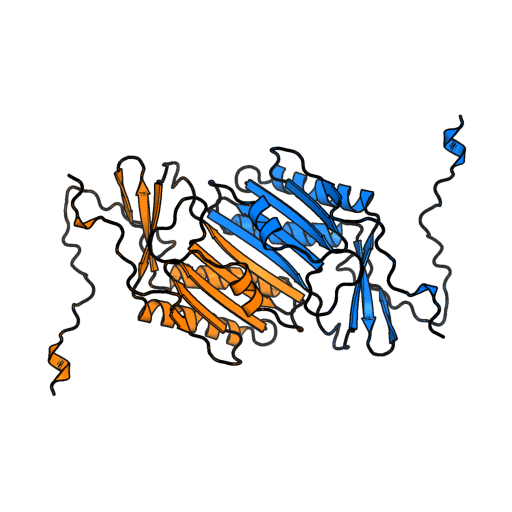 1 25.64 193 ARG B O 1
#

Solvent-accessible surface area (backbone atoms only — not comparable to full-atom values): 20818 Å² total; per-residue (Å²): 126,82,63,77,86,71,54,84,70,72,74,92,65,79,65,70,54,67,53,66,53,86,90,65,37,37,38,32,36,39,26,63,53,83,73,56,65,66,64,46,48,61,69,17,66,46,49,66,16,31,20,35,35,35,40,33,34,29,27,33,44,49,56,95,87,36,55,36,60,34,37,33,31,48,65,52,65,72,61,26,49,53,42,47,45,51,50,50,51,50,52,38,66,78,31,58,91,42,40,63,15,36,31,39,38,36,39,33,36,74,34,46,55,58,34,61,42,33,38,39,26,31,13,9,47,43,60,71,60,31,55,53,52,51,52,50,48,52,51,49,49,34,71,66,27,54,39,34,35,32,40,33,31,73,87,68,49,62,40,40,27,46,41,36,88,42,84,42,62,74,66,63,83,74,78,74,67,80,75,67,83,54,77,79,74,79,70,74,69,72,69,73,117,128,82,62,78,87,70,54,82,71,73,76,91,66,80,65,72,53,67,53,67,52,88,92,65,36,40,38,32,35,39,25,62,52,84,72,57,65,65,64,46,49,63,70,17,65,45,48,67,17,31,20,34,36,34,42,33,33,28,27,33,42,51,57,95,87,37,55,35,59,35,37,34,30,48,64,51,64,71,61,27,50,50,43,47,46,51,50,50,51,49,52,38,66,77,32,59,90,41,40,63,16,36,30,39,37,35,40,33,37,75,33,46,56,56,33,60,40,33,39,39,26,31,13,9,46,44,58,70,61,32,56,52,50,53,53,50,48,51,52,48,47,34,70,68,27,56,40,34,36,33,40,33,32,72,88,69,49,62,42,42,27,46,41,37,89,42,82,42,62,75,67,62,84,75,78,73,66,79,75,68,84,54,79,77,74,81,70,74,69,73,68,73,115

Nearest PDB structures (foldseek):
  6jbz-assembly1_C  TM=9.422E-01  e=2.517E-14  Mycobacterium tuberculosis
  6jc0-assembly1_B  TM=9.538E-01  e=1.767E-13  Mycolicibacterium smegmatis MC2 155
  4ap8-assembly1_A  TM=9.545E-01  e=1.874E-13  Homo sapiens
  6jc0-assembly1_D  TM=9.479E-01  e=8.704E-13  Mycolicibacterium smegmatis MC2 155
  2qie-assembly2_H  TM=9.433E-01  e=1.571E-12  Staphylococcus aureus

InterPro domains:
  IPR003448 Molybdopterin biosynthesis MoaE [PF02391] (31-143)
  IPR003448 Molybdopterin biosynthesis MoaE [cd00756] (35-160)
  IPR036563 Molybdopterin biosynthesis MoaE subunit superfamily [G3DSA:3.90.1170.40] (16-162)
  IPR036563 Molybdopterin biosynthesis MoaE subunit superfamily [SSF54690] (27-165)

Foldseek 3Di:
DPPPVPPFDPDPDADWDWDDDPPLQEIEIEHQDADDQVVQQVSADDPLFPDKDKDWDFAAQDDPNFGFFWKAKDFPHVQLNVQLVVLQSVLCVVQVQWWRHKYKYAHGIIGGGGTTGMMIMTTTNDDVVNVVSRVVSVVSSQPPGGMWMWTAGPVGAIFTAGRRPHHTDGPPPPPPPPPPPDPPDDPVPVVPD/DPPPVPPFDDDPDADWDWDDDPPLQEIEIEHQDADDQVVQQVSADDPLFPDKDKDWDFAAQDDPNFGFFWKAKDFPHVQLRVQLVVLQSVLCVVQVQWWRHKYKYAHGIIGGGGTTGMMIMTTTNDDVSNVVSRVVSVVSSQVPGGMWMWTAGPVGAIFTAGRRPHRTDGPPPPPPPPPPPDPPDPPVPVPPD

Radius of gyration: 24.78 Å; Cα contacts (8 Å, |Δi|>4): 828; chains: 2; bounding box: 73×84×52 Å

Sequence (386 aa):
MADAADAPSNPAFEGIRSVELPGSGTFVGLTYDKLDITATIDRVRSPKAGAVVVFIGTTRDNFEGKPITTLEYTTYDSLALRSLSNIVTGLRSANNTSLHAIAVVHRLGIVPIGEDSVIIALSTSHRAEGWRIAEECLELVKDKVEIWKREWFVDGGVWRANRDGAKGEIADSGHQKSADSAPPEEDPEQADRMADAADAPSNPAFEGIRSVELPGSGTFVGLTYDKLDITATIDRVRSPKAGAVVVFIGTTRDNFEGKPITTLEYTTYDSLALRSLSNIVTGLRSANNTSLHAIAVVHRLGIVPIGEDSVIIALSTSHRAEGWRIAEECLELVKDKVEIWKREWFVDGGVWRANRDGAKGEIADSGHQKSADSAPPEEDPEQADR